Protein AF-A0A484I3X3-F1 (afdb_monomer)

Sequence (508 aa):
MKKGSTALSGISSNQTKSSTVRDFIYTYQNLLMVFGLVLSFSGGSWDITYHILNIPESFFSYPHSLVYSGILIVVCIFFMNLRRNFHAEKKIRNNNYIILSGIVLVLAAGPFDFSWHSKFGLDGLLSPPHLTLLSGWLLVALGNLRITNFRLNELRVKSQNLHDDLSKANHNSAASAAITTTTKAHEIKEFDSRGHELVGDDEQKEVQEEKEEENDEGHLMKKGEKTILKNQMQKNYGKLIPNSIINGGPKLYKLQLFLNLSILLLIMSGILYFFSLPFSETEFYNFNPPSLLALFVYGLGFPILFSAYLVKILLNYPDLKIMVPLVGIFYVIVTLITQISSNSFLAEYSGYYLLNLIPFVLLYAVMARSSSSSSRRHHLRFKNKLLDNKSSQFQQQQQQQQPSPNPDNKKIMNVIFSHIPSSSNFKYLALATTFGLLSYSLCFPLNTYVYNEELYGYLIYQNLVVKVYQEIFFENYVIIAAMSVAGGFLGYMILHITKSMRIQNHTR

Nearest PDB structures (foldseek):
  5xsj-assembly1_L  TM=5.860E-01  e=2.829E+00  Clostridium beijerinckii NCIMB 8052

pLDDT: mean 72.31, std 24.22, range [25.22, 98.69]

Radius of gyration: 32.81 Å; Cα contacts (8 Å, |Δi|>4): 445; chains: 1; bounding box: 79×82×98 Å

Mean predicted aligned error: 14.8 Å

Structure (mmCIF, N/CA/C/O backbone):
data_AF-A0A484I3X3-F1
#
_entry.id   AF-A0A484I3X3-F1
#
loop_
_atom_site.group_PDB
_atom_site.id
_atom_site.type_symbol
_atom_site.label_atom_id
_atom_site.label_alt_id
_atom_site.label_comp_id
_atom_site.label_asym_id
_atom_site.label_entity_id
_atom_site.label_seq_id
_atom_site.pdbx_PDB_ins_code
_atom_site.Cartn_x
_atom_site.Cartn_y
_atom_site.Cartn_z
_atom_site.occupancy
_atom_site.B_iso_or_equiv
_atom_site.auth_seq_id
_atom_site.auth_comp_id
_atom_site.auth_asym_id
_atom_site.auth_atom_id
_atom_site.pdbx_PDB_model_num
ATOM 1 N N . MET A 1 1 ? 15.455 -26.272 59.752 1.00 40.44 1 MET A N 1
ATOM 2 C CA . MET A 1 1 ? 14.495 -26.044 58.644 1.00 40.44 1 MET A CA 1
ATOM 3 C C . MET A 1 1 ? 14.526 -24.574 58.203 1.00 40.44 1 MET A C 1
ATOM 5 O O . MET A 1 1 ? 13.811 -23.766 58.768 1.00 40.44 1 MET A O 1
ATOM 9 N N . LYS A 1 2 ? 15.384 -24.185 57.247 1.00 43.41 2 LYS A N 1
ATOM 10 C CA . LYS A 1 2 ? 15.411 -22.823 56.648 1.00 43.41 2 LYS A CA 1
ATOM 11 C C . LYS A 1 2 ? 16.031 -22.860 55.234 1.00 43.41 2 LYS A C 1
ATOM 13 O O . LYS A 1 2 ? 16.997 -22.170 54.942 1.00 43.41 2 LYS A O 1
ATOM 18 N N . LYS A 1 3 ? 15.513 -23.728 54.355 1.00 41.25 3 LYS A N 1
ATOM 19 C CA . LYS A 1 3 ? 15.996 -23.856 52.959 1.00 41.25 3 LYS A CA 1
ATOM 20 C C . LYS A 1 3 ? 14.885 -23.929 51.894 1.00 41.25 3 LYS A C 1
ATOM 22 O O . LYS A 1 3 ? 15.157 -24.316 50.769 1.00 41.25 3 LYS A O 1
ATOM 27 N N . GLY A 1 4 ? 13.649 -23.544 52.236 1.00 38.50 4 GLY A N 1
ATOM 28 C CA . GLY A 1 4 ? 12.484 -23.632 51.334 1.00 38.50 4 GLY A CA 1
ATOM 29 C C . GLY A 1 4 ? 11.884 -22.306 50.841 1.00 38.50 4 GLY A C 1
ATOM 30 O O . GLY A 1 4 ? 11.031 -22.332 49.965 1.00 38.50 4 GLY A O 1
ATOM 31 N N . SER A 1 5 ? 12.296 -21.145 51.368 1.00 40.38 5 SER A N 1
ATOM 32 C CA . SER A 1 5 ? 11.604 -19.863 51.100 1.00 40.38 5 SER A CA 1
ATOM 33 C C . SER A 1 5 ? 12.187 -19.058 49.922 1.00 40.38 5 SER A C 1
ATOM 35 O O . SER A 1 5 ? 11.469 -18.335 49.238 1.00 40.38 5 SER A O 1
ATOM 37 N N . THR A 1 6 ? 13.474 -19.223 49.603 1.00 46.75 6 THR A N 1
ATOM 38 C CA . THR A 1 6 ? 14.152 -18.444 48.546 1.00 46.75 6 THR A CA 1
ATOM 39 C C . THR A 1 6 ? 13.892 -18.945 47.121 1.00 46.75 6 THR A C 1
ATOM 41 O O . THR A 1 6 ? 14.048 -18.179 46.175 1.00 46.75 6 THR A O 1
ATOM 44 N N . ALA A 1 7 ? 13.448 -20.193 46.938 1.00 45.94 7 ALA A N 1
ATOM 45 C CA . ALA A 1 7 ? 13.125 -20.733 45.612 1.00 45.94 7 ALA A CA 1
ATOM 46 C C . ALA A 1 7 ? 11.730 -20.297 45.113 1.00 45.94 7 ALA A C 1
ATOM 48 O O . ALA A 1 7 ? 11.543 -20.037 43.926 1.00 45.94 7 ALA A O 1
ATOM 49 N N . LEU A 1 8 ? 10.754 -20.150 46.017 1.00 41.41 8 LEU A N 1
ATOM 50 C CA . LEU A 1 8 ? 9.371 -19.783 45.681 1.00 41.41 8 LEU A CA 1
ATOM 51 C C . LEU A 1 8 ? 9.216 -18.305 45.274 1.00 41.41 8 LEU A C 1
ATOM 53 O O . LEU A 1 8 ? 8.417 -17.994 44.388 1.00 41.41 8 LEU A O 1
ATOM 57 N N . SER A 1 9 ? 10.015 -17.394 45.841 1.00 44.53 9 SER A N 1
ATOM 58 C CA . SER A 1 9 ? 10.013 -15.972 45.451 1.00 44.53 9 SER A CA 1
ATOM 59 C C . SER A 1 9 ? 10.667 -15.727 44.079 1.00 44.53 9 SER A C 1
ATOM 61 O O . SER A 1 9 ? 10.205 -14.880 43.306 1.00 44.53 9 SER A O 1
ATOM 63 N N . GLY A 1 10 ? 11.687 -16.515 43.719 1.00 37.38 10 GLY A N 1
ATOM 64 C CA . GLY A 1 10 ? 12.320 -16.489 42.394 1.00 37.38 10 GLY A CA 1
ATOM 65 C C . GLY A 1 10 ? 11.413 -17.013 41.271 1.00 37.38 10 GLY A C 1
ATOM 66 O O . GLY A 1 10 ? 11.378 -16.443 40.181 1.00 37.38 10 GLY A O 1
ATOM 67 N N . ILE A 1 11 ? 10.614 -18.050 41.543 1.00 49.09 11 ILE A N 1
ATOM 68 C CA . ILE A 1 11 ? 9.678 -18.633 40.564 1.00 49.09 11 ILE A CA 1
ATOM 69 C C . ILE A 1 11 ? 8.482 -17.696 40.312 1.00 49.09 11 ILE A C 1
ATOM 71 O O . ILE A 1 11 ? 8.108 -17.475 39.159 1.00 49.09 11 ILE A O 1
ATOM 75 N N . SER A 1 12 ? 7.931 -17.075 41.361 1.00 47.94 12 SER A N 1
ATOM 76 C CA . SER A 1 12 ? 6.822 -16.109 41.253 1.00 47.94 12 SER A CA 1
ATOM 77 C C . SER A 1 12 ? 7.214 -14.828 40.492 1.00 47.94 12 SER A C 1
ATOM 79 O O . SER A 1 12 ? 6.487 -14.366 39.606 1.00 47.94 12 SER A O 1
ATOM 81 N N . SER A 1 13 ? 8.407 -14.278 40.752 1.00 49.72 13 SER A N 1
ATOM 82 C CA . SER A 1 13 ? 8.890 -13.066 40.065 1.00 49.72 13 SER A CA 1
ATOM 83 C C . SER A 1 13 ? 9.222 -13.292 38.580 1.00 49.72 13 SER A C 1
ATOM 85 O O . SER A 1 13 ? 8.976 -12.419 37.745 1.00 49.72 13 SER A O 1
ATOM 87 N N . ASN A 1 14 ? 9.710 -14.479 38.205 1.00 49.47 14 ASN A N 1
ATOM 88 C CA . ASN A 1 14 ? 9.947 -14.823 36.800 1.00 49.47 14 ASN A CA 1
ATOM 89 C C . ASN A 1 14 ? 8.651 -15.149 36.033 1.00 49.47 14 ASN A C 1
ATOM 91 O O . ASN A 1 14 ? 8.520 -14.769 34.866 1.00 49.47 14 ASN A O 1
ATOM 95 N N . GLN A 1 15 ? 7.657 -15.782 36.670 1.00 50.84 15 GLN A N 1
ATOM 96 C CA . GLN A 1 15 ? 6.347 -16.028 36.047 1.00 50.84 15 GLN A CA 1
ATOM 97 C C . GLN A 1 15 ? 5.554 -14.732 35.794 1.00 50.84 15 GLN A C 1
ATOM 99 O O . GLN A 1 15 ? 4.915 -14.583 34.746 1.00 50.84 15 GLN A O 1
ATOM 104 N N . THR A 1 16 ? 5.642 -13.757 36.701 1.00 58.75 16 THR A N 1
ATOM 105 C CA . THR A 1 16 ? 5.005 -12.432 36.560 1.00 58.75 16 THR A CA 1
ATOM 106 C C . THR A 1 16 ? 5.676 -11.564 35.485 1.00 58.75 16 THR A C 1
ATOM 108 O O . THR A 1 16 ? 4.989 -10.939 34.674 1.00 58.75 16 THR A O 1
ATOM 111 N N . LYS A 1 17 ? 7.011 -11.591 35.366 1.00 58.22 17 LYS A N 1
ATOM 112 C CA . LYS A 1 17 ? 7.717 -10.921 34.255 1.00 58.22 17 LYS A CA 1
ATOM 113 C C . LYS A 1 17 ? 7.411 -11.558 32.891 1.00 58.22 17 LYS A C 1
ATOM 115 O O . LYS A 1 17 ? 7.117 -10.846 31.932 1.00 58.22 17 LYS A O 1
ATOM 120 N N . SER A 1 18 ? 7.417 -12.892 32.799 1.00 61.41 18 SER A N 1
ATOM 121 C CA . SER A 1 18 ? 7.150 -13.626 31.547 1.00 61.41 18 SER A CA 1
ATOM 122 C C . SER A 1 18 ? 5.712 -13.459 31.030 1.00 61.41 18 SER A C 1
ATOM 124 O O . SER A 1 18 ? 5.487 -13.445 29.816 1.00 61.41 18 SER A O 1
ATOM 126 N N . SER A 1 19 ? 4.732 -13.324 31.927 1.00 69.50 19 SER A N 1
ATOM 127 C CA . SER A 1 19 ? 3.343 -13.012 31.556 1.00 69.50 19 SER A CA 1
ATOM 128 C C . SER A 1 19 ? 3.200 -11.570 31.060 1.00 69.50 19 SER A C 1
ATOM 130 O O . SER A 1 19 ? 2.590 -11.354 30.015 1.00 69.50 19 SER A O 1
ATOM 132 N N . THR A 1 20 ? 3.873 -10.615 31.707 1.00 77.50 20 THR A N 1
ATOM 133 C CA . THR A 1 20 ? 3.872 -9.198 31.298 1.00 77.50 20 THR A CA 1
ATOM 134 C C . THR A 1 20 ? 4.430 -8.996 29.883 1.00 77.50 20 THR A C 1
ATOM 136 O O . THR A 1 20 ? 3.831 -8.287 29.075 1.00 77.50 20 THR A O 1
ATOM 139 N N . VAL A 1 21 ? 5.539 -9.664 29.535 1.00 78.81 21 VAL A N 1
ATOM 140 C CA . VAL A 1 21 ? 6.120 -9.592 28.178 1.00 78.81 21 VAL A CA 1
ATOM 141 C C . VAL A 1 21 ? 5.179 -10.193 27.131 1.00 78.81 21 VAL A C 1
ATOM 143 O O . VAL A 1 21 ? 4.965 -9.596 26.079 1.00 78.81 21 VAL A O 1
ATOM 146 N N . ARG A 1 22 ? 4.564 -11.350 27.410 1.00 81.44 22 ARG A N 1
ATOM 147 C CA . ARG A 1 22 ? 3.598 -11.973 26.487 1.00 81.44 22 ARG A CA 1
ATOM 148 C C . ARG A 1 22 ? 2.361 -11.102 26.263 1.00 81.44 22 ARG A C 1
ATOM 150 O O . ARG A 1 22 ? 1.846 -11.037 25.148 1.00 81.44 22 ARG A O 1
ATOM 157 N N . ASP A 1 23 ? 1.899 -10.408 27.297 1.00 84.75 23 ASP A N 1
ATOM 158 C CA . ASP A 1 23 ? 0.780 -9.469 27.197 1.00 84.75 23 ASP A CA 1
ATOM 159 C C . ASP A 1 23 ? 1.142 -8.218 26.400 1.00 84.75 23 ASP A C 1
ATOM 161 O O . ASP A 1 23 ? 0.340 -7.764 25.579 1.00 84.75 23 ASP A O 1
ATOM 165 N N . PHE A 1 24 ? 2.362 -7.707 26.570 1.00 86.81 24 PHE A N 1
ATOM 166 C CA . PHE A 1 24 ? 2.891 -6.627 25.745 1.00 86.81 24 PHE A CA 1
ATOM 167 C C . PHE A 1 24 ? 2.936 -7.034 24.265 1.00 86.81 24 PHE A C 1
ATOM 169 O O . PHE A 1 24 ? 2.332 -6.366 23.427 1.00 86.81 24 PHE A O 1
ATOM 176 N N . ILE A 1 25 ? 3.558 -8.171 23.938 1.00 88.50 25 ILE A N 1
ATOM 177 C CA . ILE A 1 25 ? 3.678 -8.643 22.549 1.00 88.50 25 ILE A CA 1
ATOM 178 C C . ILE A 1 25 ? 2.297 -8.827 21.914 1.00 88.50 25 ILE A C 1
ATOM 180 O O . ILE A 1 25 ? 2.084 -8.378 20.793 1.00 88.50 25 ILE A O 1
ATOM 184 N N . TYR A 1 26 ? 1.335 -9.422 22.625 1.00 90.56 26 TYR A N 1
ATOM 185 C CA . TYR A 1 26 ? -0.025 -9.581 22.101 1.00 90.56 26 TYR A CA 1
ATOM 186 C C . TYR A 1 26 ? -0.742 -8.239 21.886 1.00 90.56 26 TYR A C 1
ATOM 188 O O . TYR A 1 26 ? -1.457 -8.063 20.901 1.00 90.56 26 TYR A O 1
ATOM 196 N N . THR A 1 27 ? -0.533 -7.267 22.779 1.00 88.00 27 THR A N 1
ATOM 197 C CA . THR A 1 27 ? -1.120 -5.921 22.655 1.00 88.00 27 THR A CA 1
ATOM 198 C C . THR A 1 27 ? -0.611 -5.206 21.401 1.00 88.00 27 THR A C 1
ATOM 200 O O . THR A 1 27 ? -1.395 -4.594 20.676 1.00 88.00 27 THR A O 1
ATOM 203 N N . TYR A 1 28 ? 0.688 -5.321 21.114 1.00 93.81 28 TYR A N 1
ATOM 204 C CA . TYR A 1 28 ? 1.338 -4.669 19.974 1.00 93.81 28 TYR A CA 1
ATOM 205 C C . TYR A 1 28 ? 1.449 -5.557 18.727 1.00 93.81 28 TYR A C 1
ATOM 207 O O . TYR A 1 28 ? 1.941 -5.092 17.701 1.00 93.81 28 TYR A O 1
ATOM 215 N N . GLN A 1 29 ? 0.948 -6.794 18.767 1.00 95.00 29 GLN A N 1
ATOM 216 C CA . GLN A 1 29 ? 1.095 -7.789 17.700 1.00 95.00 29 GLN A CA 1
ATOM 217 C C . GLN A 1 29 ? 0.747 -7.221 16.325 1.00 95.00 29 GLN A C 1
ATOM 219 O O . GLN A 1 29 ? 1.527 -7.324 15.387 1.00 95.00 29 GLN A O 1
ATOM 224 N N . ASN A 1 30 ? -0.415 -6.584 16.198 1.00 96.31 30 ASN A N 1
ATOM 225 C CA . ASN A 1 30 ? -0.858 -6.087 14.904 1.00 96.31 30 ASN A CA 1
ATOM 226 C C . ASN A 1 30 ? -0.042 -4.883 14.408 1.00 96.31 30 ASN A C 1
ATOM 228 O O . ASN A 1 30 ? 0.105 -4.713 13.199 1.00 96.31 30 ASN A O 1
ATOM 232 N N . LEU A 1 31 ? 0.505 -4.070 15.318 1.00 97.12 31 LEU A N 1
ATOM 233 C CA . LEU A 1 31 ? 1.432 -2.996 14.961 1.00 97.12 31 LEU A CA 1
ATOM 234 C C . LEU A 1 31 ? 2.763 -3.576 14.455 1.00 97.12 31 LEU A C 1
ATOM 236 O O . LEU A 1 31 ? 3.277 -3.141 13.430 1.00 97.12 31 LEU A O 1
ATOM 240 N N . LEU A 1 32 ? 3.293 -4.585 15.146 1.00 97.38 32 LEU A N 1
ATOM 241 C CA . LEU A 1 32 ? 4.536 -5.255 14.760 1.00 97.38 32 LEU A CA 1
ATOM 242 C C . LEU A 1 32 ? 4.386 -6.010 13.433 1.00 97.38 32 LEU A C 1
ATOM 244 O O . LEU A 1 32 ? 5.272 -5.938 12.591 1.00 97.38 32 LEU A O 1
ATOM 248 N N . MET A 1 33 ? 3.243 -6.665 13.203 1.00 98.19 33 MET A N 1
ATOM 249 C CA . MET A 1 33 ? 2.964 -7.332 11.927 1.00 98.19 33 MET A CA 1
ATOM 250 C C . MET A 1 33 ? 2.880 -6.338 10.763 1.00 98.19 33 MET A C 1
ATOM 252 O O . MET A 1 33 ? 3.442 -6.602 9.708 1.00 98.19 33 MET A O 1
ATOM 256 N N . VAL A 1 34 ? 2.206 -5.191 10.925 1.00 98.06 34 VAL A N 1
ATOM 257 C CA . VAL A 1 34 ? 2.145 -4.201 9.833 1.00 98.06 34 VAL A CA 1
ATOM 258 C C . VAL A 1 34 ? 3.508 -3.549 9.586 1.00 98.06 34 VAL A C 1
ATOM 260 O O . VAL A 1 34 ? 3.856 -3.287 8.442 1.00 98.06 34 VAL A O 1
ATOM 263 N N . PHE A 1 35 ? 4.318 -3.358 10.631 1.00 97.69 35 PHE A N 1
ATOM 264 C CA . PHE A 1 35 ? 5.705 -2.921 10.483 1.00 97.69 35 PHE A CA 1
ATOM 265 C C . PHE A 1 35 ? 6.553 -3.946 9.711 1.00 97.69 35 PHE A C 1
ATOM 267 O O . PHE A 1 35 ? 7.252 -3.573 8.774 1.00 97.69 35 PHE A O 1
ATOM 274 N N . GLY A 1 36 ? 6.431 -5.238 10.037 1.00 98.06 36 GLY A N 1
ATOM 275 C CA . GLY A 1 36 ? 7.078 -6.318 9.288 1.00 98.06 36 GLY A CA 1
ATOM 276 C C . GLY A 1 36 ? 6.647 -6.360 7.819 1.00 98.06 36 GLY A C 1
ATOM 277 O O . GLY A 1 36 ? 7.493 -6.506 6.942 1.00 98.06 36 GLY A O 1
ATOM 278 N N . LEU A 1 37 ? 5.359 -6.139 7.527 1.00 97.69 37 LEU A N 1
ATOM 279 C CA . LEU A 1 37 ? 4.875 -6.020 6.147 1.00 97.69 37 LEU A CA 1
ATOM 280 C C . LEU A 1 37 ? 5.477 -4.823 5.404 1.00 97.69 37 LEU A C 1
ATOM 282 O O . LEU A 1 37 ? 5.822 -4.967 4.239 1.00 97.69 37 LEU A O 1
ATOM 286 N N . VAL A 1 38 ? 5.613 -3.663 6.056 1.00 96.69 38 VAL A N 1
ATOM 287 C CA . VAL A 1 38 ? 6.266 -2.489 5.453 1.00 96.69 38 VAL A CA 1
ATOM 288 C C . VAL A 1 38 ? 7.712 -2.808 5.085 1.00 96.69 38 VAL A C 1
ATOM 290 O O . VAL A 1 38 ? 8.111 -2.529 3.963 1.00 96.69 38 VAL A O 1
ATOM 293 N N . LEU A 1 39 ? 8.480 -3.428 5.989 1.00 95.62 39 LEU A N 1
ATOM 294 C CA . LEU A 1 39 ? 9.854 -3.847 5.688 1.00 95.62 39 LEU A CA 1
ATOM 295 C C . LEU A 1 39 ? 9.894 -4.834 4.519 1.00 95.62 39 LEU A C 1
ATOM 297 O O . LEU A 1 39 ? 10.677 -4.652 3.593 1.00 95.62 39 LEU A O 1
ATOM 301 N N . SER A 1 40 ? 9.015 -5.838 4.546 1.00 96.00 40 SER A N 1
ATOM 302 C CA . SER A 1 40 ? 8.963 -6.875 3.519 1.00 96.00 40 SER A CA 1
ATOM 303 C C . SER A 1 40 ? 8.632 -6.303 2.138 1.00 96.00 40 SER A C 1
ATOM 305 O O . SER A 1 40 ? 9.334 -6.587 1.175 1.00 96.00 40 SER A O 1
ATOM 307 N N . PHE A 1 41 ? 7.624 -5.431 2.053 1.00 94.25 41 PHE A N 1
ATOM 308 C CA . PHE A 1 41 ? 7.232 -4.782 0.804 1.00 94.25 41 PHE A CA 1
ATOM 309 C C . PHE A 1 41 ? 8.307 -3.821 0.281 1.00 94.25 41 PHE A C 1
ATOM 311 O O . PHE A 1 41 ? 8.553 -3.778 -0.922 1.00 94.25 41 PHE A O 1
ATOM 318 N N . SER A 1 42 ? 8.971 -3.065 1.163 1.00 92.25 42 SER A N 1
ATOM 319 C CA . SER A 1 42 ? 10.104 -2.217 0.770 1.00 92.25 42 SER A CA 1
ATOM 320 C C . SER A 1 42 ? 11.263 -3.047 0.212 1.00 92.25 42 SER A C 1
ATOM 322 O O . SER A 1 42 ? 11.878 -2.631 -0.763 1.00 92.25 42 SER A O 1
ATOM 324 N N . GLY A 1 43 ? 11.525 -4.226 0.792 1.00 91.44 43 GLY A N 1
ATOM 325 C CA . GLY A 1 43 ? 12.469 -5.203 0.250 1.00 91.44 43 GLY A CA 1
ATOM 326 C C . GLY A 1 43 ? 12.076 -5.666 -1.149 1.00 91.44 43 GLY A C 1
ATOM 327 O O . GLY A 1 43 ? 12.893 -5.569 -2.049 1.00 91.44 43 GLY A O 1
ATOM 328 N N . GLY A 1 44 ? 10.816 -6.056 -1.360 1.00 89.69 44 GLY A N 1
ATOM 329 C CA . GLY A 1 44 ? 10.342 -6.471 -2.686 1.00 89.69 44 GLY A CA 1
ATOM 330 C C . GLY A 1 44 ? 10.360 -5.335 -3.711 1.00 89.69 44 GLY A C 1
ATOM 331 O O . GLY A 1 44 ? 10.662 -5.548 -4.873 1.00 89.69 44 GLY A O 1
ATOM 332 N N . SER A 1 45 ? 10.102 -4.096 -3.283 1.00 86.38 45 SER A N 1
ATOM 333 C CA . SER A 1 45 ? 10.219 -2.923 -4.163 1.00 86.38 45 SER A CA 1
ATOM 334 C C . SER A 1 45 ? 11.665 -2.673 -4.600 1.00 86.38 45 SER A C 1
ATOM 336 O O . SER A 1 45 ? 11.891 -2.239 -5.724 1.00 86.38 45 SER A O 1
ATOM 338 N N . TRP A 1 46 ? 12.631 -2.937 -3.717 1.00 86.31 46 TRP A N 1
ATOM 339 C CA . TRP A 1 46 ? 14.058 -2.879 -4.036 1.00 86.31 46 TRP A CA 1
ATOM 340 C C . TRP A 1 46 ? 14.461 -4.030 -4.972 1.00 86.31 46 TRP A C 1
ATOM 342 O O . TRP A 1 46 ? 15.178 -3.810 -5.944 1.00 86.31 46 TRP A O 1
ATOM 352 N N . ASP A 1 47 ? 13.938 -5.227 -4.723 1.00 84.50 47 ASP A N 1
ATOM 353 C CA . ASP A 1 47 ? 14.176 -6.443 -5.509 1.00 84.50 47 ASP A CA 1
ATOM 354 C C . ASP A 1 47 ? 13.754 -6.266 -6.973 1.00 84.50 47 ASP A C 1
ATOM 356 O O . ASP A 1 47 ? 14.552 -6.455 -7.882 1.00 84.50 47 ASP A O 1
ATOM 360 N N . ILE A 1 48 ? 12.562 -5.702 -7.202 1.00 81.25 48 ILE A N 1
ATOM 361 C CA . ILE A 1 48 ? 12.081 -5.320 -8.541 1.00 81.25 48 ILE A CA 1
ATOM 362 C C . ILE A 1 48 ? 13.104 -4.453 -9.279 1.00 81.25 48 ILE A C 1
ATOM 364 O O . ILE A 1 48 ? 13.355 -4.637 -10.467 1.00 81.25 48 ILE A O 1
ATOM 368 N N . THR A 1 49 ? 13.700 -3.472 -8.602 1.00 78.25 49 THR A N 1
ATOM 369 C CA . THR A 1 49 ? 14.710 -2.639 -9.250 1.00 78.25 49 THR A CA 1
ATOM 370 C C . THR A 1 49 ? 16.010 -3.405 -9.491 1.00 78.25 49 THR A C 1
ATOM 372 O O . THR A 1 49 ? 16.643 -3.163 -10.510 1.00 78.25 49 THR A O 1
ATOM 375 N N . TYR A 1 50 ? 16.408 -4.332 -8.618 1.00 81.12 50 TYR A N 1
ATOM 376 C CA . TYR A 1 50 ? 17.550 -5.220 -8.869 1.00 81.12 50 TYR A CA 1
ATOM 377 C C . TYR A 1 50 ? 17.355 -6.055 -10.141 1.00 81.12 50 TYR A C 1
ATOM 379 O O . TYR A 1 50 ? 18.258 -6.057 -10.985 1.00 81.12 50 TYR A O 1
ATOM 387 N N . HIS A 1 51 ? 16.159 -6.618 -10.337 1.00 75.12 51 HIS A N 1
ATOM 388 C CA . HIS A 1 51 ? 15.778 -7.296 -11.575 1.00 75.12 51 HIS A CA 1
ATOM 389 C C . HIS A 1 51 ? 15.854 -6.361 -12.791 1.00 75.12 51 HIS A C 1
ATOM 391 O O . HIS A 1 51 ? 16.510 -6.682 -13.778 1.00 75.12 51 HIS A O 1
ATOM 397 N N . ILE A 1 52 ? 15.264 -5.159 -12.710 1.00 74.56 52 ILE A N 1
ATOM 398 C CA . ILE A 1 52 ? 15.314 -4.154 -13.796 1.00 74.56 52 ILE A CA 1
ATOM 399 C C . ILE A 1 52 ? 16.762 -3.761 -14.139 1.00 74.56 52 ILE A C 1
ATOM 401 O O . ILE A 1 52 ? 17.083 -3.458 -15.289 1.00 74.56 52 ILE A O 1
ATOM 405 N N . LEU A 1 53 ? 17.645 -3.743 -13.141 1.00 74.19 53 LEU A N 1
ATOM 406 C CA . LEU A 1 53 ? 19.054 -3.395 -13.297 1.00 74.19 53 LEU A CA 1
ATOM 407 C C . LEU A 1 53 ? 19.933 -4.569 -13.742 1.00 74.19 53 LEU A C 1
ATOM 409 O O . LEU A 1 53 ? 21.126 -4.352 -13.963 1.00 74.19 53 LEU A O 1
ATOM 413 N N . ASN A 1 54 ? 19.380 -5.779 -13.879 1.00 74.75 54 ASN A N 1
ATOM 414 C CA . ASN A 1 54 ? 20.126 -7.011 -14.145 1.00 74.75 54 ASN A CA 1
ATOM 415 C C . ASN A 1 54 ? 21.329 -7.188 -13.199 1.00 74.75 54 ASN A C 1
ATOM 417 O O . ASN A 1 54 ? 22.412 -7.620 -13.607 1.00 74.75 54 ASN A O 1
ATOM 421 N N . ILE A 1 55 ? 21.169 -6.805 -11.928 1.00 75.19 55 ILE A N 1
ATOM 422 C CA . ILE A 1 55 ? 22.213 -7.004 -10.921 1.00 75.19 55 ILE A CA 1
ATOM 423 C C . ILE A 1 55 ? 22.267 -8.503 -10.601 1.00 75.19 55 ILE A C 1
ATOM 425 O O . ILE A 1 55 ? 21.215 -9.087 -10.366 1.00 75.19 55 ILE A O 1
ATOM 429 N N . PRO A 1 56 ? 23.453 -9.146 -10.567 1.00 68.38 56 PRO A N 1
ATOM 430 C CA . PRO A 1 56 ? 23.553 -10.569 -10.266 1.00 68.38 56 PRO A CA 1
ATOM 431 C C . PRO A 1 56 ? 22.877 -10.917 -8.943 1.00 68.38 56 PRO A C 1
ATOM 433 O O . PRO A 1 56 ? 23.266 -10.427 -7.878 1.00 68.38 56 PRO A O 1
ATOM 436 N N . GLU A 1 57 ? 21.878 -11.787 -9.019 1.00 67.44 57 GLU A N 1
ATOM 437 C CA . GLU A 1 57 ? 21.092 -12.165 -7.859 1.00 67.44 57 GLU A CA 1
ATOM 438 C C . GLU A 1 57 ? 21.584 -13.451 -7.215 1.00 67.44 57 GLU A C 1
ATOM 440 O O . GLU A 1 57 ? 22.124 -14.365 -7.840 1.00 67.44 57 GLU A O 1
ATOM 445 N N . SER A 1 58 ? 21.364 -13.518 -5.910 1.00 76.62 58 SER A N 1
ATOM 446 C CA . SER A 1 58 ? 21.421 -14.759 -5.161 1.00 76.62 58 SER A CA 1
ATOM 447 C C . SER A 1 58 ? 20.209 -14.814 -4.247 1.00 76.62 58 SER A C 1
ATOM 449 O O . SER A 1 58 ? 19.648 -13.780 -3.875 1.00 76.62 58 SER A O 1
ATOM 451 N N . PHE A 1 59 ? 19.875 -16.020 -3.797 1.00 72.88 59 PHE A N 1
ATOM 452 C CA . PHE A 1 59 ? 18.811 -16.244 -2.818 1.00 72.88 59 PHE A CA 1
ATOM 453 C C . PHE A 1 59 ? 18.970 -15.400 -1.531 1.00 72.88 59 PHE A C 1
ATOM 455 O O . PHE A 1 59 ? 17.998 -15.176 -0.814 1.00 72.88 59 PHE A O 1
ATOM 462 N N . PHE A 1 60 ? 20.184 -14.914 -1.238 1.00 81.62 60 PHE A N 1
ATOM 463 C CA . PHE A 1 60 ? 20.523 -14.086 -0.077 1.00 81.62 60 PHE A CA 1
ATOM 464 C C . PHE A 1 60 ? 20.973 -12.664 -0.459 1.00 81.62 60 PHE A C 1
ATOM 466 O O . PHE A 1 60 ? 21.828 -12.079 0.208 1.00 81.62 60 PHE A O 1
ATOM 473 N N . SER A 1 61 ? 20.415 -12.092 -1.529 1.00 84.75 61 SER A N 1
ATOM 474 C CA . SER A 1 61 ? 20.656 -10.692 -1.904 1.00 84.75 61 SER A CA 1
ATOM 475 C C . SER A 1 61 ? 20.217 -9.711 -0.797 1.00 84.75 61 SER A C 1
ATOM 477 O O . SER A 1 61 ? 19.494 -10.066 0.146 1.00 84.75 61 SER A O 1
ATOM 479 N N . TYR A 1 62 ? 20.662 -8.450 -0.880 1.00 87.94 62 TYR A N 1
ATOM 480 C CA . TYR A 1 62 ? 20.244 -7.416 0.075 1.00 87.94 62 TYR A CA 1
ATOM 481 C C . TYR A 1 62 ? 18.722 -7.168 0.062 1.00 87.94 62 TYR A C 1
ATOM 483 O O . TYR A 1 62 ? 18.140 -7.144 1.155 1.00 87.94 62 TYR A O 1
ATOM 491 N N . PRO A 1 63 ? 18.051 -7.052 -1.105 1.00 88.19 63 PRO A N 1
ATOM 492 C CA . PRO A 1 63 ? 16.593 -6.951 -1.150 1.00 88.19 63 PRO A CA 1
ATOM 493 C C . PRO A 1 63 ? 15.887 -8.165 -0.532 1.00 88.19 63 PRO A C 1
ATOM 495 O O . PRO A 1 63 ? 15.066 -7.986 0.373 1.00 88.19 63 PRO A O 1
ATOM 498 N N . HIS A 1 64 ? 16.283 -9.392 -0.900 1.00 88.19 64 HIS A N 1
ATOM 499 C CA . HIS A 1 64 ? 15.747 -10.629 -0.320 1.00 88.19 64 HIS A CA 1
ATOM 500 C C . HIS A 1 64 ? 15.916 -10.679 1.200 1.00 88.19 64 HIS A C 1
ATOM 502 O O . HIS A 1 64 ? 14.984 -11.008 1.932 1.00 88.19 64 HIS A O 1
ATOM 508 N N . SER A 1 65 ? 17.077 -10.272 1.714 1.00 91.19 65 SER A N 1
ATOM 509 C CA . SER A 1 65 ? 17.328 -10.208 3.157 1.00 91.19 65 SER A CA 1
ATOM 510 C C . SER A 1 65 ? 16.348 -9.265 3.869 1.00 91.19 65 SER A C 1
ATOM 512 O O . SER A 1 65 ? 15.840 -9.590 4.949 1.00 91.19 65 SER A O 1
ATOM 514 N N . LEU A 1 66 ? 16.026 -8.118 3.259 1.00 92.75 66 LEU A N 1
ATOM 515 C CA . LEU A 1 66 ? 15.024 -7.192 3.786 1.00 92.75 66 LEU A CA 1
ATOM 516 C C . LEU A 1 66 ? 13.609 -7.794 3.710 1.00 92.75 66 LEU A C 1
ATOM 518 O O . LEU A 1 66 ? 12.883 -7.740 4.711 1.00 92.75 66 LEU A O 1
ATOM 522 N N . VAL A 1 67 ? 13.255 -8.448 2.594 1.00 94.25 67 VAL A N 1
ATOM 523 C CA . VAL A 1 67 ? 12.001 -9.208 2.435 1.00 94.25 67 VAL A CA 1
ATOM 524 C C . VAL A 1 67 ? 11.847 -10.229 3.563 1.00 94.25 67 VAL A C 1
ATOM 526 O O . VAL A 1 67 ? 10.854 -10.193 4.298 1.00 94.25 67 VAL A O 1
ATOM 529 N N . TYR A 1 68 ? 12.849 -11.088 3.754 1.00 94.75 68 TYR A N 1
ATOM 530 C CA . TYR A 1 68 ? 12.852 -12.155 4.752 1.00 94.75 68 TYR A CA 1
ATOM 531 C C . TYR A 1 68 ? 12.769 -11.616 6.174 1.00 94.75 68 TYR A C 1
ATOM 533 O O . TYR A 1 68 ? 12.023 -12.162 6.986 1.00 94.75 68 TYR A O 1
ATOM 541 N N . SER A 1 69 ? 13.473 -10.523 6.484 1.00 96.44 69 SER A N 1
ATOM 542 C CA . SER A 1 69 ? 13.422 -9.913 7.816 1.00 96.44 69 SER A CA 1
ATOM 543 C C . SER A 1 69 ? 12.003 -9.459 8.188 1.00 96.44 69 SER A C 1
ATOM 545 O O . SER A 1 69 ? 11.527 -9.729 9.294 1.00 96.44 69 SER A O 1
ATOM 547 N N . GLY A 1 70 ? 11.281 -8.848 7.243 1.00 97.56 70 GLY A N 1
ATOM 548 C CA . GLY A 1 70 ? 9.899 -8.423 7.439 1.00 97.56 70 GLY A CA 1
ATOM 549 C C . GLY A 1 70 ? 8.935 -9.601 7.601 1.00 97.56 70 GLY A C 1
ATOM 550 O O . GLY A 1 70 ? 8.113 -9.608 8.524 1.00 97.56 70 GLY A O 1
ATOM 551 N N . ILE A 1 71 ? 9.074 -10.634 6.760 1.00 97.75 71 ILE A N 1
ATOM 552 C CA . ILE A 1 71 ? 8.274 -11.869 6.837 1.00 97.75 71 ILE A CA 1
ATOM 553 C C . ILE A 1 71 ? 8.512 -12.582 8.169 1.00 97.75 71 ILE A C 1
ATOM 555 O O . ILE A 1 71 ? 7.553 -12.982 8.832 1.00 97.75 71 ILE A O 1
ATOM 559 N N . LEU A 1 72 ? 9.770 -12.692 8.600 1.00 97.94 72 LEU A N 1
ATOM 560 C CA . LEU A 1 72 ? 10.144 -13.323 9.861 1.00 97.94 72 LEU A CA 1
ATOM 561 C C . LEU A 1 72 ? 9.458 -12.637 11.047 1.00 97.94 72 LEU A C 1
ATOM 563 O O . LEU A 1 72 ? 8.915 -13.321 11.913 1.00 97.94 72 LEU A O 1
ATOM 567 N N . ILE A 1 73 ? 9.405 -11.299 11.068 1.00 98.12 73 ILE A N 1
ATOM 568 C CA . ILE A 1 73 ? 8.671 -10.545 12.098 1.00 98.12 73 ILE A CA 1
ATOM 569 C C . ILE A 1 73 ? 7.184 -10.921 12.086 1.00 98.12 73 ILE A C 1
ATOM 571 O O . ILE A 1 73 ? 6.625 -11.224 13.142 1.00 98.12 73 ILE A O 1
ATOM 575 N N . VAL A 1 74 ? 6.538 -10.929 10.914 1.00 98.38 74 VAL A N 1
ATOM 576 C CA . VAL A 1 74 ? 5.108 -11.267 10.785 1.00 98.38 74 VAL A CA 1
ATOM 577 C C . VAL A 1 74 ? 4.829 -12.679 11.306 1.00 98.38 74 VAL A C 1
ATOM 579 O O . VAL A 1 74 ? 3.937 -12.865 12.139 1.00 98.38 74 VAL A O 1
ATOM 582 N N . VAL A 1 75 ? 5.613 -13.660 10.855 1.00 98.25 75 VAL A N 1
ATOM 583 C CA . VAL A 1 75 ? 5.467 -15.078 11.209 1.00 98.25 75 VAL A CA 1
ATOM 584 C C . VAL A 1 75 ? 5.700 -15.279 12.704 1.00 98.25 75 VAL A C 1
ATOM 586 O O . VAL A 1 75 ? 4.816 -15.783 13.399 1.00 98.25 75 VAL A O 1
ATOM 589 N N . CYS A 1 76 ? 6.840 -14.830 13.234 1.00 97.62 76 CYS A N 1
ATOM 590 C CA . CYS A 1 76 ? 7.180 -15.004 14.645 1.00 97.62 76 CYS A CA 1
ATOM 591 C C . CYS A 1 76 ? 6.114 -14.390 15.558 1.00 97.62 76 CYS A C 1
ATOM 593 O O . CYS A 1 76 ? 5.603 -15.067 16.450 1.00 97.62 76 CYS A O 1
ATOM 595 N N . ILE A 1 77 ? 5.705 -13.143 15.308 1.00 97.38 77 ILE A N 1
ATOM 596 C CA . ILE A 1 77 ? 4.715 -12.455 16.143 1.00 97.38 77 ILE A CA 1
ATOM 597 C C . ILE A 1 77 ? 3.345 -13.148 16.096 1.00 97.38 77 ILE A C 1
ATOM 599 O O . ILE A 1 77 ? 2.690 -13.280 17.139 1.00 97.38 77 ILE A O 1
ATOM 603 N N . PHE A 1 78 ? 2.909 -13.616 14.923 1.00 97.81 78 PHE A N 1
ATOM 604 C CA . PHE A 1 78 ? 1.638 -14.326 14.790 1.00 97.81 78 PHE A CA 1
ATOM 605 C C . PHE A 1 78 ? 1.660 -15.673 15.527 1.00 97.81 78 PHE A C 1
ATOM 607 O O . PHE A 1 78 ? 0.743 -15.969 16.299 1.00 97.81 78 PHE A O 1
ATOM 614 N N . PHE A 1 79 ? 2.718 -16.470 15.345 1.00 97.25 79 PHE A N 1
ATOM 615 C CA . PHE A 1 79 ? 2.824 -17.808 15.934 1.00 97.25 79 PHE A CA 1
ATOM 616 C C . PHE A 1 79 ? 3.132 -17.793 17.438 1.00 97.25 79 PHE A C 1
ATOM 618 O O . PHE A 1 79 ? 2.592 -18.625 18.170 1.00 97.25 79 PHE A O 1
ATOM 625 N N . MET A 1 80 ? 3.875 -16.803 17.948 1.00 95.62 80 MET A N 1
ATOM 626 C CA . MET A 1 80 ? 4.043 -16.592 19.398 1.00 95.62 80 MET A CA 1
ATOM 627 C C . MET A 1 80 ? 2.698 -16.414 20.120 1.00 95.62 80 MET A C 1
ATOM 629 O O . MET A 1 80 ? 2.558 -16.771 21.290 1.00 95.62 80 MET A O 1
ATOM 633 N N . ASN A 1 81 ? 1.691 -15.896 19.414 1.00 95.62 81 ASN A N 1
ATOM 634 C CA . ASN A 1 81 ? 0.358 -15.622 19.938 1.00 95.62 81 ASN A CA 1
ATOM 635 C C . ASN A 1 81 ? -0.723 -16.554 19.373 1.00 95.62 81 ASN A C 1
ATOM 637 O O . ASN A 1 81 ? -1.912 -16.287 19.560 1.00 95.62 81 ASN A O 1
ATOM 641 N N . LEU A 1 82 ? -0.342 -17.668 18.734 1.00 96.00 82 LEU A N 1
ATOM 642 C CA . LEU A 1 82 ? -1.249 -18.539 17.976 1.00 96.00 82 LEU A CA 1
ATOM 643 C C . LEU A 1 82 ? -2.498 -18.939 18.771 1.00 96.00 82 LEU A C 1
ATOM 645 O O . LEU A 1 82 ? -3.627 -18.761 18.317 1.00 96.00 82 LEU A O 1
ATOM 649 N N . ARG A 1 83 ? -2.305 -19.416 20.007 1.00 94.56 83 ARG A N 1
ATOM 650 C CA . ARG A 1 83 ? -3.417 -19.814 20.883 1.00 94.56 83 ARG A CA 1
ATOM 651 C C . ARG A 1 83 ? -4.353 -18.633 21.159 1.00 94.56 83 ARG A C 1
ATOM 653 O O . ARG A 1 83 ? -5.563 -18.763 21.014 1.00 94.56 83 ARG A O 1
ATOM 660 N N . ARG A 1 84 ? -3.810 -17.459 21.501 1.00 93.75 84 ARG A N 1
ATOM 661 C CA . ARG A 1 84 ? -4.609 -16.250 21.782 1.00 93.75 84 ARG A CA 1
ATOM 662 C C . ARG A 1 84 ? -5.373 -15.773 20.548 1.00 93.75 84 ARG A C 1
ATOM 664 O O . ARG A 1 84 ? -6.536 -15.402 20.668 1.00 93.75 84 ARG A O 1
ATOM 671 N N . ASN A 1 85 ? -4.758 -15.865 19.371 1.00 95.19 85 ASN A N 1
ATOM 672 C CA . ASN A 1 85 ? -5.375 -15.495 18.100 1.00 95.19 85 ASN A CA 1
ATOM 673 C C . ASN A 1 85 ? -6.638 -16.313 17.802 1.00 95.19 85 ASN A C 1
ATOM 675 O O . ASN A 1 85 ? -7.629 -15.751 17.329 1.00 95.19 85 ASN A O 1
ATOM 679 N N . PHE A 1 86 ? -6.631 -17.613 18.113 1.00 95.38 86 PHE A N 1
ATOM 680 C CA . PHE A 1 86 ? -7.764 -18.507 17.848 1.00 95.38 86 PHE A CA 1
ATOM 681 C C . PHE A 1 86 ? -8.746 -18.662 19.017 1.00 95.38 86 PHE A C 1
ATOM 683 O O . PHE A 1 86 ? -9.899 -19.027 18.793 1.00 95.38 86 PHE A O 1
ATOM 690 N N . HIS A 1 87 ? -8.351 -18.295 20.237 1.00 95.12 87 HIS A N 1
ATOM 691 C CA . HIS A 1 87 ? -9.273 -18.131 21.369 1.00 95.12 87 HIS A CA 1
ATOM 692 C C . HIS A 1 87 ? -9.934 -16.745 21.431 1.00 95.12 87 HIS A C 1
ATOM 694 O O . HIS A 1 87 ? -10.804 -16.520 22.272 1.00 95.12 87 HIS A O 1
ATOM 700 N N . ALA A 1 88 ? -9.551 -15.815 20.552 1.00 92.44 88 ALA A N 1
ATOM 701 C CA . ALA A 1 88 ? -10.189 -14.512 20.453 1.00 92.44 88 ALA A CA 1
ATOM 702 C C . ALA A 1 88 ? -11.677 -14.623 20.072 1.00 92.44 88 ALA A C 1
ATOM 704 O O . ALA A 1 88 ? -12.159 -15.630 19.543 1.00 92.44 88 ALA A O 1
ATOM 705 N N . GLU A 1 89 ? -12.408 -13.537 20.306 1.00 92.88 89 GLU A N 1
ATOM 706 C CA . GLU A 1 89 ? -13.791 -13.393 19.860 1.00 92.88 89 GLU A CA 1
ATOM 707 C C . GLU A 1 89 ? -13.957 -13.619 18.346 1.00 92.88 89 GLU A C 1
ATOM 709 O O . GLU A 1 89 ? -13.045 -13.388 17.547 1.00 92.88 89 GLU A O 1
ATOM 714 N N . LYS A 1 90 ? -15.158 -14.052 17.936 1.00 94.31 90 LYS A N 1
ATOM 715 C CA . LYS A 1 90 ? -15.446 -14.538 16.575 1.00 94.31 90 LYS A CA 1
ATOM 716 C C . LYS A 1 90 ? -14.980 -13.580 15.470 1.00 94.31 90 LYS A C 1
ATOM 718 O O . LYS A 1 90 ? -14.419 -14.038 14.478 1.00 94.31 90 LYS A O 1
ATOM 723 N N . LYS A 1 91 ? -15.187 -12.265 15.623 1.00 93.12 91 LYS A N 1
ATOM 724 C CA . LYS A 1 91 ? -14.799 -11.272 14.604 1.00 93.12 91 LYS A CA 1
ATOM 725 C C . LYS A 1 91 ? -13.280 -11.179 14.452 1.00 93.12 91 LYS A C 1
ATOM 727 O O . LYS A 1 91 ? -12.790 -11.188 13.326 1.00 93.12 91 LYS A O 1
ATOM 732 N N . ILE A 1 92 ? -12.532 -11.128 15.552 1.00 95.19 92 ILE A N 1
ATOM 733 C CA . ILE A 1 92 ? -11.061 -11.106 15.519 1.00 95.19 92 ILE A CA 1
ATOM 734 C C . ILE A 1 92 ? -10.515 -12.440 15.012 1.00 95.19 92 ILE A C 1
ATOM 736 O O . ILE A 1 92 ? -9.678 -12.450 14.114 1.00 95.19 92 ILE A O 1
ATOM 740 N N . ARG A 1 93 ? -11.047 -13.560 15.506 1.00 96.81 93 ARG A N 1
ATOM 741 C CA . ARG A 1 93 ? -10.653 -14.908 15.084 1.00 96.81 93 ARG A CA 1
ATOM 742 C C . ARG A 1 93 ? -10.811 -15.124 13.579 1.00 96.81 93 ARG A C 1
ATOM 744 O O . ARG A 1 93 ? -9.894 -15.624 12.940 1.00 96.81 93 ARG A O 1
ATOM 751 N N . ASN A 1 94 ? -11.931 -14.698 12.994 1.00 97.31 94 ASN A N 1
ATOM 752 C CA . ASN A 1 94 ? -12.149 -14.796 11.548 1.00 97.31 94 ASN A CA 1
ATOM 753 C C . ASN A 1 94 ? -11.103 -14.006 10.747 1.00 97.31 94 ASN A C 1
ATOM 755 O O . ASN A 1 94 ? -10.626 -14.482 9.723 1.00 97.31 94 ASN A O 1
ATOM 759 N N . ASN A 1 95 ? -10.707 -12.822 11.220 1.00 98.06 95 ASN A N 1
ATOM 760 C CA . ASN A 1 95 ? -9.650 -12.053 10.564 1.00 98.06 95 ASN A CA 1
ATOM 761 C C . ASN A 1 95 ? -8.256 -12.664 10.790 1.00 98.06 95 ASN A C 1
ATOM 763 O O . ASN A 1 95 ? -7.415 -12.571 9.903 1.00 98.06 95 ASN A O 1
ATOM 767 N N . ASN A 1 96 ? -8.023 -13.349 11.913 1.00 98.25 96 ASN A N 1
ATOM 768 C CA . ASN A 1 96 ? -6.795 -14.119 12.129 1.00 98.25 96 ASN A CA 1
ATOM 769 C C . ASN A 1 96 ? -6.674 -15.315 11.169 1.00 98.25 96 ASN A C 1
ATOM 771 O O . ASN A 1 96 ? -5.560 -15.631 10.767 1.00 98.25 96 ASN A O 1
ATOM 775 N N . TYR A 1 97 ? -7.781 -15.936 10.739 1.00 98.50 97 TYR A N 1
ATOM 776 C CA . TYR A 1 97 ? -7.740 -16.933 9.657 1.00 98.50 97 TYR A CA 1
ATOM 777 C C . TYR A 1 97 ? -7.298 -16.322 8.320 1.00 98.50 97 TYR A C 1
ATOM 779 O O . TYR A 1 97 ? -6.500 -16.933 7.617 1.00 98.50 97 TYR A O 1
ATOM 787 N N . ILE A 1 98 ? -7.749 -15.103 7.996 1.00 98.56 98 ILE A N 1
ATOM 788 C CA . ILE A 1 98 ? -7.298 -14.378 6.794 1.00 98.56 98 ILE A CA 1
ATOM 789 C C . ILE A 1 98 ? -5.789 -14.096 6.880 1.00 98.56 98 ILE A C 1
ATOM 791 O O . ILE A 1 98 ? -5.055 -14.358 5.928 1.00 98.56 98 ILE A O 1
ATOM 795 N N . ILE A 1 99 ? -5.308 -13.628 8.038 1.00 98.69 99 ILE A N 1
ATOM 796 C CA . ILE A 1 99 ? -3.871 -13.409 8.267 1.00 98.69 99 ILE A CA 1
ATOM 797 C C . ILE A 1 99 ? -3.092 -14.717 8.103 1.00 98.69 99 ILE A C 1
ATOM 799 O O . ILE A 1 99 ? -2.085 -14.729 7.403 1.00 98.69 99 ILE A O 1
ATOM 803 N N . LEU A 1 100 ? -3.571 -15.822 8.685 1.00 98.62 100 LEU A N 1
ATOM 804 C CA . LEU A 1 100 ? -2.922 -17.126 8.556 1.00 98.62 100 LEU A CA 1
ATOM 805 C C . LEU A 1 100 ? -2.850 -17.583 7.093 1.00 98.62 100 LEU A C 1
ATOM 807 O O . LEU A 1 100 ? -1.792 -18.030 6.665 1.00 98.62 100 LEU A O 1
ATOM 811 N N . SER A 1 101 ? -3.926 -17.430 6.311 1.00 98.62 101 SER A N 1
ATOM 812 C CA . SER A 1 101 ? -3.882 -17.749 4.876 1.00 98.62 101 SER A CA 1
ATOM 813 C C . SER A 1 101 ? -2.854 -16.903 4.125 1.00 98.62 101 SER A C 1
ATOM 815 O O . SER A 1 101 ? -2.121 -17.434 3.298 1.00 98.62 101 SER A O 1
ATOM 817 N N . GLY A 1 102 ? -2.729 -15.616 4.467 1.00 98.62 102 GLY A N 1
ATOM 818 C CA . GLY A 1 102 ? -1.692 -14.757 3.904 1.00 98.62 102 GLY A CA 1
ATOM 819 C C . GLY A 1 102 ? -0.283 -15.225 4.264 1.00 98.62 102 GLY A C 1
ATOM 820 O O . GLY A 1 102 ? 0.565 -15.320 3.387 1.00 98.62 102 GLY A O 1
ATOM 821 N N . ILE A 1 103 ? -0.048 -15.597 5.526 1.00 98.62 103 ILE A N 1
ATOM 822 C CA . ILE A 1 103 ? 1.241 -16.138 5.986 1.00 98.62 103 ILE A CA 1
ATOM 823 C C . ILE A 1 103 ? 1.617 -17.415 5.226 1.00 98.62 103 ILE A C 1
ATOM 825 O O . ILE A 1 103 ? 2.769 -17.561 4.830 1.00 98.62 103 ILE A O 1
ATOM 829 N N . VAL A 1 104 ? 0.662 -18.321 4.998 1.00 98.56 104 VAL A N 1
ATOM 830 C CA . VAL A 1 104 ? 0.905 -19.550 4.227 1.00 98.56 104 VAL A CA 1
ATOM 831 C C . VAL A 1 104 ? 1.357 -19.224 2.802 1.00 98.56 104 VAL A C 1
ATOM 833 O O . VAL A 1 104 ? 2.338 -19.801 2.345 1.00 98.56 104 VAL A O 1
ATOM 836 N N . LEU A 1 105 ? 0.700 -18.273 2.126 1.00 98.44 105 LEU A N 1
ATOM 837 C CA . LEU A 1 105 ? 1.100 -17.848 0.779 1.00 98.44 105 LEU A CA 1
ATOM 838 C C . LEU A 1 105 ? 2.494 -17.208 0.766 1.00 98.44 105 LEU A C 1
ATOM 840 O O . LEU A 1 105 ? 3.322 -17.581 -0.055 1.00 98.44 105 LEU A O 1
ATOM 844 N N . VAL A 1 106 ? 2.781 -16.299 1.703 1.00 97.12 106 VAL A N 1
ATOM 845 C CA . VAL A 1 106 ? 4.096 -15.642 1.804 1.00 97.12 106 VAL A CA 1
ATOM 846 C C . VAL A 1 106 ? 5.219 -16.660 2.040 1.00 97.12 106 VAL A C 1
ATOM 848 O O . VAL A 1 106 ? 6.272 -16.564 1.419 1.00 97.12 106 VAL A O 1
ATOM 851 N N . LEU A 1 107 ? 5.002 -17.651 2.911 1.00 96.69 107 LEU A N 1
ATOM 852 C CA . LEU A 1 107 ? 5.989 -18.705 3.173 1.00 96.69 107 LEU A CA 1
ATOM 853 C C . LEU A 1 107 ? 6.175 -19.651 1.981 1.00 96.69 107 LEU A C 1
ATOM 855 O O . LEU A 1 107 ? 7.276 -20.153 1.777 1.00 96.69 107 LEU A O 1
ATOM 859 N N . ALA A 1 108 ? 5.117 -19.897 1.204 1.00 96.50 108 ALA A N 1
ATOM 860 C CA . ALA A 1 108 ? 5.189 -20.709 -0.007 1.00 96.50 108 ALA A CA 1
ATOM 861 C C . ALA A 1 108 ? 5.880 -19.978 -1.170 1.00 96.50 108 ALA A C 1
ATOM 863 O O . ALA A 1 108 ? 6.499 -20.635 -2.003 1.00 96.50 108 ALA A O 1
ATOM 864 N N . ALA A 1 109 ? 5.796 -18.644 -1.218 1.00 93.94 109 ALA A N 1
ATOM 865 C CA . ALA A 1 109 ? 6.304 -17.851 -2.329 1.00 93.94 109 ALA A CA 1
ATOM 866 C C . ALA A 1 109 ? 7.821 -17.986 -2.524 1.00 93.94 109 ALA A C 1
ATOM 868 O O . ALA A 1 109 ? 8.238 -18.216 -3.645 1.00 93.94 109 ALA A O 1
ATOM 869 N N . GLY A 1 110 ? 8.637 -17.937 -1.464 1.00 89.12 110 GLY A N 1
ATOM 870 C CA . GLY A 1 110 ? 10.104 -18.020 -1.592 1.00 89.12 110 GLY A CA 1
ATOM 871 C C . GLY A 1 110 ? 10.618 -19.339 -2.202 1.00 89.12 110 GLY A C 1
ATOM 872 O O . GLY A 1 110 ? 11.359 -19.311 -3.180 1.00 89.12 110 GLY A O 1
ATOM 873 N N . PRO A 1 111 ? 10.220 -20.521 -1.687 1.00 91.38 111 PRO A N 1
ATOM 874 C CA . PRO A 1 111 ? 10.567 -21.796 -2.320 1.00 91.38 111 PRO A CA 1
ATOM 875 C C . PRO A 1 111 ? 9.993 -21.947 -3.732 1.00 91.38 111 PRO A C 1
ATOM 877 O O . PRO A 1 111 ? 10.613 -22.583 -4.586 1.00 91.38 111 PRO A O 1
ATOM 880 N N . PHE A 1 112 ? 8.800 -21.391 -3.973 1.00 92.75 112 PHE A N 1
ATOM 881 C CA . PHE A 1 112 ? 8.190 -21.406 -5.297 1.00 92.75 112 PHE A CA 1
ATOM 882 C C . PHE A 1 112 ? 8.997 -20.561 -6.288 1.00 92.75 112 PHE A C 1
ATOM 884 O O . PHE A 1 112 ? 9.264 -21.039 -7.384 1.00 92.75 112 PHE A O 1
ATOM 891 N N . ASP A 1 113 ? 9.443 -19.382 -5.869 1.00 88.38 113 ASP A N 1
ATOM 892 C CA . ASP A 1 113 ? 10.279 -18.455 -6.628 1.00 88.38 113 ASP A CA 1
ATOM 893 C C . ASP A 1 113 ? 11.628 -19.078 -7.003 1.00 88.38 113 ASP A C 1
ATOM 895 O O . ASP A 1 113 ? 11.937 -19.246 -8.179 1.00 88.38 113 ASP A O 1
ATOM 899 N N . PHE A 1 114 ? 12.343 -19.635 -6.022 1.00 87.56 114 PHE A N 1
ATOM 900 C CA . PHE A 1 114 ? 13.587 -20.365 -6.279 1.00 87.56 114 PHE A CA 1
ATOM 901 C C . PHE A 1 114 ? 13.403 -21.527 -7.272 1.00 87.56 114 PHE A C 1
ATOM 903 O O . PHE A 1 114 ? 14.214 -21.732 -8.183 1.00 87.56 114 PHE A O 1
ATOM 910 N N . SER A 1 115 ? 12.327 -22.312 -7.115 1.00 89.44 115 SER A N 1
ATOM 911 C CA . SER A 1 115 ? 12.014 -23.394 -8.055 1.00 89.44 115 SER A CA 1
ATOM 912 C C . SER A 1 115 ? 11.622 -22.874 -9.438 1.00 89.44 115 SER A C 1
ATOM 914 O O . SER A 1 115 ? 11.784 -23.619 -10.409 1.00 89.44 115 SER A O 1
ATOM 916 N N . TRP A 1 116 ? 11.050 -21.676 -9.524 1.00 89.75 116 TRP A N 1
ATOM 917 C CA . TRP A 1 116 ? 10.655 -21.031 -10.769 1.00 89.75 116 TRP A CA 1
ATOM 918 C C . TRP A 1 116 ? 11.894 -20.566 -11.528 1.00 89.75 116 TRP A C 1
ATOM 920 O O . TRP A 1 116 ? 12.096 -21.001 -12.663 1.00 89.75 116 TRP A O 1
ATOM 930 N N . HIS A 1 117 ? 12.795 -19.838 -10.862 1.00 85.00 117 HIS A N 1
ATOM 931 C CA . HIS A 1 117 ? 14.071 -19.404 -11.439 1.00 85.00 117 HIS A CA 1
ATOM 932 C C . HIS A 1 117 ? 14.942 -20.570 -11.893 1.00 85.00 117 HIS A C 1
ATOM 934 O O . HIS A 1 117 ? 15.533 -20.531 -12.968 1.00 85.00 117 HIS A O 1
ATOM 940 N N . SER A 1 118 ? 14.964 -21.661 -11.121 1.00 85.94 118 SER A N 1
ATOM 941 C CA . SER A 1 118 ? 15.724 -22.867 -11.479 1.00 85.94 118 SER A CA 1
ATOM 942 C C . SER A 1 118 ? 15.236 -23.540 -12.772 1.00 85.94 118 SER A C 1
ATOM 944 O O . SER A 1 118 ? 15.981 -24.312 -13.370 1.00 85.94 118 SER A O 1
ATOM 946 N N . LYS A 1 119 ? 13.980 -23.307 -13.181 1.00 87.56 119 LYS A N 1
ATOM 947 C CA . LYS A 1 119 ? 13.368 -23.924 -14.371 1.00 87.56 119 LYS A CA 1
ATOM 948 C C . LYS A 1 119 ? 13.286 -22.983 -15.565 1.00 87.56 119 LYS A C 1
ATOM 950 O O . LYS A 1 119 ? 13.443 -23.450 -16.687 1.00 87.56 119 LYS A O 1
ATOM 955 N N . PHE A 1 120 ? 12.996 -21.707 -15.323 1.00 86.25 120 PHE A N 1
ATOM 956 C CA . PHE A 1 120 ? 12.671 -20.733 -16.366 1.00 86.25 120 PHE A CA 1
ATOM 957 C C . PHE A 1 120 ? 13.637 -19.541 -16.420 1.00 86.25 120 PHE A C 1
ATOM 959 O O . PHE A 1 120 ? 13.411 -18.613 -17.188 1.00 86.25 120 PHE A O 1
ATOM 966 N N . GLY A 1 121 ? 14.711 -19.560 -15.628 1.00 80.44 121 GLY A N 1
ATOM 967 C CA . GLY A 1 121 ? 15.633 -18.433 -15.517 1.00 80.44 121 GLY A CA 1
ATOM 968 C C . GLY A 1 121 ? 15.071 -17.286 -14.675 1.00 80.44 121 GLY A C 1
ATOM 969 O O . GLY A 1 121 ? 13.981 -17.381 -14.109 1.00 80.44 121 GLY A O 1
ATOM 970 N N . LEU A 1 122 ? 15.857 -16.217 -14.566 1.00 75.44 122 LEU A N 1
ATOM 971 C CA . LEU A 1 122 ? 15.492 -15.023 -13.808 1.00 75.44 122 LEU A CA 1
ATOM 972 C C . LEU A 1 122 ? 14.324 -14.308 -14.499 1.00 75.44 122 LEU A C 1
ATOM 974 O O . LEU A 1 122 ? 14.383 -14.028 -15.696 1.00 75.44 122 LEU A O 1
ATOM 978 N N . ASP A 1 123 ? 13.264 -14.046 -13.744 1.00 74.50 123 ASP A N 1
ATOM 979 C CA . ASP A 1 123 ? 12.111 -13.269 -14.178 1.00 74.50 123 ASP A CA 1
ATOM 980 C C . ASP A 1 123 ? 12.188 -11.842 -13.623 1.00 74.50 123 ASP A C 1
ATOM 982 O O . ASP A 1 123 ? 12.975 -11.569 -12.722 1.00 74.50 123 ASP A O 1
ATOM 986 N N . GLY A 1 124 ? 11.455 -10.896 -14.221 1.00 69.44 124 GLY A N 1
ATOM 987 C CA . GLY A 1 124 ? 11.617 -9.482 -13.862 1.00 69.44 124 GLY A CA 1
ATOM 988 C C . GLY A 1 124 ? 10.576 -8.927 -12.881 1.00 69.44 124 GLY A C 1
ATOM 989 O O . GLY A 1 124 ? 10.936 -8.192 -11.965 1.00 69.44 124 GLY A O 1
ATOM 990 N N . LEU A 1 125 ? 9.281 -9.224 -13.058 1.00 81.38 125 LEU A N 1
ATOM 991 C CA . LEU A 1 125 ? 8.218 -8.647 -12.223 1.00 81.38 125 LEU A CA 1
ATOM 992 C C . LEU A 1 125 ? 6.968 -9.526 -12.095 1.00 81.38 125 LEU A C 1
ATOM 994 O O . LEU A 1 125 ? 6.590 -9.908 -10.987 1.00 81.38 125 LEU A O 1
ATOM 998 N N . LEU A 1 126 ? 6.262 -9.797 -13.198 1.00 87.44 126 LEU A N 1
ATOM 999 C CA . LEU A 1 126 ? 5.036 -10.591 -13.163 1.00 87.44 126 LEU A CA 1
ATOM 1000 C C . LEU A 1 126 ? 5.372 -12.064 -13.348 1.00 87.44 126 LEU A C 1
ATOM 1002 O O . LEU A 1 126 ? 5.686 -12.512 -14.447 1.00 87.44 126 LEU A O 1
ATOM 1006 N N . SER A 1 127 ? 5.200 -12.838 -12.284 1.00 88.19 127 SER A N 1
ATOM 1007 C CA . SER A 1 127 ? 5.227 -14.295 -12.354 1.00 88.19 127 SER A CA 1
ATOM 1008 C C . SER A 1 127 ? 4.349 -14.933 -11.274 1.00 88.19 127 SER A C 1
ATOM 1010 O O . SER A 1 127 ? 3.911 -14.257 -10.330 1.00 88.19 127 SER A O 1
ATOM 1012 N N . PRO A 1 128 ? 4.025 -16.236 -11.391 1.00 91.38 128 PRO A N 1
ATOM 1013 C CA . PRO A 1 128 ? 3.208 -16.919 -10.393 1.00 91.38 128 PRO A CA 1
ATOM 1014 C C . PRO A 1 128 ? 3.771 -16.857 -8.954 1.00 91.38 128 PRO A C 1
ATOM 1016 O O . PRO A 1 128 ? 2.969 -16.639 -8.034 1.00 91.38 128 PRO A O 1
ATOM 1019 N N . PRO A 1 129 ? 5.093 -16.988 -8.706 1.00 91.69 129 PRO A N 1
ATOM 1020 C CA . PRO A 1 129 ? 5.672 -16.757 -7.379 1.00 91.69 129 PRO A CA 1
ATOM 1021 C C . PRO A 1 129 ? 5.446 -15.339 -6.843 1.00 91.69 129 PRO A C 1
ATOM 1023 O O . PRO A 1 129 ? 4.930 -15.181 -5.731 1.00 91.69 129 PRO A O 1
ATOM 1026 N N . HIS A 1 130 ? 5.709 -14.310 -7.652 1.00 90.19 130 HIS A N 1
ATOM 1027 C CA . HIS A 1 130 ? 5.497 -12.912 -7.272 1.00 90.19 130 HIS A CA 1
ATOM 1028 C C . HIS A 1 130 ? 4.027 -12.603 -6.951 1.00 90.19 130 HIS A C 1
ATOM 1030 O O . HIS A 1 130 ? 3.716 -11.966 -5.939 1.00 90.19 130 HIS A O 1
ATOM 1036 N N . LEU A 1 131 ? 3.086 -13.116 -7.754 1.00 92.31 131 LEU A N 1
ATOM 1037 C CA . LEU A 1 131 ? 1.646 -13.008 -7.480 1.00 92.31 131 LEU A CA 1
ATOM 1038 C C . LEU A 1 131 ? 1.250 -13.707 -6.175 1.00 92.31 131 LEU A C 1
ATOM 1040 O O . LEU A 1 131 ? 0.376 -13.219 -5.449 1.00 92.31 131 LEU A O 1
ATOM 1044 N N . THR A 1 132 ? 1.891 -14.835 -5.861 1.00 95.75 132 THR A N 1
ATOM 1045 C CA . THR A 1 132 ? 1.677 -15.572 -4.609 1.00 95.75 132 THR A CA 1
ATOM 1046 C C . THR A 1 132 ? 2.134 -14.741 -3.410 1.00 95.75 132 THR A C 1
ATOM 1048 O O . THR A 1 132 ? 1.370 -14.583 -2.450 1.00 95.75 132 THR A O 1
ATOM 1051 N N . LEU A 1 133 ? 3.327 -14.138 -3.485 1.00 94.81 133 LEU A N 1
ATOM 1052 C CA . LEU A 1 133 ? 3.859 -13.246 -2.451 1.00 94.81 133 LEU A CA 1
ATOM 1053 C C . LEU A 1 133 ? 2.947 -12.031 -2.230 1.00 94.81 133 LEU A C 1
ATOM 1055 O O . LEU A 1 133 ? 2.530 -11.758 -1.100 1.00 94.81 133 LEU A O 1
ATOM 1059 N N . LEU A 1 134 ? 2.568 -11.352 -3.316 1.00 94.94 134 LEU A N 1
ATOM 1060 C CA . LEU A 1 134 ? 1.720 -10.161 -3.289 1.00 94.94 134 LEU A CA 1
ATOM 1061 C C . LEU A 1 134 ? 0.327 -10.457 -2.715 1.00 94.94 134 LEU A C 1
ATOM 1063 O O . LEU A 1 134 ? -0.186 -9.703 -1.881 1.00 94.94 134 LEU A O 1
ATOM 1067 N N . SER A 1 135 ? -0.266 -11.591 -3.099 1.00 97.06 135 SER A N 1
ATOM 1068 C CA . SER A 1 135 ? -1.537 -12.071 -2.542 1.00 97.06 135 SER A CA 1
ATOM 1069 C C . SER A 1 135 ? -1.418 -12.356 -1.045 1.00 97.06 135 SER A C 1
ATOM 1071 O O . SER A 1 135 ? -2.304 -11.998 -0.263 1.00 97.06 135 SER A O 1
ATOM 1073 N N . GLY A 1 136 ? -0.300 -12.949 -0.625 1.00 98.06 136 GLY A N 1
ATOM 1074 C CA . GLY A 1 136 ? 0.016 -13.180 0.776 1.00 98.06 136 GLY A CA 1
ATOM 1075 C C . GLY A 1 136 ? 0.074 -11.884 1.590 1.00 98.06 136 GLY A C 1
ATOM 1076 O O . GLY A 1 136 ? -0.638 -11.754 2.593 1.00 98.06 136 GLY A O 1
ATOM 1077 N N . TRP A 1 137 ? 0.839 -10.890 1.128 1.00 98.12 137 TRP A N 1
ATOM 1078 C CA . TRP A 1 137 ? 0.895 -9.561 1.748 1.00 98.12 137 TRP A CA 1
ATOM 1079 C C . TRP A 1 137 ? -0.482 -8.897 1.826 1.00 98.12 137 TRP A C 1
ATOM 1081 O O . TRP A 1 137 ? -0.849 -8.368 2.881 1.00 98.12 137 TRP A O 1
ATOM 1091 N N . LEU A 1 138 ? -1.274 -8.968 0.749 1.00 98.38 138 LEU A N 1
ATOM 1092 C CA . LEU A 1 138 ? -2.618 -8.395 0.700 1.00 98.38 138 LEU A CA 1
ATOM 1093 C C . LEU A 1 138 ? -3.532 -9.001 1.773 1.00 98.38 138 LEU A C 1
ATOM 1095 O O . LEU A 1 138 ? -4.218 -8.265 2.488 1.00 98.38 138 LEU A O 1
ATOM 1099 N N . LEU A 1 139 ? -3.533 -10.327 1.931 1.00 98.62 139 LEU A N 1
ATOM 1100 C CA . LEU A 1 139 ? -4.357 -10.999 2.939 1.00 98.62 139 LEU A CA 1
ATOM 1101 C C . LEU A 1 139 ? -3.934 -10.628 4.367 1.00 98.62 139 LEU A C 1
ATOM 1103 O O . LEU A 1 139 ? -4.799 -10.301 5.188 1.00 98.62 139 LEU A O 1
ATOM 1107 N N . VAL A 1 140 ? -2.628 -10.600 4.663 1.00 98.69 140 VAL A N 1
ATOM 1108 C CA . VAL A 1 140 ? -2.133 -10.168 5.983 1.00 98.69 140 VAL A CA 1
ATOM 1109 C C . VAL A 1 140 ? -2.546 -8.717 6.263 1.00 98.69 140 VAL A C 1
ATOM 1111 O O . VAL A 1 140 ? -3.093 -8.435 7.334 1.00 98.69 140 VAL A O 1
ATOM 1114 N N . ALA A 1 141 ? -2.367 -7.806 5.300 1.00 98.56 141 ALA A N 1
ATOM 1115 C CA . ALA A 1 141 ? -2.734 -6.396 5.439 1.00 98.56 141 ALA A CA 1
ATOM 1116 C C . ALA A 1 141 ? -4.248 -6.205 5.653 1.00 98.56 141 ALA A C 1
ATOM 1118 O O . ALA A 1 141 ? -4.669 -5.479 6.558 1.00 98.56 141 ALA A O 1
ATOM 1119 N N . LEU A 1 142 ? -5.090 -6.894 4.873 1.00 98.44 142 LEU A N 1
ATOM 1120 C CA . LEU A 1 142 ? -6.549 -6.816 4.992 1.00 98.44 142 LEU A CA 1
ATOM 1121 C C . LEU A 1 142 ? -7.052 -7.369 6.327 1.00 98.44 142 LEU A C 1
ATOM 1123 O O . LEU A 1 142 ? -7.908 -6.745 6.965 1.00 98.44 142 LEU A O 1
ATOM 1127 N N . GLY A 1 143 ? -6.538 -8.521 6.763 1.00 98.25 143 GLY A N 1
ATOM 1128 C CA . GLY A 1 143 ? -6.890 -9.103 8.056 1.00 98.25 143 GLY A CA 1
ATOM 1129 C C . GLY A 1 143 ? -6.510 -8.174 9.211 1.00 98.25 143 GLY A C 1
ATOM 1130 O O . GLY A 1 143 ? -7.340 -7.894 10.082 1.00 98.25 143 GLY A O 1
ATOM 1131 N N . ASN A 1 144 ? -5.305 -7.603 9.163 1.00 98.06 144 ASN A N 1
ATOM 1132 C CA . ASN A 1 144 ? -4.814 -6.660 10.164 1.00 98.06 144 ASN A CA 1
ATOM 1133 C C . ASN A 1 144 ? -5.659 -5.370 10.206 1.00 98.06 144 ASN A C 1
ATOM 1135 O O . ASN A 1 144 ? -6.163 -4.999 11.269 1.00 98.06 144 ASN A O 1
ATOM 1139 N N . LEU A 1 145 ? -5.931 -4.749 9.051 1.00 97.81 145 LEU A N 1
ATOM 1140 C CA . LEU A 1 145 ? -6.779 -3.555 8.938 1.00 97.81 145 LEU A CA 1
ATOM 1141 C C . LEU A 1 145 ? -8.197 -3.795 9.480 1.00 97.81 145 LEU A C 1
ATOM 1143 O O . LEU A 1 145 ? -8.775 -2.925 10.142 1.00 97.81 145 LEU A O 1
ATOM 1147 N N . ARG A 1 146 ? -8.788 -4.965 9.212 1.00 97.44 146 ARG A N 1
ATOM 1148 C CA . ARG A 1 146 ? -1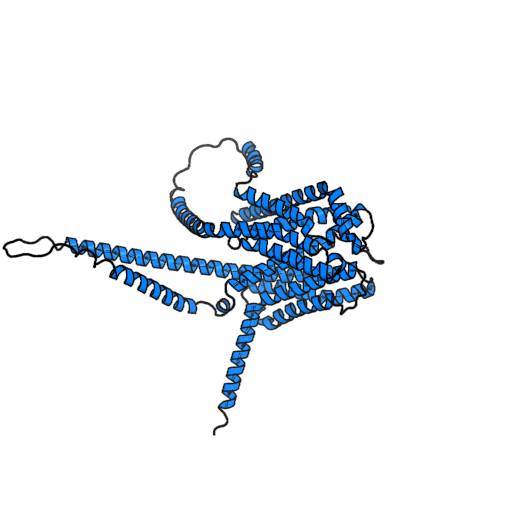0.120 -5.323 9.730 1.00 97.44 146 ARG A CA 1
ATOM 1149 C C . ARG A 1 146 ? -10.122 -5.442 11.253 1.00 97.44 146 ARG A C 1
ATOM 1151 O O . ARG A 1 146 ? -11.052 -4.934 11.883 1.00 97.44 146 ARG A O 1
ATOM 1158 N N . ILE A 1 147 ? -9.079 -6.026 11.848 1.00 96.56 147 ILE A N 1
ATOM 1159 C CA . ILE A 1 147 ? -8.918 -6.077 13.309 1.00 96.56 147 ILE A CA 1
ATOM 1160 C C . ILE A 1 147 ? -8.755 -4.664 13.883 1.00 96.56 147 ILE A C 1
ATOM 1162 O O . ILE A 1 147 ? -9.439 -4.330 14.852 1.00 96.56 147 ILE A O 1
ATOM 1166 N N . THR A 1 148 ? -7.929 -3.800 13.277 1.00 95.56 148 THR A N 1
ATOM 1167 C CA . THR A 1 148 ? -7.777 -2.402 13.729 1.00 95.56 148 THR A CA 1
ATOM 1168 C C . THR A 1 148 ? -9.108 -1.664 13.728 1.00 95.56 148 THR A C 1
ATOM 1170 O O . THR A 1 148 ? -9.465 -1.012 14.707 1.00 95.56 148 THR A O 1
ATOM 1173 N N . ASN A 1 149 ? -9.866 -1.783 12.637 1.00 94.06 149 ASN A N 1
ATOM 1174 C CA . ASN A 1 149 ? -11.168 -1.139 12.496 1.00 94.06 149 ASN A CA 1
ATOM 1175 C C . ASN A 1 149 ? -12.174 -1.635 13.524 1.00 94.06 149 ASN A C 1
ATOM 1177 O O . ASN A 1 149 ? -12.931 -0.840 14.079 1.00 94.06 149 ASN A O 1
ATOM 1181 N N . PHE A 1 150 ? -12.169 -2.939 13.795 1.00 93.19 150 PHE A N 1
ATOM 1182 C CA . PHE A 1 150 ? -13.003 -3.512 14.836 1.00 93.19 150 PHE A CA 1
ATOM 1183 C C . PHE A 1 150 ? -12.680 -2.892 16.205 1.00 93.19 150 PHE A C 1
ATOM 1185 O O . PHE A 1 150 ? -13.574 -2.332 16.837 1.00 93.19 150 PHE A O 1
ATOM 1192 N N . ARG A 1 151 ? -11.400 -2.864 16.600 1.00 90.62 151 ARG A N 1
ATOM 1193 C CA . ARG A 1 151 ? -10.950 -2.263 17.869 1.00 90.62 151 ARG A CA 1
ATOM 1194 C C . ARG A 1 151 ? -11.254 -0.768 17.970 1.00 90.62 151 ARG A C 1
ATOM 1196 O O . ARG A 1 151 ? -11.700 -0.295 19.012 1.00 90.62 151 ARG A O 1
ATOM 1203 N N . LEU A 1 152 ? -11.054 -0.013 16.889 1.00 89.06 152 LEU A N 1
ATOM 1204 C CA . LEU A 1 152 ? -11.395 1.412 16.844 1.00 89.06 152 LEU A CA 1
ATOM 1205 C C . LEU A 1 152 ? -12.896 1.650 17.030 1.00 89.06 152 LEU A C 1
ATOM 1207 O O . LEU A 1 152 ? -13.283 2.589 17.726 1.00 89.06 152 LEU A O 1
ATOM 1211 N N . ASN A 1 153 ? -13.740 0.803 16.439 1.00 88.31 153 ASN A N 1
ATOM 1212 C CA . ASN A 1 153 ? -15.185 0.897 16.612 1.00 88.31 153 ASN A CA 1
ATOM 1213 C C . ASN A 1 153 ? -15.611 0.567 18.048 1.00 88.31 153 ASN A C 1
ATOM 1215 O O . ASN A 1 153 ? -16.430 1.299 18.597 1.00 88.31 153 ASN A O 1
ATOM 1219 N N . GLU A 1 154 ? -15.023 -0.455 18.682 1.00 86.75 154 GLU A N 1
ATOM 1220 C CA . GLU A 1 154 ? -15.263 -0.748 20.105 1.00 86.75 154 GLU A CA 1
ATOM 1221 C C . GLU A 1 154 ? -14.926 0.457 20.993 1.00 86.75 154 GLU A C 1
ATOM 1223 O O . GLU A 1 154 ? -15.727 0.859 21.840 1.00 86.75 154 GLU A O 1
ATOM 1228 N N . LEU A 1 155 ? -13.766 1.084 20.764 1.00 84.50 155 LEU A N 1
ATOM 1229 C CA . LEU A 1 155 ? -13.347 2.280 21.499 1.00 84.50 155 LEU A CA 1
ATOM 1230 C C . LEU A 1 155 ? -14.297 3.461 21.276 1.00 84.50 155 LEU A C 1
ATOM 1232 O O . LEU A 1 155 ? -14.602 4.185 22.225 1.00 84.50 155 LEU A O 1
ATOM 1236 N N . ARG A 1 156 ? -14.780 3.655 20.043 1.00 80.38 156 ARG A N 1
ATOM 1237 C CA . ARG A 1 156 ? -15.729 4.725 19.712 1.00 80.38 156 ARG A CA 1
ATOM 1238 C C . ARG A 1 156 ? -17.065 4.526 20.429 1.00 80.38 156 ARG A C 1
ATOM 1240 O O . ARG A 1 156 ? -17.523 5.460 21.080 1.00 80.38 156 ARG A O 1
ATOM 1247 N N . VAL A 1 157 ? -17.646 3.327 20.362 1.00 84.06 157 VAL A N 1
ATOM 1248 C CA . VAL A 1 157 ? -18.916 2.999 21.039 1.00 84.06 157 VAL A CA 1
ATOM 1249 C C . VAL A 1 157 ? -18.773 3.164 22.550 1.00 84.06 157 VAL A C 1
ATOM 1251 O O . VAL A 1 157 ? -19.601 3.809 23.187 1.00 84.06 157 VAL A O 1
ATOM 1254 N N . LYS A 1 158 ? -17.675 2.669 23.134 1.00 77.88 158 LYS A N 1
ATOM 1255 C CA . LYS A 1 158 ? -17.421 2.819 24.571 1.00 77.88 158 LYS A CA 1
ATOM 1256 C C . LYS A 1 158 ? -17.289 4.286 24.990 1.00 77.88 158 LYS A C 1
ATOM 1258 O O . LYS A 1 158 ? -17.824 4.677 26.023 1.00 77.88 158 LYS A O 1
ATOM 1263 N N . SER A 1 159 ? -16.603 5.102 24.187 1.00 75.50 159 SER A N 1
ATOM 1264 C CA . SER A 1 159 ? -16.480 6.542 24.434 1.00 75.50 159 SER A CA 1
ATOM 1265 C C . SER A 1 159 ? -17.820 7.277 24.328 1.00 75.50 159 SER A C 1
ATOM 1267 O O . SER A 1 159 ? -18.015 8.254 25.047 1.00 75.50 159 SER A O 1
ATOM 1269 N N . GLN A 1 160 ? -18.714 6.844 23.435 1.00 73.44 160 GLN A N 1
ATOM 1270 C CA . GLN A 1 160 ? -20.058 7.412 23.288 1.00 73.44 160 GLN A CA 1
ATOM 1271 C C . GLN A 1 160 ? -20.927 7.082 24.500 1.00 73.44 160 GLN A C 1
ATOM 1273 O O . GLN A 1 160 ? -21.447 7.998 25.126 1.00 73.44 160 GLN A O 1
ATOM 1278 N N . ASN A 1 161 ? -20.978 5.809 24.902 1.00 77.50 161 ASN A N 1
ATOM 1279 C CA . ASN A 1 161 ? -21.746 5.382 26.073 1.00 77.50 161 ASN A CA 1
ATOM 1280 C C . ASN A 1 161 ? -21.303 6.131 27.340 1.00 77.50 161 ASN A C 1
ATOM 1282 O O . ASN A 1 161 ? -22.136 6.649 28.075 1.00 77.50 161 ASN A O 1
ATOM 1286 N N . LEU A 1 162 ? -19.987 6.285 27.544 1.00 72.50 162 LEU A N 1
ATOM 1287 C CA . LEU A 1 162 ? -19.451 7.053 28.672 1.00 72.50 162 LEU A CA 1
ATOM 1288 C C . LEU A 1 162 ? -19.907 8.522 28.650 1.00 72.50 162 LEU A C 1
ATOM 1290 O O . LEU A 1 162 ? -20.210 9.095 29.695 1.00 72.50 162 LEU A O 1
ATOM 1294 N N . HIS A 1 163 ? -19.932 9.147 27.471 1.00 69.62 163 HIS A N 1
ATOM 1295 C CA . HIS A 1 163 ? -20.410 10.518 27.328 1.00 69.62 163 HIS A CA 1
ATOM 1296 C C . HIS A 1 163 ? -21.910 10.621 27.646 1.00 69.62 163 HIS A C 1
ATOM 1298 O O . HIS A 1 163 ? -22.330 11.551 28.337 1.00 69.62 163 HIS A O 1
ATOM 1304 N N . ASP A 1 164 ? -22.711 9.670 27.170 1.00 74.19 164 ASP A N 1
ATOM 1305 C CA . ASP A 1 164 ? -24.153 9.636 27.411 1.00 74.19 164 ASP A CA 1
ATOM 1306 C C . ASP A 1 164 ? -24.462 9.449 28.901 1.00 74.19 164 ASP A C 1
ATOM 1308 O O . ASP A 1 164 ? -25.274 10.195 29.451 1.00 74.19 164 ASP A O 1
ATOM 1312 N N . ASP A 1 165 ? -23.753 8.552 29.587 1.00 73.12 165 ASP A N 1
ATOM 1313 C CA . ASP A 1 165 ? -23.905 8.326 31.028 1.00 73.12 165 ASP A CA 1
ATOM 1314 C C . ASP A 1 165 ? -23.522 9.568 31.847 1.00 73.12 165 ASP A C 1
ATOM 1316 O O . ASP A 1 165 ? -24.261 9.980 32.744 1.00 73.12 165 ASP A O 1
ATOM 1320 N N . LEU A 1 166 ? -22.415 10.236 31.496 1.00 68.25 166 LEU A N 1
ATOM 1321 C CA . LEU A 1 166 ? -22.009 11.500 32.123 1.00 68.25 166 LEU A CA 1
ATOM 1322 C C . LEU A 1 166 ? -23.022 12.626 31.871 1.00 68.25 166 LEU A C 1
ATOM 1324 O O . LEU A 1 166 ? -23.258 13.457 32.751 1.00 68.25 166 LEU A O 1
ATOM 1328 N N . SER A 1 167 ? -23.630 12.672 30.684 1.00 71.94 167 SER A N 1
ATOM 1329 C CA . SER A 1 167 ? -24.656 13.667 30.361 1.00 71.94 167 SER A CA 1
ATOM 1330 C C . SER A 1 167 ? -25.938 13.443 31.169 1.00 71.94 167 SER A C 1
ATOM 1332 O O . SER A 1 167 ? -26.478 14.397 31.728 1.00 71.94 167 SER A O 1
ATOM 1334 N N . LYS A 1 168 ? -26.372 12.184 31.326 1.00 72.88 168 LYS A N 1
ATOM 1335 C CA . LYS A 1 168 ? -27.527 11.805 32.152 1.00 72.88 168 LYS A CA 1
ATOM 1336 C C . LYS A 1 168 ? -27.281 12.096 33.631 1.00 72.88 168 LYS A C 1
ATOM 1338 O O . LYS A 1 168 ? -28.148 12.671 34.279 1.00 72.88 168 LYS A O 1
ATOM 1343 N N . ALA A 1 169 ? -26.094 11.782 34.152 1.00 68.69 169 ALA A N 1
ATOM 1344 C CA . ALA A 1 169 ? -25.732 12.083 35.538 1.00 68.69 169 ALA A CA 1
ATOM 1345 C C . ALA A 1 169 ? -25.753 13.595 35.831 1.00 68.69 169 ALA A C 1
ATOM 1347 O O . ALA A 1 169 ? -26.262 14.017 36.867 1.00 68.69 169 ALA A O 1
ATOM 1348 N N . ASN A 1 170 ? -25.266 14.423 34.898 1.00 64.50 170 ASN A N 1
ATOM 1349 C CA . ASN A 1 170 ? -25.324 15.882 35.023 1.00 64.50 170 ASN A CA 1
ATOM 1350 C C . ASN A 1 170 ? -26.748 16.440 34.906 1.00 64.50 170 ASN A C 1
ATOM 1352 O O . ASN A 1 170 ? -27.070 17.414 35.581 1.00 64.50 170 ASN A O 1
ATOM 1356 N N . HIS A 1 171 ? -27.600 15.847 34.066 1.00 61.28 171 HIS A N 1
ATOM 1357 C CA . HIS A 1 171 ? -29.007 16.238 33.979 1.00 61.28 171 HIS A CA 1
ATOM 1358 C C . HIS A 1 171 ? -29.784 15.859 35.238 1.00 61.28 171 HIS A C 1
ATOM 1360 O O . HIS A 1 171 ? -30.561 16.674 35.722 1.00 61.28 171 HIS A O 1
ATOM 1366 N N . ASN A 1 172 ? -29.531 14.683 35.811 1.00 61.47 172 ASN A N 1
ATOM 1367 C CA . ASN A 1 172 ? -30.183 14.253 37.045 1.00 61.47 172 ASN A CA 1
ATOM 1368 C C . ASN A 1 172 ? -29.704 15.064 38.257 1.00 61.47 172 ASN A C 1
ATOM 1370 O O . ASN A 1 172 ? -30.522 15.404 39.103 1.00 61.47 172 ASN A O 1
ATOM 1374 N N . SER A 1 173 ? -28.422 15.448 38.331 1.00 56.16 173 SER A N 1
ATOM 1375 C CA . SER A 1 173 ? -27.946 16.334 39.405 1.00 56.16 173 SER A CA 1
ATOM 1376 C C . SER A 1 173 ? -28.446 17.772 39.248 1.00 56.16 173 SER A C 1
ATOM 1378 O O . SER A 1 173 ? -28.781 18.408 40.241 1.00 56.16 173 SER A O 1
ATOM 1380 N N . ALA A 1 174 ? -28.576 18.273 38.014 1.00 50.22 174 ALA A N 1
ATOM 1381 C CA . ALA A 1 174 ? -29.191 19.572 37.743 1.00 50.22 174 ALA A CA 1
ATOM 1382 C C . ALA A 1 174 ? -30.701 19.572 38.033 1.00 50.22 174 ALA A C 1
ATOM 1384 O O . ALA A 1 174 ? -31.200 20.535 38.604 1.00 50.22 174 ALA A O 1
ATOM 1385 N N . ALA A 1 175 ? -31.414 18.494 37.694 1.00 44.34 175 ALA A N 1
ATOM 1386 C CA . ALA A 1 175 ? -32.830 18.323 38.011 1.00 44.34 175 ALA A CA 1
ATOM 1387 C C . ALA A 1 175 ? -33.054 18.185 39.522 1.00 44.34 175 ALA A C 1
ATOM 1389 O O . ALA A 1 175 ? -33.940 18.834 40.062 1.00 44.34 175 ALA A O 1
ATOM 1390 N N . SER A 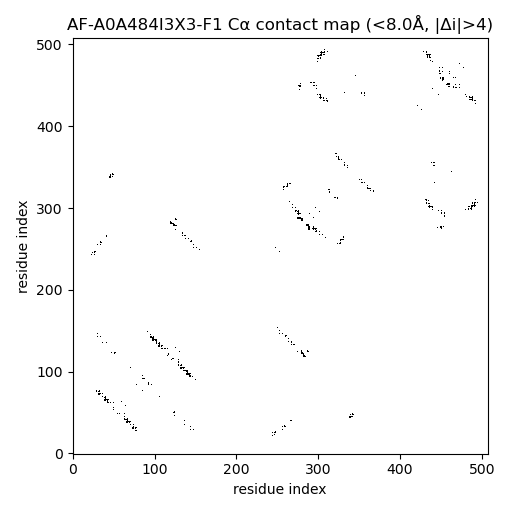1 176 ? -32.210 17.419 40.221 1.00 43.28 176 SER A N 1
ATOM 1391 C CA . SER A 1 176 ? -32.273 17.303 41.680 1.00 43.28 176 SER A CA 1
ATOM 1392 C C . SER A 1 176 ? -31.977 18.641 42.360 1.00 43.28 176 SER A C 1
ATOM 1394 O O . SER A 1 176 ? -32.708 19.023 43.262 1.00 43.28 176 SER A O 1
ATOM 1396 N N . ALA A 1 177 ? -30.977 19.398 41.890 1.00 43.25 177 ALA A N 1
ATOM 1397 C CA . ALA A 1 177 ? -30.678 20.734 42.409 1.00 43.25 177 ALA A CA 1
ATOM 1398 C C . ALA A 1 177 ? -31.802 21.748 42.128 1.00 43.25 177 ALA A C 1
ATOM 1400 O O . ALA A 1 177 ? -32.077 22.587 42.980 1.00 43.25 177 ALA A O 1
ATOM 1401 N N . ALA A 1 178 ? -32.460 21.655 40.966 1.00 36.44 178 ALA A N 1
ATOM 1402 C CA . ALA A 1 178 ? -33.604 22.493 40.616 1.00 36.44 178 ALA A CA 1
ATOM 1403 C C . ALA A 1 178 ? -34.831 22.176 41.484 1.00 36.44 178 ALA A C 1
ATOM 1405 O O . ALA A 1 178 ? -35.481 23.106 41.956 1.00 36.44 178 ALA A O 1
ATOM 1406 N N . ILE A 1 179 ? -35.089 20.888 41.758 1.00 42.88 179 ILE A N 1
ATOM 1407 C CA . ILE A 1 179 ? -36.152 20.438 42.666 1.00 42.88 179 ILE A CA 1
ATOM 1408 C C . ILE A 1 179 ? -35.890 20.986 44.072 1.00 42.88 179 ILE A C 1
ATOM 1410 O O . ILE A 1 179 ? -36.780 21.617 44.628 1.00 42.88 179 ILE A O 1
ATOM 1414 N N . THR A 1 180 ? -34.665 20.871 44.601 1.00 39.22 180 THR A N 1
ATOM 1415 C CA . THR A 1 180 ? -34.313 21.399 45.933 1.00 39.22 180 THR A CA 1
ATOM 1416 C C . THR A 1 180 ? -34.462 22.923 46.038 1.00 39.22 180 THR A C 1
ATOM 1418 O O . THR A 1 180 ? -34.896 23.411 47.080 1.00 39.22 180 THR A O 1
ATOM 1421 N N . THR A 1 181 ? -34.172 23.692 44.979 1.00 39.41 181 THR A N 1
ATOM 1422 C CA . THR A 1 181 ? -34.428 25.146 44.984 1.00 39.41 181 THR A CA 1
ATOM 1423 C C . THR A 1 181 ? -35.914 25.489 44.907 1.00 39.41 181 THR A C 1
ATOM 1425 O O . THR A 1 181 ? -36.333 26.449 45.545 1.00 39.41 181 THR A O 1
ATOM 1428 N N . THR A 1 182 ? -36.736 24.702 44.201 1.00 38.00 182 THR A N 1
ATOM 1429 C CA . THR A 1 182 ? -38.199 24.888 44.223 1.00 38.00 182 THR A CA 1
ATOM 1430 C C . THR A 1 182 ? -38.836 24.466 45.545 1.00 38.00 182 THR A C 1
ATOM 1432 O O . THR A 1 182 ? -39.759 25.142 45.983 1.00 38.00 182 THR A O 1
ATOM 1435 N N . THR A 1 183 ? -38.342 23.423 46.225 1.00 37.59 183 THR A N 1
ATOM 1436 C CA . THR A 1 183 ? -38.874 23.023 47.540 1.00 37.59 183 THR A CA 1
ATOM 1437 C C . THR A 1 183 ? -38.527 24.055 48.617 1.00 37.59 183 THR A C 1
ATOM 1439 O O . THR A 1 183 ? -39.409 24.456 49.369 1.00 37.59 183 THR A O 1
ATOM 1442 N N . LYS A 1 184 ? -37.295 24.597 48.619 1.00 34.22 184 LYS A N 1
ATOM 1443 C CA . LYS A 1 184 ? -36.918 25.710 49.515 1.00 34.22 184 LYS A CA 1
ATOM 1444 C C . LYS A 1 184 ? -37.689 27.004 49.228 1.00 34.22 184 LYS A C 1
ATOM 1446 O O . LYS A 1 184 ? -38.051 27.712 50.157 1.00 34.22 184 LYS A O 1
ATOM 1451 N N . ALA A 1 185 ? -37.984 27.311 47.963 1.00 36.12 185 ALA A N 1
ATOM 1452 C CA . ALA A 1 185 ? -38.802 28.477 47.613 1.00 36.12 185 ALA A CA 1
ATOM 1453 C C . ALA A 1 185 ? -40.285 28.317 48.003 1.00 36.12 185 ALA A C 1
ATOM 1455 O O . ALA A 1 185 ? -40.985 29.320 48.141 1.00 36.12 185 ALA A O 1
ATOM 1456 N N . HIS A 1 186 ? -40.764 27.080 48.181 1.00 32.12 186 HIS A N 1
ATOM 1457 C CA . HIS A 1 186 ? -42.134 26.808 48.610 1.00 32.12 186 HIS A CA 1
ATOM 1458 C C . HIS A 1 186 ? -42.294 26.847 50.140 1.00 32.12 186 HIS A C 1
ATOM 1460 O O . HIS A 1 186 ? -43.322 27.332 50.604 1.00 32.12 186 HIS A O 1
ATOM 1466 N N . GLU A 1 187 ? -41.278 26.446 50.915 1.00 35.59 187 GLU A N 1
ATOM 1467 C CA . GLU A 1 187 ? -41.282 26.565 52.389 1.00 35.59 187 GLU A CA 1
ATOM 1468 C C . GLU A 1 187 ? -41.157 28.021 52.879 1.00 35.59 187 GLU A C 1
ATOM 1470 O O . GLU A 1 187 ? -41.719 28.372 53.912 1.00 35.59 187 GLU A O 1
ATOM 1475 N N . ILE A 1 188 ? -40.500 28.911 52.123 1.00 39.06 188 ILE A N 1
ATOM 1476 C CA . ILE A 1 188 ? -40.321 30.324 52.523 1.00 39.06 188 ILE A CA 1
ATOM 1477 C C . ILE A 1 188 ? -41.608 31.159 52.349 1.00 39.06 188 ILE A C 1
ATOM 1479 O O . ILE A 1 188 ? -41.752 32.207 52.970 1.00 39.06 188 ILE A O 1
ATOM 1483 N N . LYS A 1 189 ? -42.591 30.701 51.560 1.00 31.84 189 LYS A N 1
ATOM 1484 C CA . LYS A 1 189 ? -43.862 31.429 51.367 1.00 31.84 189 LYS A CA 1
ATOM 1485 C C . LYS A 1 189 ? -44.962 31.093 52.374 1.00 31.84 189 LYS A C 1
ATOM 1487 O O . LYS A 1 189 ? -45.980 31.777 52.375 1.00 31.84 189 LYS A O 1
ATOM 1492 N N . GLU A 1 190 ? -44.774 30.088 53.225 1.00 33.97 190 GLU A N 1
ATOM 1493 C CA . GLU A 1 190 ? -45.795 29.668 54.196 1.00 33.97 190 GLU A CA 1
ATOM 1494 C C . GLU A 1 190 ? -45.538 30.182 55.625 1.00 33.97 190 GLU A C 1
ATOM 1496 O O . GLU A 1 190 ? -46.360 29.958 56.510 1.00 33.97 190 GLU A O 1
ATOM 1501 N N . PHE A 1 191 ? -44.444 30.925 55.856 1.00 32.31 191 PHE A N 1
ATOM 1502 C CA . PHE A 1 191 ? -44.061 31.401 57.195 1.00 32.31 191 PHE A CA 1
ATOM 1503 C C . PHE A 1 191 ? -44.248 32.912 57.441 1.00 32.31 191 PHE A C 1
ATOM 1505 O O . PHE A 1 191 ? -44.114 33.350 58.578 1.00 32.31 191 PHE A O 1
ATOM 1512 N N . ASP A 1 192 ? -44.616 33.715 56.434 1.00 33.88 192 ASP A N 1
ATOM 1513 C CA . ASP A 1 192 ? -44.708 35.183 56.570 1.00 33.88 192 ASP A CA 1
ATOM 1514 C C . ASP A 1 192 ? -46.154 35.709 56.539 1.00 33.88 192 ASP A C 1
ATOM 1516 O O . ASP A 1 192 ? -46.556 36.524 55.710 1.00 33.88 192 ASP A O 1
ATOM 1520 N N . SER A 1 193 ? -46.995 35.176 57.427 1.00 34.28 193 SER A N 1
ATOM 1521 C CA . SER A 1 193 ? -48.315 35.757 57.694 1.00 34.28 193 SER A CA 1
ATOM 1522 C C . SER A 1 193 ? -48.721 35.573 59.154 1.00 34.28 193 SER A C 1
ATOM 1524 O O . SER A 1 193 ? -49.605 34.778 59.460 1.00 34.28 193 SER A O 1
ATOM 1526 N N . ARG A 1 194 ? -48.073 36.309 60.073 1.00 30.08 194 ARG A N 1
ATOM 1527 C CA . ARG A 1 194 ? -48.613 36.630 61.413 1.00 30.08 194 ARG A CA 1
ATOM 1528 C C . ARG A 1 194 ? -47.783 37.697 62.153 1.00 30.08 194 ARG A C 1
ATOM 1530 O O . ARG A 1 194 ? -46.709 37.393 62.648 1.00 30.08 194 ARG A O 1
ATOM 1537 N N . GLY A 1 195 ? -48.390 38.882 62.305 1.00 28.23 195 GLY A N 1
ATOM 1538 C CA . GLY A 1 195 ? -48.240 39.834 63.427 1.00 28.23 195 GLY A CA 1
ATOM 1539 C C . GLY A 1 195 ? -47.026 40.777 63.372 1.00 28.23 195 GLY A C 1
ATOM 1540 O O . GLY A 1 195 ? -45.903 40.300 63.386 1.00 28.23 195 GLY A O 1
ATOM 1541 N N . HIS A 1 196 ? -47.177 42.101 63.189 1.00 28.78 196 HIS A N 1
ATOM 1542 C CA . HIS A 1 196 ? -47.567 43.117 64.206 1.00 28.78 196 HIS A CA 1
ATOM 1543 C C . HIS A 1 196 ? -46.702 43.025 65.486 1.00 28.78 196 HIS A C 1
ATOM 1545 O O . HIS A 1 196 ? -46.624 41.951 66.062 1.00 28.78 196 HIS A O 1
ATOM 1551 N N . GLU A 1 197 ? -46.079 44.058 66.065 1.00 26.33 197 GLU A N 1
ATOM 1552 C CA . GLU A 1 197 ? -46.123 45.524 65.931 1.00 26.33 197 GLU A CA 1
ATOM 1553 C C . GLU A 1 197 ? -45.082 46.114 66.934 1.00 26.33 197 GLU A C 1
ATOM 1555 O O . GLU A 1 197 ? -44.763 45.445 67.914 1.00 26.33 197 GLU A O 1
ATOM 1560 N N . LEU A 1 198 ? -44.681 47.385 66.745 1.00 27.16 198 LEU A N 1
ATOM 1561 C CA . LEU A 1 198 ? -44.245 48.383 67.759 1.00 27.16 198 LEU A CA 1
ATOM 1562 C C . LEU A 1 198 ? -42.777 48.505 68.269 1.00 27.16 198 LEU A C 1
ATOM 1564 O O . LEU A 1 198 ? -42.262 47.631 68.955 1.00 27.16 198 LEU A O 1
ATOM 1568 N N . VAL A 1 199 ? -42.274 49.753 68.091 1.00 27.27 199 VAL A N 1
ATOM 1569 C CA . VAL A 1 199 ? -41.395 50.591 68.967 1.00 27.27 199 VAL A CA 1
ATOM 1570 C C . VAL A 1 199 ? -39.906 50.196 69.023 1.00 27.27 199 VAL A C 1
ATOM 1572 O O . VAL A 1 199 ? -39.589 49.031 69.179 1.00 27.27 199 VAL A O 1
ATOM 1575 N N . GLY A 1 200 ? -38.900 51.073 68.944 1.00 25.22 200 GLY A N 1
ATOM 1576 C CA . GLY A 1 200 ? -38.754 52.530 68.872 1.00 25.22 200 GLY A CA 1
ATOM 1577 C C . GLY A 1 200 ? -37.250 52.859 69.019 1.00 25.22 200 GLY A C 1
ATOM 1578 O O . GLY A 1 200 ? -36.536 52.096 69.661 1.00 25.22 200 GLY A O 1
ATOM 1579 N N . ASP A 1 201 ? -36.816 53.923 68.341 1.00 26.22 201 ASP A N 1
ATOM 1580 C CA . ASP A 1 201 ? -35.574 54.726 68.400 1.00 26.22 201 ASP A CA 1
ATOM 1581 C C . ASP A 1 201 ? -34.375 54.270 69.271 1.00 26.22 201 ASP A C 1
ATOM 1583 O O . ASP A 1 201 ? -34.490 54.141 70.485 1.00 26.22 201 ASP A O 1
ATOM 1587 N N . ASP A 1 202 ? -33.185 54.114 68.665 1.00 27.44 202 ASP A N 1
ATOM 1588 C CA . ASP A 1 202 ? -32.125 55.146 68.714 1.00 27.44 202 ASP A CA 1
ATOM 1589 C C . ASP A 1 202 ? -30.815 54.753 67.974 1.00 27.44 202 ASP A C 1
ATOM 1591 O O . ASP A 1 202 ? -30.335 53.624 68.020 1.00 27.44 202 ASP A O 1
ATOM 1595 N N . GLU A 1 203 ? -30.260 55.767 67.301 1.00 29.09 203 GLU A N 1
ATOM 1596 C CA . GLU A 1 203 ? -28.853 56.048 66.942 1.00 29.09 203 GLU A CA 1
ATOM 1597 C C . GLU A 1 203 ? -27.969 55.106 66.074 1.00 29.09 203 GLU A C 1
ATOM 1599 O O . GLU A 1 203 ? -27.249 54.228 66.533 1.00 29.09 203 GLU A O 1
ATOM 1604 N N . GLN A 1 204 ? -27.887 55.493 64.790 1.00 28.36 204 GLN A N 1
ATOM 1605 C CA . GLN A 1 204 ? -26.673 55.888 64.038 1.00 28.36 204 GLN A CA 1
ATOM 1606 C C . GLN A 1 204 ? -25.405 54.990 64.039 1.00 28.36 204 GLN A C 1
ATOM 1608 O O . GLN A 1 204 ? -24.561 55.111 64.924 1.00 28.36 204 GLN A O 1
ATOM 1613 N N . LYS A 1 205 ? -25.108 54.333 62.898 1.00 27.38 205 LYS A N 1
ATOM 1614 C CA . LYS A 1 205 ? -24.066 54.737 61.906 1.00 27.38 205 LYS A CA 1
ATOM 1615 C C . LYS A 1 205 ? -23.800 53.657 60.841 1.00 27.38 205 LYS A C 1
ATOM 1617 O O . LYS A 1 205 ? -23.815 52.473 61.129 1.00 27.38 205 LYS A O 1
ATOM 1622 N N . GLU A 1 206 ? -23.499 54.149 59.636 1.00 27.84 206 GLU A N 1
ATOM 1623 C CA . GLU A 1 206 ? -22.889 53.474 58.472 1.00 27.84 206 GLU A CA 1
ATOM 1624 C C . GLU A 1 206 ? -23.717 52.424 57.708 1.00 27.84 206 GLU A C 1
ATOM 1626 O O . GLU A 1 206 ? -23.689 51.223 57.943 1.00 27.84 206 GLU A O 1
ATOM 1631 N N . VAL A 1 207 ? -24.406 52.930 56.680 1.00 32.00 207 VAL A N 1
ATOM 1632 C CA . VAL A 1 207 ? -24.924 52.181 55.533 1.00 32.00 207 VAL A CA 1
ATOM 1633 C C . VAL A 1 207 ? -23.920 52.333 54.395 1.00 32.00 207 VAL A C 1
ATOM 1635 O O . VAL A 1 207 ? -23.836 53.420 53.829 1.00 32.00 207 VAL A O 1
ATOM 1638 N N . GLN A 1 208 ? -23.197 51.265 54.062 1.00 32.91 208 GLN A N 1
ATOM 1639 C CA . GLN A 1 208 ? -22.845 50.830 52.700 1.00 32.91 208 GLN A CA 1
ATOM 1640 C C . GLN A 1 208 ? -21.776 49.733 52.781 1.00 32.91 208 GLN A C 1
ATOM 1642 O O . GLN A 1 208 ? -20.645 50.032 53.122 1.00 32.91 208 GLN A O 1
ATOM 1647 N N . GLU A 1 209 ? -22.184 48.508 52.424 1.00 29.84 209 GLU A N 1
ATOM 1648 C CA . GLU A 1 209 ? -21.398 47.305 52.060 1.00 29.84 209 GLU A CA 1
ATOM 1649 C C . GLU A 1 209 ? -21.805 46.068 52.869 1.00 29.84 209 GLU A C 1
ATOM 1651 O O . GLU A 1 209 ? -21.071 45.574 53.708 1.00 29.84 209 GLU A O 1
ATOM 1656 N N . GLU A 1 210 ? -22.991 45.525 52.581 1.00 28.31 210 GLU A N 1
ATOM 1657 C CA . GLU A 1 210 ? -23.313 44.141 52.955 1.00 28.31 210 GLU A CA 1
ATOM 1658 C C . GLU A 1 210 ? -24.398 43.586 52.018 1.00 28.31 210 GLU A C 1
ATOM 1660 O O . GLU A 1 210 ? -25.574 43.462 52.351 1.00 28.31 210 GLU A O 1
ATOM 1665 N N . LYS A 1 211 ? -24.021 43.333 50.761 1.00 29.02 211 LYS A N 1
ATOM 1666 C CA . LYS A 1 211 ? -24.803 42.516 49.815 1.00 29.02 211 LYS A CA 1
ATOM 1667 C C . LYS A 1 211 ? -23.877 41.804 48.835 1.00 29.02 211 LYS A C 1
ATOM 1669 O O . LYS A 1 211 ? -24.054 41.932 47.632 1.00 29.02 211 LYS A O 1
ATOM 1674 N N . GLU A 1 212 ? -22.887 41.064 49.325 1.00 29.52 212 GLU A N 1
ATOM 1675 C CA . GLU A 1 212 ? -22.091 40.205 48.437 1.00 29.52 212 GLU A CA 1
ATOM 1676 C C . GLU A 1 212 ? -21.324 39.093 49.174 1.00 29.52 212 GLU A C 1
ATOM 1678 O O . GLU A 1 212 ? -20.154 38.874 48.909 1.00 29.52 212 GLU A O 1
ATOM 1683 N N . GLU A 1 213 ? -21.963 38.342 50.080 1.00 28.41 213 GLU A N 1
ATOM 1684 C CA . GLU A 1 213 ? -21.294 37.169 50.689 1.00 28.41 213 GLU A CA 1
ATOM 1685 C C . GLU A 1 213 ? -22.099 35.858 50.708 1.00 28.41 213 GLU A C 1
ATOM 1687 O O . GLU A 1 213 ? -21.623 34.849 51.215 1.00 28.41 213 GLU A O 1
ATOM 1692 N N . GLU A 1 214 ? -23.261 35.785 50.048 1.00 31.39 214 GLU A N 1
ATOM 1693 C CA . GLU A 1 214 ? -24.069 34.547 50.016 1.00 31.39 214 GLU A CA 1
ATOM 1694 C C . GLU A 1 214 ? -24.100 33.826 48.650 1.00 31.39 214 GLU A C 1
ATOM 1696 O O . GLU A 1 214 ? -25.005 33.042 48.370 1.00 31.39 214 GLU A O 1
ATOM 1701 N N . ASN A 1 215 ? -23.118 34.062 47.767 1.00 31.11 215 ASN A N 1
ATOM 1702 C CA . ASN A 1 215 ? -23.098 33.449 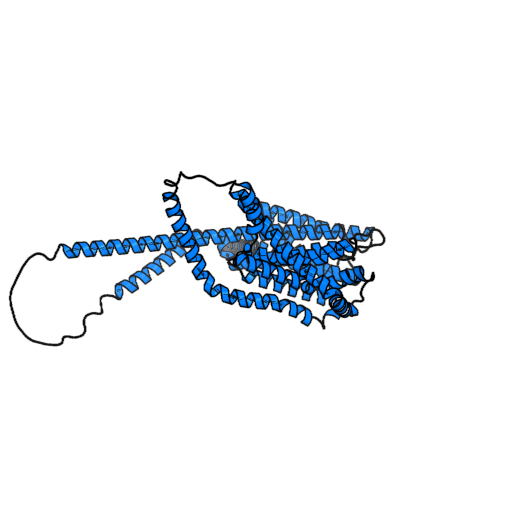46.425 1.00 31.11 215 ASN A CA 1
ATOM 1703 C C . ASN A 1 215 ? -21.853 32.622 46.057 1.00 31.11 215 ASN A C 1
ATOM 1705 O O . ASN A 1 215 ? -21.877 31.975 45.005 1.00 31.11 215 ASN A O 1
ATOM 1709 N N . ASP A 1 216 ? -20.814 32.545 46.897 1.00 30.19 216 ASP A N 1
ATOM 1710 C CA . ASP A 1 216 ? -19.567 31.853 46.513 1.00 30.19 216 ASP A CA 1
ATOM 1711 C C . ASP A 1 216 ? -19.386 30.441 47.110 1.00 30.19 216 ASP A C 1
ATOM 1713 O O . ASP A 1 216 ? -18.780 29.564 46.479 1.00 30.19 216 ASP A O 1
ATOM 1717 N N . GLU A 1 217 ? -20.022 30.117 48.242 1.00 30.45 217 GLU A N 1
ATOM 1718 C CA . GLU A 1 217 ? -19.929 28.763 48.822 1.00 30.45 217 GLU A CA 1
ATOM 1719 C C . GLU A 1 217 ? -20.701 27.703 48.011 1.00 30.45 217 GLU A C 1
ATOM 1721 O O . GLU A 1 217 ? -20.249 26.562 47.840 1.00 30.45 217 GLU A O 1
ATOM 1726 N N . GLY A 1 218 ? -21.826 28.085 47.399 1.00 30.88 218 GLY A N 1
ATOM 1727 C CA . GLY A 1 218 ? -22.616 27.201 46.535 1.00 30.88 218 GLY A CA 1
ATOM 1728 C C . GLY A 1 218 ? -21.922 26.842 45.214 1.00 30.88 218 GLY A C 1
ATOM 1729 O O . GLY A 1 218 ? -22.238 25.812 44.599 1.00 30.88 218 GLY A O 1
ATOM 1730 N N . HIS A 1 219 ? -20.960 27.659 44.769 1.00 31.80 219 HIS A N 1
ATOM 1731 C CA . HIS A 1 219 ? -20.270 27.472 43.495 1.00 31.80 219 HIS A CA 1
ATOM 1732 C C . HIS A 1 219 ? -18.980 26.643 43.626 1.00 31.80 219 HIS A C 1
ATOM 1734 O O . HIS A 1 219 ? -18.657 25.881 42.701 1.00 31.80 219 HIS A O 1
ATOM 1740 N N . LEU A 1 220 ? -18.297 26.705 44.778 1.00 32.06 220 LEU A N 1
ATOM 1741 C CA . LEU A 1 220 ? -17.146 25.853 45.102 1.00 32.06 220 LEU A CA 1
ATOM 1742 C C . LEU A 1 220 ? -17.553 24.414 45.462 1.00 32.06 220 LEU A C 1
ATOM 1744 O O . LEU A 1 220 ? -16.968 23.470 44.916 1.00 32.06 220 LEU A O 1
ATOM 1748 N N . MET A 1 221 ? -18.606 24.226 46.269 1.00 32.59 221 MET A N 1
ATOM 1749 C CA . MET A 1 221 ? -19.110 22.893 46.650 1.00 32.59 221 MET A CA 1
ATOM 1750 C C . MET A 1 221 ? -19.543 22.061 45.428 1.00 32.59 221 MET A C 1
ATOM 1752 O O . MET A 1 221 ? -19.111 20.919 45.253 1.00 32.59 221 MET A O 1
ATOM 1756 N N . LYS A 1 222 ? -20.278 22.662 44.477 1.00 41.56 222 LYS A N 1
ATOM 1757 C CA . LYS A 1 222 ? -20.712 21.988 43.232 1.00 41.56 222 LYS A CA 1
ATOM 1758 C C . LYS A 1 222 ? -19.554 21.606 42.303 1.00 41.56 222 LYS A C 1
ATOM 1760 O O . LYS A 1 222 ? -19.686 20.683 41.493 1.00 41.56 222 LYS A O 1
ATOM 1765 N N . LYS A 1 223 ? -18.425 22.320 42.370 1.00 36.19 223 LYS A N 1
ATOM 1766 C CA . LYS A 1 223 ? -17.225 22.047 41.560 1.00 36.19 223 LYS A CA 1
ATOM 1767 C C . LYS A 1 223 ? -16.396 20.921 42.184 1.00 36.19 223 LYS A C 1
ATOM 1769 O O . LYS A 1 223 ? -15.921 20.048 41.452 1.00 36.19 223 LYS A O 1
ATOM 1774 N N . GLY A 1 224 ? -16.295 20.899 43.516 1.00 33.06 224 GLY A N 1
ATOM 1775 C CA . GLY A 1 224 ? -15.680 19.824 44.297 1.00 33.06 224 GLY A CA 1
ATOM 1776 C C . GLY A 1 224 ? -16.405 18.490 44.121 1.00 33.06 224 GLY A C 1
ATOM 1777 O O . GLY A 1 224 ? -15.790 17.515 43.689 1.00 33.06 224 GLY A O 1
ATOM 1778 N N . GLU A 1 225 ? -17.725 18.458 44.310 1.00 38.75 225 GLU A N 1
ATOM 1779 C CA . GLU A 1 225 ? -18.534 17.239 44.156 1.00 38.75 225 GLU A CA 1
ATOM 1780 C C . GLU A 1 225 ? -18.541 16.699 42.723 1.00 38.75 225 GLU A C 1
ATOM 1782 O O . GLU A 1 225 ? -18.377 15.498 42.519 1.00 38.75 225 GLU A O 1
ATOM 1787 N N . LYS A 1 226 ? -18.635 17.561 41.698 1.00 38.84 226 LYS A N 1
ATOM 1788 C CA . LYS A 1 226 ? -18.513 17.120 40.294 1.00 38.84 226 LYS A CA 1
ATOM 1789 C C . LYS A 1 226 ? -17.149 16.506 39.996 1.00 38.84 226 LYS A C 1
ATOM 1791 O O . LYS A 1 226 ? -17.064 15.570 39.203 1.00 38.84 226 LYS A O 1
ATOM 1796 N N . THR A 1 227 ? -16.086 17.016 40.613 1.00 38.00 227 THR A N 1
ATOM 1797 C CA . THR A 1 227 ? -14.722 16.506 40.424 1.00 38.00 227 THR A CA 1
ATOM 1798 C C . THR A 1 227 ? -14.527 15.181 41.161 1.00 38.00 227 THR A C 1
ATOM 1800 O O . THR A 1 227 ? -13.967 14.243 40.595 1.00 38.00 227 THR A O 1
ATOM 1803 N N . ILE A 1 228 ? -15.068 15.056 42.374 1.00 41.59 228 ILE A N 1
ATOM 1804 C CA . ILE A 1 228 ? -15.038 13.829 43.179 1.00 41.59 228 ILE A CA 1
ATOM 1805 C C . ILE A 1 228 ? -15.886 12.730 42.530 1.00 41.59 228 ILE A C 1
ATOM 1807 O O . ILE A 1 228 ? -15.391 11.617 42.367 1.00 41.59 228 ILE A O 1
ATOM 1811 N N . LEU A 1 229 ? -17.098 13.041 42.058 1.00 40.78 229 LEU A N 1
ATOM 1812 C CA . LEU A 1 229 ? -17.973 12.096 41.360 1.00 40.78 229 LEU A CA 1
ATOM 1813 C C . LEU A 1 229 ? -17.346 11.636 40.038 1.00 40.78 229 LEU A C 1
ATOM 1815 O O . LEU A 1 229 ? -17.355 10.449 39.723 1.00 40.78 229 LEU A O 1
ATOM 1819 N N . LYS A 1 230 ? -16.728 12.553 39.280 1.00 38.12 230 LYS A N 1
ATOM 1820 C CA . LYS A 1 230 ? -15.994 12.221 38.051 1.00 38.12 230 LYS A CA 1
ATOM 1821 C C . LYS A 1 230 ? -14.797 11.315 38.345 1.00 38.12 230 LYS A C 1
ATOM 1823 O O . LYS A 1 230 ? -14.618 10.326 37.642 1.00 38.12 230 LYS A O 1
ATOM 1828 N N . ASN A 1 231 ? -14.047 11.580 39.415 1.00 42.72 231 ASN A N 1
ATOM 1829 C CA . ASN A 1 231 ? -12.910 10.761 39.835 1.00 42.72 231 ASN A CA 1
ATOM 1830 C C . ASN A 1 231 ? -13.339 9.391 40.394 1.00 42.72 231 ASN A C 1
ATOM 1832 O O . ASN A 1 231 ? -12.720 8.384 40.058 1.00 42.72 231 ASN A O 1
ATOM 1836 N N . GLN A 1 232 ? -14.411 9.309 41.187 1.00 39.16 232 GLN A N 1
ATOM 1837 C CA . GLN A 1 232 ? -14.955 8.051 41.718 1.00 39.16 232 GLN A CA 1
ATOM 1838 C C . GLN A 1 232 ? -15.584 7.190 40.621 1.00 39.16 232 GLN A C 1
ATOM 1840 O O . GLN A 1 232 ? -15.336 5.986 40.576 1.00 39.16 232 GLN A O 1
ATOM 1845 N N . MET A 1 233 ? -16.320 7.792 39.684 1.00 44.59 233 MET A N 1
ATOM 1846 C CA . MET A 1 233 ? -16.844 7.095 38.508 1.00 44.59 233 MET A CA 1
ATOM 1847 C C . 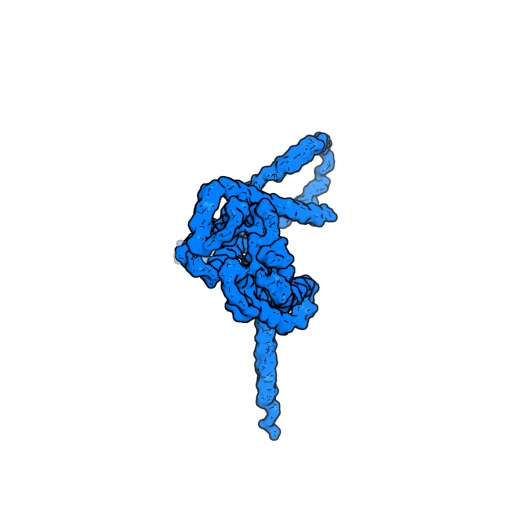MET A 1 233 ? -15.689 6.616 37.623 1.00 44.59 233 MET A C 1
ATOM 1849 O O . MET A 1 233 ? -15.645 5.450 37.256 1.00 44.59 233 MET A O 1
ATOM 1853 N N . GLN A 1 234 ? -14.681 7.447 37.353 1.00 42.28 234 GLN A N 1
ATOM 1854 C CA . GLN A 1 234 ? -13.509 7.044 36.570 1.00 42.28 234 GLN A CA 1
ATOM 1855 C C . GLN A 1 234 ? -12.712 5.907 37.244 1.00 42.28 234 GLN A C 1
ATOM 1857 O O . GLN A 1 234 ? -12.203 5.024 36.554 1.00 42.28 234 GLN A O 1
ATOM 1862 N N . LYS A 1 235 ? -12.675 5.863 38.582 1.00 39.72 235 LYS A N 1
ATOM 1863 C CA . LYS A 1 235 ? -12.049 4.792 39.378 1.00 39.72 235 LYS A CA 1
ATOM 1864 C C . LYS A 1 235 ? -12.878 3.497 39.391 1.00 39.72 235 LYS A C 1
ATOM 1866 O O . LYS A 1 235 ? -12.313 2.415 39.246 1.00 39.72 235 LYS A O 1
ATOM 1871 N N . ASN A 1 236 ? -14.206 3.595 39.485 1.00 38.59 236 ASN A N 1
ATOM 1872 C CA . ASN A 1 236 ? -15.122 2.446 39.467 1.00 38.59 236 ASN A CA 1
ATOM 1873 C C . ASN A 1 236 ? -15.288 1.850 38.058 1.00 38.59 236 ASN A C 1
ATOM 1875 O O . ASN A 1 236 ? -15.265 0.632 37.896 1.00 38.59 236 ASN A O 1
ATOM 1879 N N . TYR A 1 237 ? -15.350 2.686 37.021 1.00 44.03 237 TYR A N 1
ATOM 1880 C CA . TYR A 1 237 ? -15.389 2.245 35.624 1.00 44.03 237 TYR A CA 1
ATOM 1881 C C . TYR A 1 237 ? -14.019 1.827 35.089 1.00 44.03 237 TYR A C 1
ATOM 1883 O O . TYR A 1 237 ? -13.971 0.998 34.184 1.00 44.03 237 TYR A O 1
ATOM 1891 N N . GLY A 1 238 ? -12.916 2.313 35.672 1.00 37.88 238 GLY A N 1
ATOM 1892 C CA . GLY A 1 238 ? -11.564 1.799 35.427 1.00 37.88 238 GLY A CA 1
ATOM 1893 C C . GLY A 1 238 ? -11.430 0.307 35.755 1.00 37.88 238 GLY A C 1
ATOM 1894 O O . GLY A 1 238 ? -10.706 -0.409 35.070 1.00 37.88 238 GLY A O 1
ATOM 1895 N N . LYS A 1 239 ? -12.213 -0.183 36.727 1.00 34.59 239 LYS A N 1
ATOM 1896 C CA . LYS A 1 239 ? -12.310 -1.601 37.113 1.00 34.59 239 LYS A CA 1
ATOM 1897 C C . LYS A 1 239 ? -13.093 -2.469 36.110 1.00 34.59 239 LYS A C 1
ATOM 1899 O O . LYS A 1 239 ? -12.904 -3.679 36.087 1.00 34.59 239 LYS A O 1
ATOM 1904 N N . LEU A 1 240 ? -13.940 -1.861 35.269 1.00 37.09 240 LEU A N 1
ATOM 1905 C CA . LEU A 1 240 ? -14.734 -2.510 34.206 1.00 37.09 240 LEU A CA 1
ATOM 1906 C C . LEU A 1 240 ? -14.037 -2.476 32.831 1.00 37.09 240 LEU A C 1
ATOM 1908 O O . LEU A 1 240 ? -14.614 -2.871 31.815 1.00 37.09 240 LEU A O 1
ATOM 1912 N N . ILE A 1 241 ? -12.805 -1.966 32.754 1.00 40.25 241 ILE A N 1
ATOM 1913 C CA . ILE A 1 241 ? -12.003 -1.996 31.531 1.00 40.25 241 ILE A CA 1
ATOM 1914 C C . ILE A 1 241 ? -11.160 -3.275 31.563 1.00 40.25 241 ILE A C 1
ATOM 1916 O O . ILE A 1 241 ? -10.314 -3.406 32.443 1.00 40.25 241 ILE A O 1
ATOM 1920 N N . PRO A 1 242 ? -11.336 -4.214 30.615 1.00 37.28 242 PRO A N 1
ATOM 1921 C CA . PRO A 1 242 ? -10.403 -5.324 30.475 1.00 37.28 242 PRO A CA 1
ATOM 1922 C C . PRO A 1 242 ? -8.982 -4.765 30.336 1.00 37.28 242 PRO A C 1
ATOM 1924 O O . PRO A 1 242 ? -8.748 -3.903 29.485 1.00 37.28 242 PRO A O 1
ATOM 1927 N N . ASN A 1 243 ? -8.034 -5.256 31.141 1.00 34.62 243 ASN A N 1
ATOM 1928 C CA . ASN A 1 243 ? -6.635 -4.796 31.151 1.00 34.62 243 ASN A CA 1
ATOM 1929 C C . ASN A 1 243 ? -5.976 -4.782 29.751 1.00 34.62 243 ASN A C 1
ATOM 1931 O O . ASN A 1 243 ? -5.065 -3.999 29.501 1.00 34.62 243 ASN A O 1
ATOM 1935 N N . SER A 1 244 ? -6.480 -5.574 28.797 1.00 39.75 244 SER A N 1
ATOM 1936 C CA . SER A 1 244 ? -6.023 -5.598 27.400 1.00 39.75 244 SER A CA 1
ATOM 1937 C C . SER A 1 244 ? -6.331 -4.326 26.593 1.00 39.75 244 SER A C 1
ATOM 1939 O O . SER A 1 244 ? -5.659 -4.059 25.600 1.00 39.75 244 SER A O 1
ATOM 1941 N N . ILE A 1 245 ? -7.316 -3.517 26.999 1.00 41.97 245 ILE A N 1
ATOM 1942 C CA . ILE A 1 245 ? -7.661 -2.241 26.340 1.00 41.97 245 ILE A CA 1
ATOM 1943 C C . ILE A 1 245 ? -6.828 -1.081 26.913 1.00 41.97 245 ILE A C 1
ATOM 1945 O O . ILE A 1 245 ? -6.554 -0.106 26.208 1.00 41.97 245 ILE A O 1
ATOM 1949 N N . ILE A 1 246 ? -6.377 -1.204 28.166 1.00 42.09 246 ILE A N 1
ATOM 1950 C CA . ILE A 1 246 ? -5.588 -0.183 28.873 1.00 42.09 246 ILE A CA 1
ATOM 1951 C C . ILE A 1 246 ? -4.158 -0.095 28.314 1.00 42.09 246 ILE A C 1
ATOM 1953 O O . ILE A 1 246 ? -3.609 1.000 28.228 1.00 42.09 246 ILE A O 1
ATOM 1957 N N . ASN A 1 247 ? -3.586 -1.204 27.838 1.00 46.03 247 ASN A N 1
ATOM 1958 C CA . ASN A 1 247 ? -2.173 -1.242 27.444 1.00 46.03 247 ASN A CA 1
ATOM 1959 C C . ASN A 1 247 ? -1.869 -0.647 26.052 1.00 46.03 247 ASN A C 1
ATOM 1961 O O . ASN A 1 247 ? -0.727 -0.291 25.789 1.00 46.03 247 ASN A O 1
ATOM 1965 N N . GLY A 1 248 ? -2.862 -0.510 25.161 1.00 52.81 248 GLY A N 1
ATOM 1966 C CA . GLY A 1 248 ? -2.660 0.045 23.810 1.00 52.81 248 GLY A CA 1
ATOM 1967 C C . GLY A 1 248 ? -3.145 1.488 23.624 1.00 52.81 248 GLY A C 1
ATOM 1968 O O . GLY A 1 248 ? -2.503 2.307 22.967 1.00 52.81 248 GLY A O 1
ATOM 1969 N N . GLY A 1 249 ? -4.289 1.834 24.215 1.00 70.69 249 GLY A N 1
ATOM 1970 C CA . GLY A 1 249 ? -4.892 3.162 24.094 1.00 70.69 249 GLY A CA 1
ATOM 19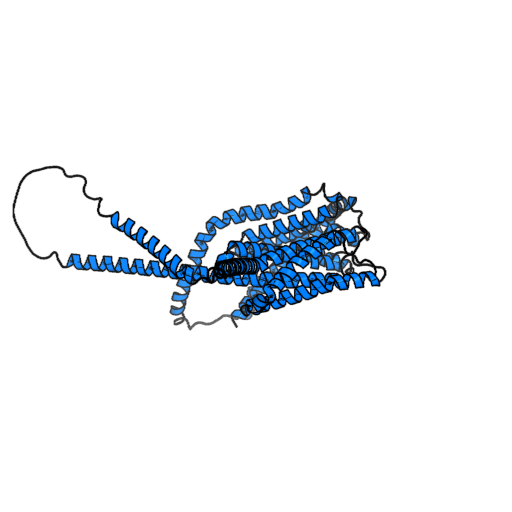71 C C . GLY A 1 249 ? -5.302 3.576 22.662 1.00 70.69 249 GLY A C 1
ATOM 1972 O O . GLY A 1 249 ? -5.004 2.915 21.666 1.00 70.69 249 GLY A O 1
ATOM 1973 N N . PRO A 1 250 ? -6.000 4.716 22.514 1.00 77.88 250 PRO A N 1
ATOM 1974 C CA . PRO A 1 250 ? -6.463 5.209 21.214 1.00 77.88 250 PRO A CA 1
ATOM 1975 C C . PRO A 1 250 ? -5.323 5.647 20.281 1.00 77.88 250 PRO A C 1
ATOM 1977 O O . PRO A 1 250 ? -5.523 5.712 19.071 1.00 77.88 250 PRO A O 1
ATOM 1980 N N . LYS A 1 251 ? -4.132 5.958 20.814 1.00 87.62 251 LYS A N 1
ATOM 1981 C CA . LYS A 1 251 ? -2.964 6.342 20.004 1.00 87.62 251 LYS A CA 1
ATOM 1982 C C . LYS A 1 251 ? -2.402 5.151 19.220 1.00 87.62 251 LYS A C 1
ATOM 1984 O O . LYS A 1 251 ? -2.150 5.308 18.029 1.00 87.62 251 LYS A O 1
ATOM 1989 N N . LEU A 1 252 ? -2.294 3.970 19.842 1.00 90.50 252 LEU A N 1
ATOM 1990 C CA . LEU A 1 252 ? -1.822 2.748 19.180 1.00 90.50 252 LEU A CA 1
ATOM 1991 C C . LEU A 1 252 ? -2.671 2.415 17.958 1.00 90.50 252 LEU A C 1
ATOM 1993 O O . LEU A 1 252 ? -2.144 2.271 16.863 1.00 90.50 252 LEU A O 1
ATOM 1997 N N . TYR A 1 253 ? -3.992 2.340 18.125 1.00 91.12 253 TYR A N 1
ATOM 1998 C CA . TYR A 1 253 ? -4.868 1.934 17.027 1.00 91.12 253 TYR A CA 1
ATOM 1999 C C . TYR A 1 253 ? -4.950 2.974 15.906 1.00 91.12 253 TYR A C 1
ATOM 2001 O O . TYR A 1 253 ? -5.188 2.607 14.760 1.00 91.12 253 TYR A O 1
ATOM 2009 N N . LYS A 1 254 ? -4.716 4.262 16.198 1.00 91.44 254 LYS A N 1
ATOM 2010 C CA . LYS A 1 254 ? -4.561 5.291 15.157 1.00 91.44 254 LYS A CA 1
ATOM 2011 C C . LYS A 1 254 ? -3.266 5.106 14.369 1.00 91.44 254 LYS A C 1
ATOM 2013 O O . LYS A 1 254 ? -3.312 5.182 13.147 1.00 91.44 254 LYS A O 1
ATOM 2018 N N . LEU A 1 255 ? -2.150 4.833 15.050 1.00 95.12 255 LEU A N 1
ATOM 2019 C CA . LEU A 1 255 ? -0.869 4.534 14.403 1.00 95.12 255 LEU A CA 1
ATOM 2020 C C . LEU A 1 255 ? -0.958 3.254 13.560 1.00 95.12 255 LEU A C 1
ATOM 2022 O O . LEU A 1 255 ? -0.540 3.235 12.409 1.00 95.12 255 LEU A O 1
ATOM 2026 N N . GLN A 1 256 ? -1.569 2.206 14.110 1.00 95.75 256 GLN A N 1
ATOM 2027 C CA . GLN A 1 256 ? -1.807 0.953 13.403 1.00 95.75 256 GLN A CA 1
ATOM 2028 C C . GLN A 1 256 ? -2.718 1.162 12.186 1.00 95.75 256 GLN A C 1
ATOM 2030 O O . GLN A 1 256 ? -2.456 0.600 11.128 1.00 95.75 256 GLN A O 1
ATOM 2035 N N . LEU A 1 257 ? -3.771 1.981 12.307 1.00 96.00 257 LEU A N 1
ATOM 2036 C CA . LEU A 1 257 ? -4.645 2.309 11.181 1.00 96.00 257 LEU A CA 1
ATOM 2037 C C . LEU A 1 257 ? -3.875 3.050 10.087 1.00 96.00 257 LEU A C 1
ATOM 2039 O O . LEU A 1 257 ? -4.010 2.688 8.924 1.00 96.00 257 LEU A O 1
ATOM 2043 N N . PHE A 1 258 ? -3.070 4.047 10.457 1.00 97.06 258 PHE A N 1
ATOM 2044 C CA . PHE A 1 258 ? -2.191 4.753 9.529 1.00 97.06 258 PHE A CA 1
ATOM 2045 C C . PHE A 1 258 ? -1.308 3.773 8.749 1.00 97.06 258 PHE A C 1
ATOM 2047 O O . PHE A 1 258 ? -1.391 3.738 7.526 1.00 97.06 258 PHE A O 1
ATOM 2054 N N . LEU A 1 259 ? -0.539 2.926 9.441 1.00 97.81 259 LEU A N 1
ATOM 2055 C CA . LEU A 1 259 ? 0.370 1.982 8.786 1.00 97.81 259 LEU A CA 1
ATOM 2056 C C . LEU A 1 259 ? -0.374 0.962 7.919 1.00 97.81 259 LEU A C 1
ATOM 2058 O O . LEU A 1 259 ? 0.068 0.684 6.810 1.00 97.81 259 LEU A O 1
ATOM 2062 N N . ASN A 1 260 ? -1.523 0.449 8.374 1.00 97.94 260 ASN A N 1
ATOM 2063 C CA . ASN A 1 260 ? -2.336 -0.484 7.588 1.00 97.94 260 ASN A CA 1
ATOM 2064 C C . ASN A 1 260 ? -2.883 0.164 6.310 1.00 97.94 260 ASN A C 1
ATOM 2066 O O . ASN A 1 260 ? -2.912 -0.473 5.261 1.00 97.94 260 ASN A O 1
ATOM 2070 N N . LEU A 1 261 ? -3.322 1.424 6.383 1.00 98.00 261 LEU A N 1
ATOM 2071 C CA . LEU A 1 261 ? -3.776 2.157 5.203 1.00 98.00 261 LEU A CA 1
ATOM 2072 C C . LEU A 1 261 ? -2.614 2.469 4.253 1.00 98.00 261 LEU A C 1
ATOM 2074 O O . LEU A 1 261 ? -2.797 2.406 3.040 1.00 98.00 261 LEU A O 1
ATOM 2078 N N . SER A 1 262 ? -1.434 2.772 4.785 1.00 97.81 262 SER A N 1
ATOM 2079 C CA . SER A 1 262 ? -0.240 3.023 3.984 1.00 97.81 262 SER A CA 1
ATOM 2080 C C . SER A 1 262 ? 0.245 1.778 3.245 1.00 97.81 262 SER A C 1
ATOM 2082 O O . SER A 1 262 ? 0.410 1.821 2.029 1.00 97.81 262 SER A O 1
ATOM 2084 N N . ILE A 1 263 ? 0.421 0.652 3.945 1.00 97.62 263 ILE A N 1
ATOM 2085 C CA . ILE A 1 263 ? 0.904 -0.583 3.314 1.00 97.62 263 ILE A CA 1
ATOM 2086 C C . ILE A 1 263 ? -0.097 -1.138 2.304 1.00 97.62 263 ILE A C 1
ATOM 2088 O O . ILE A 1 263 ? 0.295 -1.661 1.270 1.00 97.62 263 ILE A O 1
ATOM 2092 N N . LEU A 1 264 ? -1.399 -0.982 2.556 1.00 97.81 264 LEU A N 1
ATOM 2093 C CA . LEU A 1 264 ? -2.414 -1.422 1.609 1.00 97.81 264 LEU A CA 1
ATOM 2094 C C . LEU A 1 264 ? -2.388 -0.578 0.326 1.00 97.81 264 LEU A C 1
ATOM 2096 O O . LEU A 1 264 ? -2.575 -1.134 -0.749 1.00 97.81 264 LEU A O 1
ATOM 2100 N N . LEU A 1 265 ? -2.117 0.732 0.409 1.00 96.94 265 LEU A N 1
ATOM 2101 C CA . LEU A 1 265 ? -1.929 1.560 -0.788 1.00 96.94 265 LEU A CA 1
ATOM 2102 C C . LEU A 1 265 ? -0.702 1.112 -1.592 1.00 96.94 265 LEU A C 1
ATOM 2104 O O . LEU A 1 265 ? -0.790 1.007 -2.811 1.00 96.94 265 LEU A O 1
ATOM 2108 N N . LEU A 1 266 ? 0.407 0.811 -0.910 1.00 95.12 266 LEU A N 1
ATOM 2109 C CA . LEU A 1 266 ? 1.627 0.289 -1.529 1.00 95.12 266 LEU A CA 1
ATOM 2110 C C . LEU A 1 266 ? 1.378 -1.054 -2.238 1.00 95.12 266 LEU A C 1
ATOM 2112 O O . LEU A 1 266 ? 1.686 -1.181 -3.416 1.00 95.12 266 LEU A O 1
ATOM 2116 N N . ILE A 1 267 ? 0.723 -2.013 -1.575 1.00 95.75 267 ILE A N 1
ATOM 2117 C CA . ILE A 1 267 ? 0.368 -3.314 -2.171 1.00 95.75 267 ILE A CA 1
ATOM 2118 C C . ILE A 1 267 ? -0.544 -3.139 -3.390 1.00 95.75 267 ILE A C 1
ATOM 2120 O O . ILE A 1 267 ? -0.303 -3.744 -4.429 1.00 95.75 267 ILE A O 1
ATOM 2124 N N . MET A 1 268 ? -1.580 -2.299 -3.291 1.00 95.06 268 MET A N 1
ATOM 2125 C CA . MET A 1 268 ? -2.493 -2.044 -4.412 1.00 95.06 268 MET A CA 1
ATOM 2126 C C . MET A 1 268 ? -1.792 -1.357 -5.593 1.00 95.06 268 MET A C 1
ATOM 2128 O O . MET A 1 268 ? -2.126 -1.641 -6.738 1.00 95.06 268 MET A O 1
ATOM 2132 N N . SER A 1 269 ? -0.824 -0.481 -5.316 1.00 93.06 269 SER A N 1
ATOM 2133 C CA . SER A 1 269 ? 0.058 0.123 -6.320 1.00 93.06 269 SER A CA 1
ATOM 2134 C C . SER A 1 269 ? 0.939 -0.940 -6.993 1.00 93.06 269 SER A C 1
ATOM 2136 O O . SER A 1 269 ? 0.971 -1.018 -8.218 1.00 93.06 269 SER A O 1
ATOM 2138 N N . GLY A 1 270 ? 1.534 -1.849 -6.211 1.00 90.56 270 GLY A N 1
ATOM 2139 C CA . GLY A 1 270 ? 2.283 -3.008 -6.713 1.00 90.56 270 GLY A CA 1
ATOM 2140 C C . GLY A 1 270 ? 1.471 -3.901 -7.657 1.00 90.56 270 GLY A C 1
ATOM 2141 O O . GLY A 1 270 ? 1.970 -4.291 -8.706 1.00 90.56 270 GLY A O 1
ATOM 2142 N N . ILE A 1 271 ? 0.193 -4.153 -7.342 1.00 91.19 271 ILE A N 1
ATOM 2143 C CA . ILE A 1 271 ? -0.711 -4.902 -8.234 1.00 91.19 271 ILE A CA 1
ATOM 2144 C C . ILE A 1 271 ? -0.860 -4.196 -9.586 1.00 91.19 271 ILE A C 1
ATOM 2146 O O . ILE A 1 271 ? -0.871 -4.863 -10.611 1.00 91.19 271 ILE A O 1
ATOM 2150 N N . LEU A 1 272 ? -0.981 -2.867 -9.617 1.00 92.00 272 LEU A N 1
ATOM 2151 C CA . LEU A 1 272 ? -1.084 -2.146 -10.889 1.00 92.00 272 LEU A CA 1
ATOM 2152 C C . LEU A 1 272 ? 0.207 -2.252 -11.697 1.00 92.00 272 LEU A C 1
ATOM 2154 O O . LEU A 1 272 ? 0.134 -2.516 -12.892 1.00 92.00 272 LEU A O 1
ATOM 2158 N N . TYR A 1 273 ? 1.362 -2.124 -11.041 1.00 87.56 273 TYR A N 1
ATOM 2159 C CA . TYR A 1 273 ? 2.657 -2.277 -11.700 1.00 87.56 273 TYR A CA 1
ATOM 2160 C C . TYR A 1 273 ? 2.833 -3.647 -12.353 1.00 87.56 273 TYR A C 1
ATOM 2162 O O . TYR A 1 273 ? 3.316 -3.717 -13.477 1.00 87.56 273 TYR A O 1
ATOM 2170 N N . PHE A 1 274 ? 2.370 -4.718 -11.709 1.00 86.38 274 PHE A N 1
ATOM 2171 C CA . PHE A 1 274 ? 2.406 -6.077 -12.260 1.00 86.38 274 PHE A CA 1
ATOM 2172 C C . PHE A 1 274 ? 1.680 -6.201 -13.604 1.00 86.38 274 PHE A C 1
ATOM 2174 O O . PHE A 1 274 ? 2.073 -7.001 -14.441 1.00 86.38 274 PHE A O 1
ATOM 2181 N N . PHE A 1 275 ? 0.634 -5.405 -13.818 1.00 86.00 275 PHE A N 1
ATOM 2182 C CA . PHE A 1 275 ? -0.162 -5.416 -15.047 1.00 86.00 275 PHE A CA 1
ATOM 2183 C C . PHE A 1 275 ? 0.113 -4.214 -15.956 1.00 86.00 275 PHE A C 1
ATOM 2185 O O . PHE A 1 275 ? -0.660 -3.968 -16.883 1.00 86.00 275 PHE A O 1
ATOM 2192 N N . SER A 1 276 ? 1.179 -3.455 -15.696 1.00 87.31 276 SER A N 1
ATOM 2193 C CA . SER A 1 276 ? 1.556 -2.311 -16.527 1.00 87.31 276 SER A CA 1
ATOM 2194 C C . SER A 1 276 ? 3.026 -2.258 -16.901 1.00 87.31 276 SER A C 1
ATOM 2196 O O . SER A 1 276 ? 3.358 -1.589 -17.867 1.00 87.31 276 SER A O 1
ATOM 2198 N N . LEU A 1 277 ? 3.914 -2.869 -16.118 1.00 84.44 277 LEU A N 1
ATOM 2199 C CA . LEU A 1 277 ? 5.337 -2.834 -16.405 1.00 84.44 277 LEU A CA 1
ATOM 2200 C C . LEU A 1 277 ? 5.733 -3.971 -17.354 1.00 84.44 277 LEU A C 1
ATOM 2202 O O . LEU A 1 277 ? 5.378 -5.125 -17.103 1.00 84.44 277 LEU A O 1
ATOM 2206 N N . PRO A 1 278 ? 6.537 -3.665 -18.374 1.00 83.06 278 PRO A N 1
ATOM 2207 C CA . PRO A 1 278 ? 6.959 -4.621 -19.392 1.00 83.06 278 PRO A CA 1
ATOM 2208 C C . PRO A 1 278 ? 8.200 -5.447 -18.981 1.00 83.06 278 PRO A C 1
ATOM 2210 O O . PRO A 1 278 ? 9.050 -5.800 -19.791 1.00 83.06 278 PRO A O 1
ATOM 2213 N N . PHE A 1 279 ? 8.316 -5.795 -17.697 1.00 81.62 279 PHE A N 1
ATOM 2214 C CA . PHE A 1 279 ? 9.480 -6.500 -17.140 1.00 81.62 279 PHE A CA 1
ATOM 2215 C C . PHE A 1 279 ? 9.196 -7.972 -16.826 1.00 81.62 279 PHE A C 1
ATOM 2217 O O . PHE A 1 279 ? 9.568 -8.473 -15.777 1.00 81.62 279 PHE A O 1
ATOM 2224 N N . SER A 1 280 ? 8.467 -8.675 -17.683 1.00 85.75 280 SER A N 1
ATOM 2225 C CA . SER A 1 280 ? 7.980 -10.041 -17.424 1.00 85.75 280 SER A CA 1
ATOM 2226 C C . SER A 1 280 ? 8.132 -10.955 -18.640 1.00 85.75 280 SER A C 1
ATOM 2228 O O . SER A 1 280 ? 7.388 -11.925 -18.806 1.00 85.75 280 SER A O 1
ATOM 2230 N N . GLU A 1 281 ? 9.095 -10.634 -19.500 1.00 83.69 281 GLU A N 1
ATOM 2231 C CA . GLU A 1 281 ? 9.500 -11.441 -20.644 1.00 83.69 281 GLU A CA 1
ATOM 2232 C C . GLU A 1 281 ? 10.797 -12.197 -20.339 1.00 83.69 281 GLU A C 1
ATOM 2234 O O . GLU A 1 281 ? 11.747 -11.647 -19.787 1.00 83.69 281 GLU A O 1
ATOM 2239 N N . THR A 1 282 ? 10.811 -13.482 -20.688 1.00 82.88 282 THR A N 1
ATOM 2240 C CA . THR A 1 282 ? 11.941 -14.407 -20.539 1.00 82.88 282 THR A CA 1
ATOM 2241 C C . THR A 1 282 ? 12.087 -15.240 -21.813 1.00 82.88 282 THR A C 1
ATOM 2243 O O . THR A 1 282 ? 11.221 -15.218 -22.688 1.00 82.88 282 THR A O 1
ATOM 2246 N N . GLU A 1 283 ? 13.135 -16.062 -21.897 1.00 83.25 283 GLU A N 1
ATOM 2247 C CA . GLU A 1 283 ? 13.296 -17.022 -23.001 1.00 83.25 283 GLU A CA 1
ATOM 2248 C C . GLU A 1 283 ? 12.182 -18.089 -23.053 1.00 83.25 283 GLU A C 1
ATOM 2250 O O . GLU A 1 283 ? 11.953 -18.691 -24.101 1.00 83.25 283 GLU A O 1
ATOM 2255 N N . PHE A 1 284 ? 11.479 -18.338 -21.940 1.00 86.38 284 PHE A N 1
ATOM 2256 C CA . PHE A 1 284 ? 10.500 -19.427 -21.824 1.00 86.38 284 PHE A CA 1
ATOM 2257 C C . PHE A 1 284 ? 9.044 -18.964 -21.875 1.00 86.38 284 PHE A C 1
ATOM 2259 O O . PHE A 1 284 ? 8.161 -19.748 -22.230 1.00 86.38 284 PHE A O 1
ATOM 2266 N N . TYR A 1 285 ? 8.770 -17.722 -21.487 1.00 87.75 285 TYR A N 1
ATOM 2267 C CA . TYR A 1 285 ? 7.427 -17.155 -21.474 1.00 87.75 285 TYR A CA 1
ATOM 2268 C C . TYR A 1 285 ? 7.469 -15.631 -21.542 1.00 87.75 285 TYR A C 1
ATOM 2270 O O . TYR A 1 285 ? 8.436 -14.996 -21.125 1.00 87.75 285 TYR A O 1
ATOM 2278 N N . ASN A 1 286 ? 6.356 -15.052 -21.988 1.00 89.06 286 ASN A N 1
ATOM 2279 C CA . ASN A 1 286 ? 6.127 -13.619 -21.966 1.00 89.06 286 ASN A CA 1
ATOM 2280 C C . ASN A 1 286 ? 4.809 -13.330 -21.233 1.00 89.06 286 ASN A C 1
ATOM 2282 O O . ASN A 1 286 ? 3.727 -13.670 -21.716 1.00 89.06 286 ASN A O 1
ATOM 2286 N N . PHE A 1 287 ? 4.918 -12.746 -20.040 1.00 90.00 287 PHE A N 1
ATOM 2287 C CA . PHE A 1 287 ? 3.784 -12.278 -19.243 1.00 90.00 287 PHE A CA 1
ATOM 2288 C C . PHE A 1 287 ? 3.601 -10.761 -19.308 1.00 90.00 287 PHE A C 1
ATOM 2290 O O . PHE A 1 287 ? 2.770 -10.227 -18.572 1.00 90.00 287 PHE A O 1
ATOM 2297 N N . ASN A 1 288 ? 4.325 -10.059 -20.185 1.00 87.62 288 ASN A N 1
ATOM 2298 C CA . ASN A 1 288 ? 4.087 -8.639 -20.387 1.00 87.62 288 ASN A CA 1
ATOM 2299 C C . ASN A 1 288 ? 2.641 -8.412 -20.851 1.00 87.62 288 ASN A C 1
ATOM 2301 O O . ASN A 1 288 ? 2.135 -9.132 -21.723 1.00 87.62 288 ASN A O 1
ATOM 2305 N N . PRO A 1 289 ? 1.937 -7.432 -20.263 1.00 86.19 289 PRO A N 1
ATOM 2306 C CA . PRO A 1 289 ? 0.632 -7.039 -20.766 1.00 86.19 289 PRO A CA 1
ATOM 2307 C C . PRO A 1 289 ? 0.760 -6.544 -22.217 1.00 86.19 289 PRO A C 1
ATOM 2309 O O . PRO A 1 289 ? 1.770 -5.941 -22.571 1.00 86.19 289 PRO A O 1
ATOM 2312 N N . PRO A 1 290 ? -0.271 -6.726 -23.064 1.00 87.88 290 PRO A N 1
ATOM 2313 C CA . PRO A 1 290 ? -0.322 -6.042 -24.349 1.00 87.88 290 PRO A CA 1
ATOM 2314 C C . PRO A 1 290 ? -0.163 -4.530 -24.162 1.00 87.88 290 PRO A C 1
ATOM 2316 O O . PRO A 1 290 ? -0.769 -3.963 -23.251 1.00 87.88 290 PRO A O 1
ATOM 2319 N N . SER A 1 291 ? 0.560 -3.878 -25.066 1.00 84.31 291 SER A N 1
ATOM 2320 C CA . SER A 1 291 ? 0.965 -2.472 -24.943 1.00 84.31 291 SER A CA 1
ATOM 2321 C C . SER A 1 291 ? -0.153 -1.502 -24.575 1.00 84.31 291 SER A C 1
ATOM 2323 O O . SER A 1 291 ? -0.091 -0.718 -23.625 1.00 84.31 291 SER A O 1
ATOM 2325 N N . LEU A 1 292 ? -1.263 -1.617 -25.299 1.00 84.69 292 LEU A N 1
ATOM 2326 C CA . LEU A 1 292 ? -2.447 -0.806 -25.068 1.00 84.69 292 LEU A CA 1
ATOM 2327 C C . LEU A 1 292 ? -3.059 -1.060 -23.681 1.00 84.69 292 LEU A C 1
ATOM 2329 O O . LEU A 1 292 ? -3.515 -0.125 -23.023 1.00 84.69 292 LEU A O 1
ATOM 2333 N N . LEU A 1 293 ? -3.068 -2.316 -23.222 1.00 86.88 293 LEU A N 1
ATOM 2334 C CA . LEU A 1 293 ? -3.553 -2.663 -21.888 1.00 86.88 293 LEU A CA 1
ATOM 2335 C C . LEU A 1 293 ? -2.642 -2.061 -20.815 1.00 86.88 293 LEU A C 1
ATOM 2337 O O . LEU A 1 293 ? -3.164 -1.475 -19.870 1.00 86.88 293 LEU A O 1
ATOM 2341 N N . ALA A 1 294 ? -1.322 -2.150 -20.983 1.00 86.75 294 ALA A N 1
ATOM 2342 C CA . ALA A 1 294 ? -0.340 -1.571 -20.071 1.00 86.75 294 ALA A CA 1
ATOM 2343 C C . ALA A 1 294 ? -0.552 -0.059 -19.908 1.00 86.75 294 ALA A C 1
ATOM 2345 O O . ALA A 1 294 ? -0.681 0.443 -18.787 1.00 86.75 294 ALA A O 1
ATOM 2346 N N . LEU A 1 295 ? -0.717 0.648 -21.033 1.00 84.88 295 LEU A N 1
ATOM 2347 C CA . LEU A 1 295 ? -0.986 2.083 -21.078 1.00 84.88 295 LEU A CA 1
ATOM 2348 C C . LEU A 1 295 ? -2.298 2.451 -20.370 1.00 84.88 295 LEU A C 1
ATOM 2350 O O . LEU A 1 295 ? -2.350 3.436 -19.633 1.00 84.88 295 LEU A O 1
ATOM 2354 N N . PHE A 1 296 ? -3.363 1.662 -20.546 1.00 86.44 296 PHE A N 1
ATOM 2355 C CA . PHE A 1 296 ? -4.642 1.901 -19.868 1.00 86.44 296 PHE A CA 1
ATOM 2356 C C . PHE A 1 296 ? -4.595 1.576 -18.374 1.00 86.44 296 PHE A C 1
ATOM 2358 O O . PHE A 1 296 ? -5.092 2.364 -17.564 1.00 86.44 296 PHE A O 1
ATOM 2365 N N . VAL A 1 297 ? -4.009 0.438 -17.993 1.00 88.81 297 VAL A N 1
ATOM 2366 C CA . VAL A 1 297 ? -3.852 0.038 -16.587 1.00 88.81 297 VAL A CA 1
ATOM 2367 C C . VAL A 1 297 ? -3.017 1.075 -15.852 1.00 88.81 297 VAL A C 1
ATOM 2369 O O . VAL A 1 297 ? -3.411 1.510 -14.772 1.00 88.81 297 VAL A O 1
ATOM 2372 N N . TYR A 1 298 ? -1.926 1.544 -16.454 1.00 85.75 298 TYR A N 1
ATOM 2373 C CA . TYR A 1 298 ? -1.128 2.612 -15.878 1.00 85.75 298 TYR A CA 1
ATOM 2374 C C . TYR A 1 298 ? -1.902 3.942 -15.856 1.00 85.75 298 TYR A C 1
ATOM 2376 O O . TYR A 1 298 ? -2.161 4.512 -14.792 1.00 85.75 298 TYR A O 1
ATOM 2384 N N . GLY A 1 299 ? -2.305 4.427 -17.032 1.00 87.81 299 GLY A N 1
ATOM 2385 C CA . GLY A 1 299 ? -2.809 5.784 -17.217 1.00 87.81 299 GLY A CA 1
ATOM 2386 C C . GLY A 1 299 ? -4.169 6.039 -16.568 1.00 87.81 299 GLY A C 1
ATOM 2387 O O . GLY A 1 299 ? -4.452 7.175 -16.205 1.00 87.81 299 GLY A O 1
ATOM 2388 N N . LEU A 1 300 ? -5.007 5.013 -16.378 1.00 92.06 300 LEU A N 1
ATOM 2389 C CA . LEU A 1 300 ? -6.272 5.130 -15.639 1.00 92.06 300 LEU A CA 1
ATOM 2390 C C . LEU A 1 300 ? -6.223 4.456 -14.269 1.00 92.06 300 LEU A C 1
ATOM 2392 O O . LEU A 1 300 ? -6.804 4.986 -13.320 1.00 92.06 300 LEU A O 1
ATOM 2396 N N . GLY A 1 301 ? -5.556 3.309 -14.133 1.00 93.50 301 GLY A N 1
ATOM 2397 C CA . GLY A 1 301 ? -5.586 2.519 -12.902 1.00 93.50 301 GLY A CA 1
ATOM 2398 C C . GLY A 1 301 ? -4.981 3.252 -11.710 1.00 93.50 301 GLY A C 1
ATOM 2399 O O . GLY A 1 301 ? -5.607 3.280 -10.649 1.00 93.50 301 GLY A O 1
ATOM 2400 N N . PHE A 1 302 ? -3.834 3.917 -11.878 1.00 92.94 302 PHE A N 1
ATOM 2401 C CA . PHE A 1 302 ? -3.221 4.700 -10.800 1.00 92.94 302 PHE A CA 1
ATOM 2402 C C . PHE A 1 302 ? -4.082 5.901 -10.382 1.00 92.94 302 PHE A C 1
ATOM 2404 O O . PHE A 1 302 ? -4.394 6.007 -9.188 1.00 92.94 302 PHE A O 1
ATOM 2411 N N . PRO A 1 303 ? -4.559 6.764 -11.300 1.00 95.00 303 PRO A N 1
ATOM 2412 C CA . PRO A 1 303 ? -5.476 7.836 -10.926 1.00 95.00 303 PRO A CA 1
ATOM 2413 C C . PRO A 1 303 ? -6.759 7.338 -10.251 1.00 95.00 303 PRO A C 1
ATOM 2415 O O . PRO A 1 303 ? -7.188 7.927 -9.255 1.00 95.00 303 PRO A O 1
ATOM 2418 N N . ILE A 1 304 ? -7.351 6.237 -10.738 1.00 95.81 304 ILE A N 1
ATOM 2419 C CA . ILE A 1 304 ? -8.525 5.600 -10.120 1.00 95.81 304 ILE A CA 1
ATOM 2420 C C . ILE A 1 304 ? -8.191 5.138 -8.702 1.00 95.81 304 ILE A C 1
ATOM 2422 O O . ILE A 1 304 ? -8.952 5.431 -7.775 1.00 95.81 304 ILE A O 1
ATOM 2426 N N . LEU A 1 305 ? -7.065 4.443 -8.516 1.00 95.56 305 LEU A N 1
ATOM 2427 C CA . LEU A 1 305 ? -6.626 3.934 -7.222 1.00 95.56 305 LEU A CA 1
ATOM 2428 C C . LEU A 1 305 ? -6.422 5.079 -6.231 1.00 95.56 305 LEU A C 1
ATOM 2430 O O . LEU A 1 305 ? -7.055 5.074 -5.178 1.00 95.56 305 LEU A O 1
ATOM 2434 N N . PHE A 1 306 ? -5.592 6.072 -6.553 1.00 94.56 306 PHE A N 1
ATOM 2435 C CA . PHE A 1 306 ? -5.293 7.178 -5.640 1.00 94.56 306 PHE A CA 1
ATOM 2436 C C . PHE A 1 306 ? -6.539 8.003 -5.308 1.00 94.56 306 PHE A C 1
ATOM 2438 O O . PHE A 1 306 ? -6.791 8.290 -4.133 1.00 94.56 306 PHE A O 1
ATOM 2445 N N . SER A 1 307 ? -7.361 8.321 -6.311 1.00 94.06 307 SER A N 1
ATOM 2446 C CA . SER A 1 307 ? -8.633 9.021 -6.123 1.00 94.06 307 SER A CA 1
ATOM 2447 C C . SER A 1 307 ? -9.580 8.243 -5.207 1.00 94.06 307 SER A C 1
ATOM 2449 O O . SER A 1 307 ? -9.971 8.731 -4.139 1.00 94.06 307 SER A O 1
ATOM 2451 N N . ALA A 1 308 ? -9.913 7.001 -5.574 1.00 94.06 308 ALA A N 1
ATOM 2452 C CA . ALA A 1 308 ? -10.871 6.196 -4.831 1.00 94.06 308 ALA A CA 1
ATOM 2453 C C . ALA A 1 308 ? -10.355 5.862 -3.424 1.00 94.06 308 ALA A C 1
ATOM 2455 O O . ALA A 1 308 ? -11.101 5.908 -2.446 1.00 94.06 308 ALA A O 1
ATOM 2456 N N . TYR A 1 309 ? -9.073 5.535 -3.286 1.00 95.31 309 TYR A N 1
ATOM 2457 C CA . TYR A 1 309 ? -8.499 5.114 -2.017 1.00 95.31 309 TYR A CA 1
ATOM 2458 C C . TYR A 1 309 ? -8.435 6.262 -1.005 1.00 95.31 309 TYR A C 1
ATOM 2460 O O . TYR A 1 309 ? -8.956 6.138 0.109 1.00 95.31 309 TYR A O 1
ATOM 2468 N N . LEU A 1 310 ? -7.869 7.408 -1.392 1.00 93.12 310 LEU A N 1
ATOM 2469 C CA . LEU A 1 310 ? -7.697 8.542 -0.483 1.00 93.12 310 LEU A CA 1
ATOM 2470 C C . LEU A 1 310 ? -9.040 9.192 -0.124 1.00 93.12 310 LEU A C 1
ATOM 2472 O O . LEU A 1 310 ? -9.281 9.504 1.045 1.00 93.12 310 LEU A O 1
ATOM 2476 N N . VAL A 1 311 ? -9.978 9.310 -1.073 1.00 90.62 311 VAL A N 1
ATOM 2477 C CA . VAL A 1 311 ? -11.334 9.798 -0.762 1.00 90.62 311 VAL A CA 1
ATOM 2478 C C . VAL A 1 311 ? -12.079 8.816 0.149 1.00 90.62 311 VAL A C 1
ATOM 2480 O O . VAL A 1 311 ? -12.755 9.240 1.090 1.00 90.62 311 VAL A O 1
ATOM 2483 N N . LYS A 1 312 ? -11.918 7.501 -0.039 1.00 91.19 312 LYS A N 1
ATOM 2484 C CA . LYS A 1 312 ? -12.518 6.489 0.846 1.00 91.19 312 LYS A CA 1
ATOM 2485 C C . LYS A 1 312 ? -12.010 6.584 2.282 1.00 91.19 312 LYS A C 1
ATOM 2487 O O . LYS A 1 312 ? -12.804 6.386 3.203 1.00 91.19 312 LYS A O 1
ATOM 2492 N N . ILE A 1 313 ? -10.739 6.930 2.500 1.00 91.31 313 ILE A N 1
ATOM 2493 C CA . ILE A 1 313 ? -10.212 7.202 3.847 1.00 91.31 313 ILE A CA 1
ATOM 2494 C C . ILE A 1 313 ? -10.976 8.368 4.489 1.00 91.31 313 ILE A C 1
ATOM 2496 O O . ILE A 1 313 ? -11.440 8.236 5.623 1.00 91.31 313 ILE A O 1
ATOM 2500 N N . LEU A 1 314 ? -11.186 9.475 3.765 1.00 86.31 314 LEU A N 1
ATOM 2501 C CA . LEU A 1 314 ? -11.938 10.630 4.281 1.00 86.31 314 LEU A CA 1
ATOM 2502 C C . LEU A 1 314 ? -13.377 10.280 4.656 1.00 86.31 314 LEU A C 1
ATOM 2504 O O . LEU A 1 314 ? -13.902 10.796 5.643 1.00 86.31 314 LEU A O 1
ATOM 2508 N N . LEU A 1 315 ? -14.017 9.420 3.863 1.00 84.81 315 LEU A N 1
ATOM 2509 C CA . LEU A 1 315 ? -15.399 9.002 4.083 1.00 84.81 315 LEU A CA 1
ATOM 2510 C C . LEU A 1 315 ? -15.534 8.016 5.251 1.00 84.81 315 LEU A C 1
ATOM 2512 O O . LEU A 1 315 ? -16.486 8.118 6.023 1.00 84.81 315 LEU A O 1
ATOM 2516 N N . ASN A 1 316 ? -14.594 7.081 5.399 1.00 84.88 316 ASN A N 1
ATOM 2517 C CA . ASN A 1 316 ? -14.640 6.058 6.448 1.00 84.88 316 ASN A CA 1
ATOM 2518 C C . ASN A 1 316 ? -14.144 6.569 7.809 1.00 84.88 316 ASN A C 1
ATOM 2520 O O . ASN A 1 316 ? -14.577 6.067 8.849 1.00 84.88 316 ASN A O 1
ATOM 2524 N N . TYR A 1 317 ? -13.258 7.569 7.816 1.00 85.38 317 TYR A N 1
ATOM 2525 C CA . TYR A 1 317 ? -12.636 8.108 9.028 1.00 85.38 317 TYR A CA 1
ATOM 2526 C C . TYR A 1 317 ? -12.797 9.634 9.133 1.00 85.38 317 TYR A C 1
ATOM 2528 O O . TYR A 1 317 ? -11.801 10.360 9.190 1.00 85.38 317 TYR A O 1
ATOM 2536 N N . PRO A 1 318 ? -14.037 10.155 9.223 1.00 74.50 318 PRO A N 1
ATOM 2537 C CA . PRO A 1 318 ? -14.293 11.599 9.237 1.00 74.50 318 PRO A CA 1
ATOM 2538 C C . PRO A 1 318 ? -13.673 12.323 10.445 1.00 74.50 318 PRO A C 1
ATOM 2540 O O . PRO A 1 318 ? -13.368 13.513 10.356 1.00 74.50 318 PRO A O 1
ATOM 2543 N N . ASP A 1 319 ? -13.449 11.607 11.551 1.00 73.62 319 ASP A N 1
ATOM 2544 C CA . ASP A 1 319 ? -12.811 12.126 12.770 1.00 73.62 319 ASP A CA 1
ATOM 2545 C C . ASP A 1 319 ? -11.272 12.169 12.665 1.00 73.62 319 ASP A C 1
ATOM 2547 O O . ASP A 1 319 ? -10.603 12.759 13.511 1.00 73.62 319 ASP A O 1
ATOM 2551 N N . LEU A 1 320 ? -10.693 11.527 11.642 1.00 81.38 320 LEU A N 1
ATOM 2552 C CA . LEU A 1 320 ? -9.250 11.369 11.436 1.00 81.38 320 LEU A CA 1
ATOM 2553 C C . LEU A 1 320 ? -8.838 11.954 10.081 1.00 81.38 320 LEU A C 1
ATOM 2555 O O . LEU A 1 320 ? -8.152 11.313 9.294 1.00 81.38 320 LEU A O 1
ATOM 2559 N N . LYS A 1 321 ? -9.243 13.198 9.806 1.00 75.62 321 LYS A N 1
ATOM 2560 C CA . LYS A 1 321 ? -8.975 13.889 8.528 1.00 75.62 321 LYS A CA 1
ATOM 2561 C C . LYS A 1 321 ? -7.488 13.924 8.144 1.00 75.62 321 LYS A C 1
ATOM 2563 O O . LYS A 1 321 ? -7.162 13.848 6.968 1.00 75.62 321 LYS A O 1
ATOM 2568 N N . ILE A 1 322 ? -6.601 13.959 9.140 1.00 86.00 322 ILE A N 1
ATOM 2569 C CA . ILE A 1 322 ? -5.136 13.940 8.983 1.00 86.00 322 ILE A CA 1
ATOM 2570 C C . ILE A 1 322 ? -4.626 12.615 8.372 1.00 86.00 322 ILE A C 1
ATOM 2572 O O . ILE A 1 322 ? -3.494 12.545 7.906 1.00 86.00 322 ILE A O 1
ATOM 2576 N N . MET A 1 323 ? -5.447 11.562 8.316 1.00 88.56 323 MET A N 1
ATOM 2577 C CA . MET A 1 323 ? -5.003 10.255 7.835 1.00 88.56 323 MET A CA 1
ATOM 2578 C C . MET A 1 323 ? -4.624 10.253 6.351 1.00 88.56 323 MET A C 1
ATOM 2580 O O . MET A 1 323 ? -3.653 9.606 5.983 1.00 88.56 323 MET A O 1
ATOM 2584 N N . VAL A 1 324 ? -5.335 11.006 5.505 1.00 91.44 324 VAL A N 1
ATOM 2585 C CA . VAL A 1 324 ? -4.999 11.113 4.075 1.00 91.44 324 VAL A CA 1
ATOM 2586 C C . VAL A 1 324 ? -3.619 11.720 3.837 1.00 91.44 324 VAL A C 1
ATOM 2588 O O . VAL A 1 324 ? -2.820 11.065 3.170 1.00 91.44 324 VAL A O 1
ATOM 2591 N N . PRO A 1 325 ? -3.292 12.917 4.365 1.00 92.06 325 PRO A N 1
ATOM 2592 C CA . PRO A 1 325 ? -1.963 13.467 4.152 1.00 92.06 325 PRO A CA 1
ATOM 2593 C C . PRO A 1 325 ? -0.867 12.602 4.781 1.00 92.06 325 PRO A C 1
ATOM 2595 O O . PRO A 1 325 ? 0.182 12.463 4.169 1.00 92.06 325 PRO A O 1
ATOM 2598 N N . LEU A 1 326 ? -1.104 11.950 5.929 1.00 93.31 326 LEU A N 1
ATOM 2599 C CA . LEU A 1 326 ? -0.129 11.005 6.493 1.00 93.31 326 LEU A CA 1
ATOM 2600 C C . LEU A 1 326 ? 0.148 9.826 5.554 1.00 93.31 326 LEU A C 1
ATOM 2602 O O . LEU A 1 326 ? 1.308 9.524 5.292 1.00 93.31 326 LEU A O 1
ATOM 2606 N N . VAL A 1 327 ? -0.900 9.173 5.042 1.00 95.88 327 VAL A N 1
ATOM 2607 C CA . VAL A 1 327 ? -0.774 8.035 4.117 1.00 95.88 327 VAL A CA 1
ATOM 2608 C C . VAL A 1 327 ? -0.063 8.451 2.827 1.00 95.88 327 VAL A C 1
ATOM 2610 O O . VAL A 1 327 ? 0.834 7.745 2.378 1.00 95.88 327 VAL A O 1
ATOM 2613 N N . GLY A 1 328 ? -0.409 9.613 2.264 1.00 93.81 328 GLY A N 1
ATOM 2614 C CA . GLY A 1 328 ? 0.242 10.143 1.063 1.00 93.81 328 GLY A CA 1
ATOM 2615 C C . GLY A 1 328 ? 1.719 10.485 1.274 1.00 93.81 328 GLY A C 1
ATOM 2616 O O . GLY A 1 328 ? 2.563 10.060 0.492 1.00 93.81 328 GLY A O 1
ATOM 2617 N N . ILE A 1 329 ? 2.051 11.177 2.369 1.00 93.56 329 ILE A N 1
ATOM 2618 C CA . ILE A 1 329 ? 3.443 11.485 2.738 1.00 93.56 329 ILE A CA 1
ATOM 2619 C C . ILE A 1 329 ? 4.244 10.196 2.925 1.00 93.56 329 ILE A C 1
ATOM 2621 O O . ILE A 1 329 ? 5.357 10.084 2.421 1.00 93.56 329 ILE A O 1
ATOM 2625 N N . PHE A 1 330 ? 3.677 9.208 3.619 1.00 95.06 330 PHE A N 1
ATOM 2626 C CA . PHE A 1 330 ? 4.338 7.924 3.818 1.00 95.06 330 PHE A CA 1
ATOM 2627 C C . PHE A 1 330 ? 4.591 7.200 2.494 1.00 95.06 330 PHE A C 1
ATOM 2629 O O . PHE A 1 330 ? 5.690 6.692 2.296 1.00 95.06 330 PHE A O 1
ATOM 2636 N N . TYR A 1 331 ? 3.614 7.191 1.581 1.00 93.81 331 TYR A N 1
ATOM 2637 C CA . TYR A 1 331 ? 3.780 6.614 0.247 1.00 93.81 331 TYR A CA 1
ATOM 2638 C C . TYR A 1 331 ? 4.950 7.266 -0.502 1.00 93.81 331 TYR A C 1
ATOM 2640 O O . TYR A 1 331 ? 5.812 6.556 -1.016 1.00 93.81 331 TYR A O 1
ATOM 2648 N N . VAL A 1 332 ? 5.025 8.604 -0.508 1.00 91.81 332 VAL A N 1
ATOM 2649 C CA . VAL A 1 332 ? 6.120 9.349 -1.155 1.00 91.81 332 VAL A CA 1
ATOM 2650 C C . VAL A 1 332 ? 7.468 9.013 -0.527 1.00 91.81 332 VAL A C 1
ATOM 2652 O O . VAL A 1 332 ? 8.415 8.741 -1.254 1.00 91.81 332 VAL A O 1
ATOM 2655 N N . ILE A 1 333 ? 7.563 9.007 0.806 1.00 91.81 333 ILE A N 1
ATOM 2656 C CA . ILE A 1 333 ? 8.822 8.741 1.516 1.00 91.81 333 ILE A CA 1
ATOM 2657 C C . ILE A 1 333 ? 9.304 7.312 1.265 1.00 91.81 333 ILE A C 1
ATOM 2659 O O . ILE A 1 333 ? 10.480 7.116 0.977 1.00 91.81 333 ILE A O 1
ATOM 2663 N N . VAL A 1 334 ? 8.417 6.317 1.364 1.00 90.44 334 VAL A N 1
ATOM 2664 C CA . VAL A 1 334 ? 8.794 4.921 1.104 1.00 90.44 334 VAL A CA 1
ATOM 2665 C C . VAL A 1 334 ? 9.227 4.756 -0.346 1.00 90.44 334 VAL A C 1
ATOM 2667 O O . VAL A 1 334 ? 10.306 4.224 -0.578 1.00 90.44 334 VAL A O 1
ATOM 2670 N N . THR A 1 335 ? 8.456 5.287 -1.301 1.00 85.31 335 THR A N 1
ATOM 2671 C CA . THR A 1 335 ? 8.814 5.234 -2.726 1.00 85.31 335 THR A CA 1
ATOM 2672 C C . THR A 1 335 ? 10.174 5.888 -2.957 1.00 85.31 335 THR A C 1
ATOM 2674 O O . THR A 1 335 ? 11.063 5.249 -3.503 1.00 85.31 335 THR A O 1
ATOM 2677 N N . LEU A 1 336 ? 10.396 7.098 -2.437 1.00 87.12 336 LEU A N 1
ATOM 2678 C CA . LEU A 1 336 ? 11.675 7.804 -2.521 1.00 87.12 336 LEU A CA 1
ATOM 2679 C C . LEU A 1 336 ? 12.847 6.957 -2.016 1.00 87.12 336 LEU A C 1
ATOM 2681 O O . LEU A 1 336 ? 13.837 6.796 -2.725 1.00 87.12 336 LEU A O 1
ATOM 2685 N N . ILE A 1 337 ? 12.730 6.414 -0.800 1.00 85.56 337 ILE A N 1
ATOM 2686 C CA . ILE A 1 337 ? 13.790 5.610 -0.185 1.00 85.56 337 ILE A CA 1
ATOM 2687 C C . ILE A 1 337 ? 14.065 4.374 -1.039 1.00 85.56 337 ILE A C 1
ATOM 2689 O O . ILE A 1 337 ? 15.220 4.132 -1.369 1.00 85.56 337 ILE A O 1
ATOM 2693 N N . THR A 1 338 ? 13.019 3.638 -1.432 1.00 82.88 338 THR A N 1
ATOM 2694 C CA . THR A 1 338 ? 13.161 2.400 -2.215 1.00 82.88 338 THR A CA 1
ATOM 2695 C C . THR A 1 338 ? 13.711 2.642 -3.617 1.00 82.88 338 THR A C 1
ATOM 2697 O O . THR A 1 338 ? 14.496 1.841 -4.100 1.00 82.88 338 THR A O 1
ATOM 2700 N N . GLN A 1 339 ? 13.362 3.747 -4.278 1.00 79.00 339 GLN A N 1
ATOM 2701 C CA . GLN A 1 339 ? 13.845 4.037 -5.629 1.00 79.00 339 GLN A CA 1
ATOM 2702 C C . GLN A 1 339 ? 15.290 4.561 -5.613 1.00 79.00 339 GLN A C 1
ATOM 2704 O O . GLN A 1 339 ? 16.099 4.145 -6.439 1.00 79.00 339 GLN A O 1
ATOM 2709 N N . ILE A 1 340 ? 15.657 5.409 -4.641 1.00 80.75 340 ILE A N 1
ATOM 2710 C CA . ILE A 1 340 ? 17.038 5.911 -4.505 1.00 80.75 340 ILE A CA 1
ATOM 2711 C C . ILE A 1 340 ? 17.997 4.818 -4.044 1.00 80.75 340 ILE A C 1
ATOM 2713 O O . ILE A 1 340 ? 19.105 4.735 -4.569 1.00 80.75 340 ILE A O 1
ATOM 2717 N N . SER A 1 341 ? 17.606 3.983 -3.072 1.00 76.06 341 SER A N 1
ATOM 2718 C CA . SER A 1 341 ? 18.470 2.886 -2.607 1.00 76.06 341 SER A CA 1
ATOM 2719 C C . SER A 1 341 ? 18.811 1.911 -3.727 1.00 76.06 341 SER A C 1
ATOM 2721 O O . SER A 1 341 ? 19.832 1.230 -3.667 1.00 76.06 341 SER A O 1
ATOM 2723 N N . SER A 1 342 ? 17.944 1.851 -4.735 1.00 73.75 342 SER A N 1
ATOM 2724 C CA . SER A 1 342 ? 18.055 0.914 -5.834 1.00 73.75 342 SER A CA 1
ATOM 2725 C C . SER A 1 342 ? 18.755 1.500 -7.056 1.00 73.75 342 SER A C 1
ATOM 2727 O O . SER A 1 342 ? 19.467 0.771 -7.733 1.00 73.75 342 SER A O 1
ATOM 2729 N N . ASN A 1 343 ? 18.613 2.801 -7.328 1.00 78.06 343 ASN A N 1
ATOM 2730 C CA . ASN A 1 343 ? 19.254 3.464 -8.462 1.00 78.06 343 ASN A CA 1
ATOM 2731 C C . ASN A 1 343 ? 19.950 4.767 -8.024 1.00 78.06 343 ASN A C 1
ATOM 2733 O O . ASN A 1 343 ? 19.314 5.799 -7.793 1.00 78.06 343 ASN A O 1
ATOM 2737 N N . SER A 1 344 ? 21.2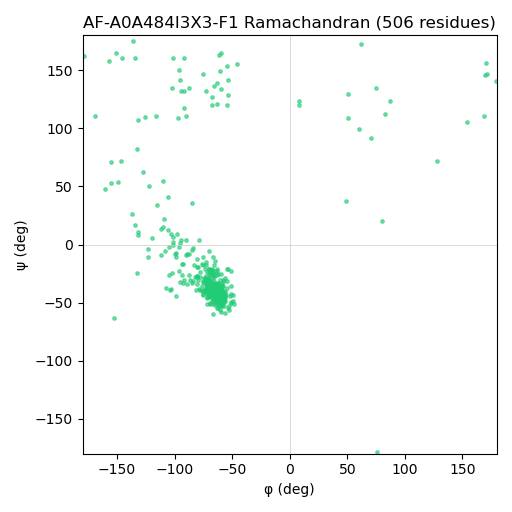85 4.730 -7.985 1.00 82.06 344 SER A N 1
ATOM 2738 C CA . SER A 1 344 ? 22.124 5.870 -7.598 1.00 82.06 344 SER A CA 1
ATOM 2739 C C . SER A 1 344 ? 22.009 7.069 -8.545 1.00 82.06 344 SER A C 1
ATOM 2741 O O . SER A 1 344 ? 22.168 8.202 -8.091 1.00 82.06 344 SER A O 1
ATOM 2743 N N . PHE A 1 345 ? 21.654 6.869 -9.820 1.00 83.00 345 PHE A N 1
ATOM 2744 C CA . PHE A 1 345 ? 21.439 7.959 -10.781 1.00 83.00 345 PHE A CA 1
ATOM 2745 C C . PHE A 1 345 ? 20.228 8.835 -10.424 1.00 83.00 345 PHE A C 1
ATOM 2747 O O . PHE A 1 345 ? 20.125 9.967 -10.888 1.00 83.00 345 PHE A O 1
ATOM 2754 N N . LEU A 1 346 ? 19.321 8.351 -9.570 1.00 83.25 346 LEU A N 1
ATOM 2755 C CA . LEU A 1 346 ? 18.174 9.125 -9.089 1.00 83.25 346 LEU A CA 1
ATOM 2756 C C . LEU A 1 346 ? 18.491 9.963 -7.844 1.00 83.25 346 LEU A C 1
ATOM 2758 O O . LEU A 1 346 ? 17.658 10.778 -7.441 1.00 83.25 346 LEU A O 1
ATOM 2762 N N . ALA A 1 347 ? 19.669 9.797 -7.231 1.00 84.38 347 ALA A N 1
ATOM 2763 C CA . ALA A 1 347 ? 20.014 10.459 -5.973 1.00 84.38 347 ALA A CA 1
ATOM 2764 C C . ALA A 1 347 ? 19.995 11.995 -6.090 1.00 84.38 347 ALA A C 1
ATOM 2766 O O . ALA A 1 347 ? 19.425 12.679 -5.232 1.00 84.38 347 ALA A O 1
ATOM 2767 N N . GLU A 1 348 ? 20.532 12.534 -7.189 1.00 85.19 348 GLU A N 1
ATOM 2768 C CA . GLU A 1 348 ? 20.535 13.976 -7.486 1.00 85.19 348 GLU A CA 1
ATOM 2769 C C . GLU A 1 348 ? 19.117 14.539 -7.690 1.00 85.19 348 GLU A C 1
ATOM 2771 O O . GLU A 1 348 ? 18.862 15.719 -7.455 1.00 85.19 348 GLU A O 1
ATOM 2776 N N . TYR A 1 349 ? 18.158 13.676 -8.035 1.00 81.75 349 TYR A N 1
ATOM 2777 C CA . TYR A 1 349 ? 16.758 14.027 -8.278 1.00 81.75 349 TYR A CA 1
ATOM 2778 C C . TYR A 1 349 ? 15.845 13.763 -7.077 1.00 81.75 349 TYR A C 1
ATOM 2780 O O . TYR A 1 349 ? 14.626 13.916 -7.176 1.00 81.75 349 TYR A O 1
ATOM 2788 N N . SER A 1 350 ? 16.409 13.430 -5.915 1.00 82.56 350 SER A N 1
ATOM 2789 C CA . SER A 1 350 ? 15.666 13.262 -4.658 1.00 82.56 350 SER A CA 1
ATOM 2790 C C . SER A 1 350 ? 14.752 14.454 -4.337 1.00 82.56 350 SER A C 1
ATOM 2792 O O . SER A 1 350 ? 13.624 14.270 -3.877 1.00 82.56 350 SER A O 1
ATOM 2794 N N . GLY A 1 351 ? 15.184 15.677 -4.668 1.00 82.00 351 GLY A N 1
ATOM 2795 C CA . GLY A 1 351 ? 14.377 16.890 -4.532 1.00 82.00 351 GLY A CA 1
ATOM 2796 C C . GLY A 1 351 ? 13.074 16.860 -5.341 1.00 82.00 351 GLY A C 1
ATOM 2797 O O . GLY A 1 351 ? 12.047 17.318 -4.843 1.00 82.00 351 GLY A O 1
ATOM 2798 N N . TYR A 1 352 ? 13.076 16.263 -6.538 1.00 79.12 352 TYR A N 1
ATOM 2799 C CA . TYR A 1 352 ? 11.881 16.146 -7.382 1.00 79.12 352 TYR A CA 1
ATOM 2800 C C . TYR A 1 352 ? 10.803 15.283 -6.716 1.00 79.12 352 TYR A C 1
ATOM 2802 O O . TYR A 1 352 ? 9.632 15.654 -6.692 1.00 79.12 352 TYR A O 1
ATOM 2810 N N . TYR A 1 353 ? 11.196 14.182 -6.073 1.00 80.56 353 TYR A N 1
ATOM 2811 C CA . TYR A 1 353 ? 10.262 13.366 -5.297 1.00 80.56 353 TYR A CA 1
ATOM 2812 C C . TYR A 1 353 ? 9.677 14.117 -4.103 1.00 80.56 353 TYR A C 1
ATOM 2814 O O . TYR A 1 353 ? 8.502 13.945 -3.788 1.00 80.56 353 TYR A O 1
ATOM 2822 N N . LEU A 1 354 ? 10.467 14.965 -3.438 1.00 86.00 354 LEU A N 1
ATOM 2823 C CA . LEU A 1 354 ? 9.982 15.751 -2.303 1.00 86.00 354 LEU A CA 1
ATOM 2824 C C . LEU A 1 354 ? 8.932 16.791 -2.721 1.00 86.00 354 LEU A C 1
ATOM 2826 O O . LEU A 1 354 ? 8.072 17.131 -1.906 1.00 86.00 354 LEU A O 1
ATOM 2830 N N . LEU A 1 355 ? 8.914 17.236 -3.984 1.00 86.38 355 LEU A N 1
ATOM 2831 C CA . LEU A 1 355 ? 7.836 18.091 -4.504 1.00 86.38 355 LEU A CA 1
ATOM 2832 C C . LEU A 1 355 ? 6.469 17.396 -4.430 1.00 86.38 355 LEU A C 1
ATOM 2834 O O . LEU A 1 355 ? 5.460 18.055 -4.172 1.00 86.38 355 LEU A O 1
ATOM 2838 N N . ASN A 1 356 ? 6.429 16.064 -4.534 1.00 88.06 356 ASN A N 1
ATOM 2839 C CA . ASN A 1 356 ? 5.197 15.288 -4.377 1.00 88.06 356 ASN A CA 1
ATOM 2840 C C . ASN A 1 356 ? 4.618 15.334 -2.951 1.00 88.06 356 ASN A C 1
ATOM 2842 O O . ASN A 1 356 ? 3.476 14.924 -2.738 1.00 88.06 356 ASN A O 1
ATOM 2846 N N . LEU A 1 357 ? 5.356 15.861 -1.965 1.00 90.12 357 LEU A N 1
ATOM 2847 C CA . LEU A 1 357 ? 4.837 16.100 -0.615 1.00 90.12 357 LEU A CA 1
ATOM 2848 C C . LEU A 1 357 ? 3.974 17.362 -0.532 1.00 90.12 357 LEU A C 1
ATOM 2850 O O . LEU A 1 357 ? 3.076 17.418 0.312 1.00 90.12 357 LEU A O 1
ATOM 2854 N N . ILE A 1 358 ? 4.212 18.360 -1.394 1.00 88.00 358 ILE A N 1
ATOM 2855 C CA . ILE A 1 358 ? 3.548 19.674 -1.345 1.00 88.00 358 ILE A CA 1
ATOM 2856 C C . ILE A 1 358 ? 2.018 19.541 -1.261 1.00 88.00 358 ILE A C 1
ATOM 2858 O O . ILE A 1 358 ? 1.431 20.118 -0.342 1.00 88.00 358 ILE A O 1
ATOM 2862 N N . PRO A 1 359 ? 1.339 18.756 -2.118 1.00 86.19 359 PRO A N 1
ATOM 2863 C CA . PRO A 1 359 ? -0.117 18.653 -2.078 1.00 86.19 359 PRO A CA 1
ATOM 2864 C C . PRO A 1 359 ? -0.637 18.061 -0.765 1.00 86.19 359 PRO A C 1
ATOM 2866 O O . PRO A 1 359 ? -1.659 18.508 -0.243 1.00 86.19 359 PRO A O 1
ATOM 2869 N N . PHE A 1 360 ? 0.076 17.088 -0.191 1.00 90.19 360 PHE A N 1
ATOM 2870 C CA . PHE A 1 360 ? -0.300 16.479 1.084 1.00 90.19 360 PHE A CA 1
ATOM 2871 C C . PHE A 1 360 ? -0.041 17.419 2.265 1.00 90.19 360 PHE A C 1
ATOM 2873 O O . PHE A 1 360 ? -0.867 17.492 3.176 1.00 90.19 360 PHE A O 1
ATOM 2880 N N . VAL A 1 361 ? 1.044 18.197 2.241 1.00 88.19 361 VAL A N 1
ATOM 2881 C CA . VAL A 1 361 ? 1.326 19.223 3.258 1.00 88.19 361 VAL A CA 1
ATOM 2882 C C . VAL A 1 361 ? 0.294 20.353 3.198 1.00 88.19 361 VAL A C 1
ATOM 2884 O O . VAL A 1 361 ? -0.236 20.760 4.235 1.00 88.19 361 VAL A O 1
ATOM 2887 N N . LEU A 1 362 ? -0.061 20.823 1.999 1.00 85.62 362 LEU A N 1
ATOM 2888 C CA . LEU A 1 362 ? -1.114 21.825 1.810 1.00 85.62 362 LEU A CA 1
ATOM 2889 C C . LEU A 1 362 ? -2.466 21.305 2.307 1.00 85.62 362 LEU A C 1
ATOM 2891 O O . LEU A 1 362 ? -3.156 21.991 3.068 1.00 85.62 362 LEU A O 1
ATOM 2895 N N . LEU A 1 363 ? -2.822 20.069 1.948 1.00 84.88 363 LEU A N 1
ATOM 2896 C CA . LEU A 1 363 ? -4.040 19.426 2.431 1.00 84.88 363 LEU A CA 1
ATOM 2897 C C . LEU A 1 363 ? -4.041 19.310 3.961 1.00 84.88 363 LEU A C 1
ATOM 2899 O O . LEU A 1 363 ? -5.043 19.637 4.600 1.00 84.88 363 LEU A O 1
ATOM 2903 N N . TYR A 1 364 ? -2.918 18.913 4.563 1.00 85.56 364 TYR A N 1
ATOM 2904 C CA . TYR A 1 364 ? -2.757 18.884 6.014 1.00 85.56 364 TYR A CA 1
ATOM 2905 C C . TYR A 1 364 ? -2.994 20.264 6.636 1.00 85.56 364 TYR A C 1
ATOM 2907 O O . TYR A 1 364 ? -3.791 20.376 7.568 1.00 85.56 364 TYR A O 1
ATOM 2915 N N . ALA A 1 365 ? -2.388 21.324 6.095 1.00 82.12 365 ALA A N 1
ATOM 2916 C CA . ALA A 1 365 ? -2.547 22.687 6.598 1.00 82.12 365 ALA A CA 1
ATOM 2917 C C . ALA A 1 365 ? -4.009 23.172 6.535 1.00 82.12 365 ALA A C 1
ATOM 2919 O O . ALA A 1 365 ? -4.508 23.791 7.480 1.00 82.12 365 ALA A O 1
ATOM 2920 N N . VAL A 1 366 ? -4.728 22.862 5.451 1.00 80.25 366 VAL A N 1
ATOM 2921 C CA . VAL A 1 366 ? -6.159 23.187 5.299 1.00 80.25 366 VAL A CA 1
ATOM 2922 C C . VAL A 1 366 ? -7.010 22.410 6.309 1.00 80.25 366 VAL A C 1
ATOM 2924 O O . VAL A 1 366 ? -7.884 22.972 6.977 1.00 80.25 366 VAL A O 1
ATOM 2927 N N . MET A 1 367 ? -6.751 21.112 6.466 1.00 77.56 367 MET A N 1
ATOM 2928 C CA . MET A 1 367 ? -7.530 20.247 7.352 1.00 77.56 367 MET A CA 1
ATOM 2929 C C . MET A 1 367 ? -7.265 20.517 8.834 1.00 77.56 367 MET A C 1
ATOM 2931 O O . MET A 1 367 ? -8.208 20.493 9.631 1.00 77.56 367 MET A O 1
ATOM 2935 N N . ALA A 1 368 ? -6.021 20.827 9.200 1.00 70.38 368 ALA A N 1
ATOM 2936 C CA . ALA A 1 368 ? -5.637 21.214 10.552 1.00 70.38 368 ALA A CA 1
ATOM 2937 C C . ALA A 1 368 ? -6.386 22.481 10.995 1.00 70.38 368 ALA A C 1
ATOM 2939 O O . ALA A 1 368 ? -6.961 22.506 12.085 1.00 70.38 368 ALA A O 1
ATOM 2940 N N . ARG A 1 369 ? -6.502 23.484 10.110 1.00 66.50 369 ARG A N 1
ATOM 2941 C CA . ARG A 1 369 ? -7.298 24.701 10.357 1.00 66.50 369 ARG A CA 1
ATOM 2942 C C . ARG A 1 369 ? -8.797 24.413 10.494 1.00 66.50 369 ARG A C 1
ATOM 2944 O O . ARG A 1 369 ? -9.463 24.993 11.345 1.00 66.50 369 ARG A O 1
ATOM 2951 N N . SER A 1 370 ? -9.340 23.486 9.701 1.00 59.72 370 SER A N 1
ATOM 2952 C CA . SER A 1 370 ? -10.763 23.108 9.758 1.00 59.72 370 SER A CA 1
ATOM 2953 C C . SER A 1 370 ? -11.142 22.324 11.028 1.00 59.72 370 SER A C 1
ATOM 2955 O O . SER A 1 370 ? -12.278 22.419 11.511 1.00 59.72 370 SER A O 1
ATOM 2957 N N . SER A 1 371 ? -10.208 21.554 11.596 1.00 48.72 371 SER A N 1
ATOM 2958 C CA . SER A 1 371 ? -10.466 20.684 12.750 1.00 48.72 371 SER A CA 1
ATOM 2959 C C . SER A 1 371 ? -10.821 21.449 14.033 1.00 48.72 371 SER A C 1
ATOM 2961 O O . SER A 1 371 ? -11.605 20.933 14.833 1.00 48.72 371 SER A O 1
ATOM 2963 N N . SER A 1 372 ? -10.350 22.691 14.216 1.00 40.59 372 SER A N 1
ATOM 2964 C CA . SER A 1 372 ? -10.686 23.494 15.408 1.00 40.59 372 SER A CA 1
ATOM 2965 C C . SER A 1 372 ? -12.171 23.897 15.466 1.00 40.59 372 SER A C 1
ATOM 2967 O O . SER A 1 372 ? -12.736 24.052 16.546 1.00 40.59 372 SER A O 1
ATOM 2969 N N . SER A 1 373 ? -12.851 23.975 14.315 1.00 36.22 373 SER A N 1
ATOM 2970 C CA . SER A 1 373 ? -14.258 24.400 14.210 1.00 36.22 373 SER A CA 1
ATOM 2971 C C . SER A 1 373 ? -15.259 23.230 14.171 1.00 36.22 373 SER A C 1
ATOM 2973 O O . SER A 1 373 ? -16.439 23.386 14.500 1.00 36.22 373 SER A O 1
ATOM 2975 N N . SER A 1 374 ? -14.812 22.032 13.771 1.00 38.94 374 SER A N 1
ATOM 2976 C CA . SER A 1 374 ? -15.689 20.880 13.492 1.00 38.94 374 SER A CA 1
ATOM 2977 C C . SER A 1 374 ? -16.103 20.094 14.746 1.00 38.94 374 SER A C 1
ATOM 2979 O O . SER A 1 374 ? -17.202 19.536 14.770 1.00 38.94 374 SER A O 1
ATOM 2981 N N . SER A 1 375 ? -15.276 20.094 15.801 1.00 38.25 375 SER A N 1
ATOM 2982 C CA . SER A 1 375 ? -15.577 19.411 17.074 1.00 38.25 375 SER A CA 1
ATOM 2983 C C . SER A 1 375 ? -16.824 19.995 17.767 1.00 38.25 375 SER A C 1
ATOM 2985 O O . SER A 1 375 ? -17.641 19.269 18.327 1.00 38.25 375 SER A O 1
ATOM 2987 N N . ARG A 1 376 ? -17.060 21.307 17.609 1.00 36.97 376 ARG A N 1
ATOM 2988 C CA . ARG A 1 376 ? -18.240 22.013 18.143 1.00 36.97 376 ARG A CA 1
ATOM 2989 C C . ARG A 1 376 ? -19.536 21.698 17.378 1.00 36.97 376 ARG A C 1
ATOM 2991 O O . ARG A 1 376 ? -20.607 21.649 17.972 1.00 36.97 376 ARG A O 1
ATOM 2998 N N . ARG A 1 377 ? -19.455 21.454 16.062 1.00 35.44 377 ARG A N 1
ATOM 2999 C CA . ARG A 1 377 ? -20.627 21.267 15.178 1.00 35.44 377 ARG A CA 1
ATOM 3000 C C . ARG A 1 377 ? -21.150 19.830 15.108 1.00 35.44 377 ARG A C 1
ATOM 3002 O O . ARG A 1 377 ? -22.356 19.649 14.946 1.00 35.44 377 ARG A O 1
ATOM 3009 N N . HIS A 1 378 ? -20.293 18.817 15.257 1.00 40.50 378 HIS A N 1
ATOM 3010 C CA . HIS A 1 378 ? -20.753 17.419 15.299 1.00 40.50 378 HIS A CA 1
ATOM 3011 C C . HIS A 1 378 ? -21.592 17.122 16.545 1.00 40.50 378 HIS A C 1
ATOM 3013 O O . HIS A 1 378 ? -22.601 16.427 16.441 1.00 40.50 378 HIS A O 1
ATOM 3019 N N . HIS A 1 379 ? -21.237 17.718 17.686 1.00 42.25 379 HIS A N 1
ATOM 3020 C CA . HIS A 1 379 ? -22.000 17.587 18.925 1.00 42.25 379 HIS A CA 1
ATOM 3021 C C . HIS A 1 379 ? -23.416 18.185 18.801 1.00 42.25 379 HIS A C 1
ATOM 3023 O O . HIS A 1 379 ? -24.397 17.573 19.213 1.00 42.25 379 HIS A O 1
ATOM 3029 N N . LEU A 1 380 ? -23.541 19.336 18.129 1.00 39.50 380 LEU A N 1
ATOM 3030 C CA . LEU A 1 380 ? -24.823 20.016 17.905 1.00 39.50 380 LEU A CA 1
ATOM 3031 C C . LEU A 1 380 ? -25.726 19.290 16.891 1.00 39.50 380 LEU A C 1
ATOM 3033 O O . LEU A 1 380 ? -26.927 19.169 17.114 1.00 39.50 380 LEU A O 1
ATOM 3037 N N . ARG A 1 381 ? -25.169 18.747 15.796 1.00 35.47 381 ARG A N 1
ATOM 3038 C CA . ARG A 1 381 ? -25.967 18.023 14.784 1.00 35.47 381 ARG A CA 1
ATOM 3039 C C . ARG A 1 381 ? -26.496 16.676 15.273 1.00 35.47 381 ARG A C 1
ATOM 3041 O O . ARG A 1 381 ? -27.595 16.297 14.884 1.00 35.47 381 ARG A O 1
ATOM 3048 N N . PHE A 1 382 ? -25.746 15.956 16.108 1.00 42.84 382 PHE A N 1
ATOM 3049 C CA . PHE A 1 382 ? -26.221 14.688 16.677 1.00 42.84 382 PHE A CA 1
ATOM 3050 C C . PHE A 1 382 ? -27.319 14.914 17.726 1.00 42.84 382 PHE A C 1
ATOM 3052 O O . PHE A 1 382 ? -28.296 14.169 17.750 1.00 42.84 382 PHE A O 1
ATOM 3059 N N . LYS A 1 383 ? -27.209 15.993 18.517 1.00 34.69 383 LYS A N 1
ATOM 3060 C CA . LYS A 1 383 ? -28.251 16.425 19.458 1.00 34.69 383 LYS A CA 1
ATOM 3061 C C . LYS A 1 383 ? -29.568 16.745 18.740 1.00 34.69 383 LYS A C 1
ATOM 3063 O O . LYS A 1 383 ? -30.611 16.257 19.160 1.00 34.69 383 LYS A O 1
ATOM 3068 N N . ASN A 1 384 ? -29.517 17.469 17.619 1.00 34.59 384 ASN A N 1
ATOM 3069 C CA . ASN A 1 384 ? -30.723 17.791 16.846 1.00 34.59 384 ASN A CA 1
ATOM 3070 C C . ASN A 1 384 ? -31.337 16.555 16.174 1.00 34.59 384 ASN A C 1
ATOM 3072 O O . ASN A 1 384 ? -32.546 16.384 16.216 1.00 34.59 384 ASN A O 1
ATOM 3076 N N . LYS A 1 385 ? -30.523 15.615 15.673 1.00 34.44 385 LYS A N 1
ATOM 3077 C CA . LYS A 1 385 ? -31.034 14.376 15.060 1.00 34.44 385 LYS A CA 1
ATOM 3078 C C . LYS A 1 385 ? -31.748 13.440 16.053 1.00 34.44 385 LYS A C 1
ATOM 3080 O O . LYS A 1 385 ? -32.609 12.667 15.651 1.00 34.44 385 LYS A O 1
ATOM 3085 N N . LEU A 1 386 ? -31.395 13.506 17.340 1.00 42.06 386 LEU A N 1
ATOM 3086 C CA . LEU A 1 386 ? -32.081 12.791 18.426 1.00 42.06 386 LEU A CA 1
ATOM 3087 C C . LEU A 1 386 ? -33.363 13.503 18.891 1.00 42.06 386 LEU A C 1
ATOM 3089 O O . LEU A 1 386 ? -34.286 12.838 19.356 1.00 42.06 386 LEU A O 1
ATOM 3093 N N . LEU A 1 387 ? -33.430 14.830 18.749 1.00 40.06 387 LEU A N 1
ATOM 3094 C CA . LEU A 1 387 ? -34.628 15.629 19.027 1.00 40.06 387 LEU A CA 1
ATOM 3095 C C . LEU A 1 387 ? -35.668 15.485 17.900 1.00 40.06 387 LEU A C 1
ATOM 3097 O O . LEU A 1 387 ? -36.842 15.272 18.190 1.00 40.06 387 LEU A O 1
ATOM 3101 N N . ASP A 1 388 ? -35.227 15.463 16.640 1.00 37.22 388 ASP A N 1
ATOM 3102 C CA . ASP A 1 388 ? -36.098 15.303 15.464 1.00 37.22 388 ASP A CA 1
ATOM 3103 C C . ASP A 1 388 ? -36.704 13.891 15.354 1.00 37.22 388 ASP A C 1
ATOM 3105 O O . ASP A 1 388 ? -37.834 13.716 14.895 1.00 37.22 388 ASP A O 1
ATOM 3109 N N . ASN A 1 389 ? -36.002 12.858 15.837 1.00 36.09 389 ASN A N 1
ATOM 3110 C CA . ASN A 1 389 ? -36.551 11.496 15.895 1.00 36.09 389 ASN A CA 1
ATOM 3111 C C . ASN A 1 389 ? -37.673 11.343 16.940 1.00 36.09 389 ASN A C 1
ATOM 3113 O O . ASN A 1 389 ? -38.474 10.419 16.825 1.00 36.09 389 ASN A O 1
ATOM 3117 N N . LYS A 1 390 ? -37.758 12.238 17.938 1.00 41.53 390 LYS A N 1
ATOM 3118 C CA . LYS A 1 390 ? -38.863 12.260 18.912 1.00 41.53 390 LYS A CA 1
ATOM 3119 C C . LYS A 1 390 ? -40.089 13.019 18.397 1.00 41.53 390 LYS A C 1
ATOM 3121 O O . LYS A 1 390 ? -41.203 12.637 18.734 1.00 41.53 390 LYS A O 1
ATOM 3126 N N . SER A 1 391 ? -39.910 14.048 17.567 1.00 34.47 391 SER A N 1
ATOM 3127 C CA . SER A 1 391 ? -41.022 14.786 16.944 1.00 34.47 391 SER A CA 1
ATOM 3128 C C . SER A 1 391 ? -41.619 14.053 15.736 1.00 34.47 391 SER A C 1
ATOM 3130 O O . SER A 1 391 ? -42.826 14.116 15.513 1.00 34.47 391 SER A O 1
ATOM 3132 N N . SER A 1 392 ? -40.811 13.273 15.009 1.00 33.16 392 SER A N 1
ATOM 3133 C CA . SER A 1 392 ? -41.254 12.527 13.817 1.00 33.16 392 SER A CA 1
ATOM 3134 C C . SER A 1 392 ? -42.206 11.357 14.122 1.00 33.16 392 SER A C 1
ATOM 3136 O O . SER A 1 392 ? -42.977 10.963 13.250 1.00 33.16 392 SER A O 1
ATOM 3138 N N . GLN A 1 393 ? -42.215 10.829 15.354 1.00 36.09 393 GLN A N 1
ATOM 3139 C CA . GLN A 1 393 ? -43.210 9.833 15.788 1.00 36.09 393 GLN A CA 1
ATOM 3140 C C . GLN A 1 393 ? -44.589 10.446 16.091 1.00 36.09 393 GLN A C 1
ATOM 3142 O O . GLN A 1 393 ? -45.577 9.720 16.092 1.00 36.09 393 GLN A O 1
ATOM 3147 N N . PHE A 1 394 ? -44.683 11.767 16.279 1.00 34.59 394 PHE A N 1
ATOM 3148 C CA . PHE A 1 394 ? -45.952 12.460 16.542 1.00 34.59 394 PHE A CA 1
ATOM 3149 C C . PHE A 1 394 ? -46.649 12.991 15.276 1.00 34.59 394 PHE A C 1
ATOM 3151 O O . PHE A 1 394 ? -47.842 13.271 15.318 1.00 34.59 394 PHE A O 1
ATOM 3158 N N . GLN A 1 395 ? -45.954 13.099 14.136 1.00 32.88 395 GLN A N 1
ATOM 3159 C CA . GLN A 1 395 ? -46.526 13.639 12.887 1.00 32.88 395 GLN A CA 1
ATOM 3160 C C . GLN A 1 395 ? -47.000 12.580 11.875 1.00 32.88 395 GLN A C 1
ATOM 3162 O O . GLN A 1 395 ? -47.661 12.927 10.898 1.00 32.88 395 GLN A O 1
ATOM 3167 N N . GLN A 1 396 ? -46.745 11.287 12.105 1.00 32.81 396 GLN A N 1
ATOM 3168 C CA . GLN A 1 396 ? -47.173 10.214 11.191 1.00 32.81 396 GLN A CA 1
ATOM 3169 C C . GLN A 1 396 ? -48.657 9.807 11.301 1.00 32.81 396 GLN A C 1
ATOM 3171 O O . GLN A 1 396 ? -49.083 8.904 10.588 1.00 32.81 396 GLN A O 1
ATOM 3176 N N . GLN A 1 397 ? -49.468 10.482 12.123 1.00 32.59 397 GLN A N 1
ATOM 3177 C CA . GLN A 1 397 ? -50.901 10.177 12.266 1.00 32.59 397 GLN A CA 1
ATOM 3178 C C . GLN A 1 397 ? -51.865 11.111 11.511 1.00 32.59 397 GLN A C 1
ATOM 3180 O O . GLN A 1 397 ? -53.068 10.896 11.608 1.00 32.59 397 GLN A O 1
ATOM 3185 N N . GLN A 1 398 ? -51.406 12.114 10.743 1.00 35.41 398 GLN A N 1
ATOM 3186 C CA . GLN A 1 398 ? -52.335 13.138 10.217 1.00 35.41 398 GLN A CA 1
ATOM 3187 C C . GLN A 1 398 ? -52.279 13.506 8.726 1.00 35.41 398 GLN A C 1
ATOM 3189 O O . GLN A 1 398 ? -52.962 14.446 8.333 1.00 35.41 398 GLN A O 1
ATOM 3194 N N . GLN A 1 399 ? -51.577 12.785 7.848 1.00 31.38 399 GLN A N 1
ATOM 3195 C CA . GLN A 1 399 ? -51.634 13.109 6.409 1.00 31.38 399 GLN A CA 1
ATOM 3196 C C . GLN A 1 399 ? -51.866 11.884 5.522 1.00 31.38 399 GLN A C 1
ATOM 3198 O O . GLN A 1 399 ? -50.954 11.333 4.915 1.00 31.38 399 GLN A O 1
ATOM 3203 N N . GLN A 1 400 ? -53.138 11.498 5.412 1.00 31.03 400 GLN A N 1
ATOM 3204 C CA . GLN A 1 400 ? -53.687 10.821 4.239 1.00 31.03 400 GLN A CA 1
ATOM 3205 C C . GLN A 1 400 ? -54.745 11.742 3.632 1.00 31.03 400 GLN A C 1
ATOM 3207 O O . GLN A 1 400 ? -55.779 11.935 4.259 1.00 31.03 400 GLN A O 1
ATOM 3212 N N . GLN A 1 401 ? -54.456 12.306 2.451 1.00 28.97 401 GLN A N 1
ATOM 3213 C CA . GLN A 1 401 ? -55.380 12.646 1.348 1.00 28.97 401 GLN A CA 1
ATOM 3214 C C . GLN A 1 401 ? -54.809 13.801 0.505 1.00 28.97 401 GLN A C 1
ATOM 3216 O O . GLN A 1 401 ? -54.843 14.945 0.942 1.00 28.97 401 GLN A O 1
ATOM 3221 N N . GLN A 1 402 ? -54.301 13.498 -0.701 1.00 25.91 402 GLN A N 1
ATOM 3222 C CA . GLN A 1 402 ? -54.628 14.156 -1.989 1.00 25.91 402 GLN A CA 1
ATOM 3223 C C . GLN A 1 402 ? -53.687 13.701 -3.138 1.00 25.91 402 GLN A C 1
ATOM 3225 O O . GLN A 1 402 ? -52.608 13.171 -2.863 1.00 25.91 402 GLN A O 1
ATOM 3230 N N . PRO A 1 403 ? -54.116 13.802 -4.420 1.00 30.33 403 PRO A N 1
ATOM 3231 C CA . PRO A 1 403 ? -53.698 12.893 -5.489 1.00 30.33 403 PRO A CA 1
ATOM 3232 C C . PRO A 1 403 ? -52.466 13.347 -6.293 1.00 30.33 403 PRO A C 1
ATOM 3234 O O . PRO A 1 403 ? -52.080 14.512 -6.317 1.00 30.33 403 PRO A O 1
ATOM 3237 N N . SER A 1 404 ? -51.848 12.370 -6.962 1.00 26.78 404 SER A N 1
ATOM 3238 C CA . SER A 1 404 ? -50.530 12.429 -7.609 1.00 26.78 404 SER A CA 1
ATOM 3239 C C . SER A 1 404 ? -50.605 12.771 -9.109 1.00 26.78 404 SER A C 1
ATOM 3241 O O . SER A 1 404 ? -51.463 12.206 -9.790 1.00 26.78 404 SER A O 1
ATOM 3243 N N . PRO A 1 405 ? -49.691 13.585 -9.682 1.00 30.36 405 PRO A N 1
ATOM 3244 C CA . PRO A 1 405 ? -49.496 13.644 -11.124 1.00 30.36 405 PRO A CA 1
ATOM 3245 C C . PRO A 1 405 ? -48.357 12.717 -11.597 1.00 30.36 405 PRO A C 1
ATOM 3247 O O . PRO A 1 405 ? -47.255 12.726 -11.051 1.00 30.36 405 PRO A O 1
ATOM 3250 N N . ASN A 1 406 ? -48.696 11.952 -12.639 1.00 36.25 406 ASN A N 1
ATOM 3251 C CA . ASN A 1 406 ? -47.950 11.065 -13.549 1.00 36.25 406 ASN A CA 1
ATOM 3252 C C . ASN A 1 406 ? -46.448 10.733 -13.256 1.0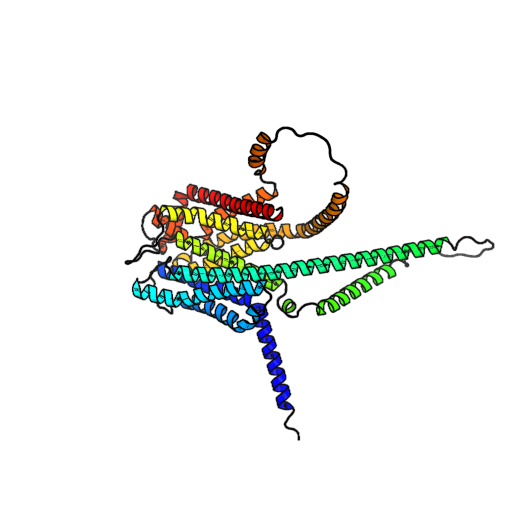0 36.25 406 ASN A C 1
ATOM 3254 O O . ASN A 1 406 ? -45.612 11.645 -13.275 1.00 36.25 406 ASN A O 1
ATOM 3258 N N . PRO A 1 407 ? -46.051 9.447 -13.065 1.00 42.84 407 PRO A N 1
ATOM 3259 C CA . PRO A 1 407 ? -44.756 9.073 -12.470 1.00 42.84 407 PRO A CA 1
ATOM 3260 C C . PRO A 1 407 ? -43.553 9.045 -13.427 1.00 42.84 407 PRO A C 1
ATOM 3262 O O . PRO A 1 407 ? -42.409 9.045 -12.960 1.00 42.84 407 PRO A O 1
ATOM 3265 N N . ASP A 1 408 ? -43.769 9.000 -14.741 1.00 43.66 408 ASP A N 1
ATOM 3266 C CA . ASP A 1 408 ? -42.760 8.386 -15.616 1.00 43.66 408 ASP A CA 1
ATOM 3267 C C . ASP A 1 408 ? -41.723 9.365 -16.192 1.00 43.66 408 ASP A C 1
ATOM 3269 O O . ASP A 1 408 ? -40.536 9.037 -16.231 1.00 43.66 408 ASP A O 1
ATOM 3273 N N . ASN A 1 409 ? -42.080 10.624 -16.474 1.00 36.38 409 ASN A N 1
ATOM 3274 C CA . ASN A 1 409 ? -41.095 11.616 -16.946 1.00 36.38 409 ASN A CA 1
ATOM 3275 C C . ASN A 1 409 ? -40.259 12.251 -15.817 1.00 36.38 409 ASN A C 1
ATOM 3277 O O . ASN A 1 409 ? -39.102 12.620 -16.030 1.00 36.38 409 ASN A O 1
ATOM 3281 N N . LYS A 1 410 ? -40.787 12.323 -14.585 1.00 37.06 410 LYS A N 1
ATOM 3282 C CA . LYS A 1 410 ? -40.019 12.805 -13.419 1.00 37.06 410 LYS A CA 1
ATOM 3283 C C . LYS A 1 410 ? -39.000 11.785 -12.926 1.00 37.06 410 LYS A C 1
ATOM 3285 O O . LYS A 1 410 ? -37.976 12.189 -12.386 1.00 37.06 410 LYS A O 1
ATOM 3290 N N . LYS A 1 411 ? -39.241 10.482 -13.102 1.00 42.09 411 LYS A N 1
ATOM 3291 C CA . LYS A 1 411 ? -38.305 9.433 -12.665 1.00 42.09 411 LYS A CA 1
ATOM 3292 C C . LYS A 1 411 ? -37.014 9.460 -13.475 1.00 42.09 411 LYS A C 1
ATOM 3294 O O . LYS A 1 411 ? -35.940 9.406 -12.888 1.00 42.09 411 LYS A O 1
ATOM 3299 N N . ILE A 1 412 ? -37.113 9.616 -14.793 1.00 36.91 412 ILE A N 1
ATOM 3300 C CA . ILE A 1 412 ? -35.943 9.611 -15.680 1.00 36.91 412 ILE A CA 1
ATOM 3301 C C . ILE A 1 412 ? -35.129 10.902 -15.499 1.00 36.91 412 ILE A C 1
ATOM 3303 O O . ILE A 1 412 ? -33.922 10.832 -15.270 1.00 36.91 412 ILE A O 1
ATOM 3307 N N . MET A 1 413 ? -35.778 12.075 -15.458 1.00 28.25 413 MET A N 1
ATOM 3308 C CA . MET A 1 413 ? -35.068 13.332 -15.180 1.00 28.25 413 MET A CA 1
ATOM 3309 C C . MET A 1 413 ? -34.517 13.418 -13.749 1.00 28.25 413 MET A C 1
ATOM 3311 O O . MET A 1 413 ? -33.407 13.910 -13.582 1.00 28.25 413 MET A O 1
ATOM 3315 N N . ASN A 1 414 ? -35.198 12.906 -12.716 1.00 34.88 414 ASN A N 1
ATOM 3316 C CA . ASN A 1 414 ? -34.654 12.924 -11.349 1.00 34.88 414 ASN A CA 1
ATOM 3317 C C . ASN A 1 414 ? -33.515 11.917 -11.141 1.00 34.88 414 ASN A C 1
ATOM 3319 O O . ASN A 1 414 ? -32.644 12.157 -10.309 1.00 34.88 414 ASN A O 1
ATOM 3323 N N . VAL A 1 415 ? -33.460 10.812 -11.889 1.00 43.59 415 VAL A N 1
ATOM 3324 C CA . VAL A 1 415 ? -32.306 9.896 -11.852 1.00 43.59 415 VAL A CA 1
ATOM 3325 C C . VAL A 1 415 ? -31.077 10.554 -12.490 1.00 43.59 415 VAL A C 1
ATOM 3327 O O . VAL A 1 415 ? -29.981 10.461 -11.936 1.00 43.59 415 VAL A O 1
ATOM 3330 N N . ILE A 1 416 ? -31.261 11.300 -13.583 1.00 33.50 416 ILE A N 1
ATOM 3331 C CA . ILE A 1 416 ? -30.169 11.995 -14.281 1.00 33.50 416 ILE A CA 1
ATOM 3332 C C . ILE A 1 416 ? -29.715 13.248 -13.501 1.00 33.50 416 ILE A C 1
ATOM 3334 O O . ILE A 1 416 ? -28.519 13.451 -13.310 1.00 33.50 416 ILE A O 1
ATOM 3338 N N . PHE A 1 417 ? -30.644 14.046 -12.958 1.00 31.75 417 PHE A N 1
ATOM 3339 C CA . PHE A 1 417 ? -30.338 15.304 -12.255 1.00 31.75 417 PHE A CA 1
ATOM 3340 C C . PHE A 1 417 ? -30.104 15.181 -10.735 1.00 31.75 417 PHE A C 1
ATOM 3342 O O . PHE A 1 417 ? -29.596 16.122 -10.126 1.00 31.75 417 PHE A O 1
ATOM 3349 N N . SER A 1 418 ? -30.354 14.025 -10.104 1.00 36.97 418 SER A N 1
ATOM 3350 C CA . SER A 1 418 ? -29.895 13.754 -8.719 1.00 36.97 418 SER A CA 1
ATOM 3351 C C . SER A 1 418 ? -28.376 13.580 -8.596 1.00 36.97 418 SER A C 1
ATOM 3353 O O . SER A 1 418 ? -27.850 13.492 -7.485 1.00 36.97 418 SER A O 1
ATOM 3355 N N . HIS A 1 419 ? -27.666 13.576 -9.727 1.00 42.00 419 HIS A N 1
ATOM 3356 C CA . HIS A 1 419 ? -26.209 13.535 -9.799 1.00 42.00 419 HIS A CA 1
ATOM 3357 C C . HIS A 1 419 ? -25.552 14.924 -9.810 1.00 42.00 419 HIS A C 1
ATOM 3359 O O . HIS A 1 419 ? -24.325 15.001 -9.881 1.00 42.00 419 HIS A O 1
ATOM 3365 N N . ILE A 1 420 ? -26.311 16.022 -9.672 1.00 32.09 420 ILE A N 1
ATOM 3366 C CA . ILE A 1 420 ? -25.695 17.328 -9.402 1.00 32.09 420 ILE A CA 1
ATOM 3367 C C . ILE A 1 420 ? -25.081 17.284 -7.991 1.00 32.09 420 ILE A C 1
ATOM 3369 O O . ILE A 1 420 ? -25.796 17.053 -7.009 1.00 32.09 420 ILE A O 1
ATOM 3373 N N . PRO A 1 421 ? -23.759 17.488 -7.843 1.00 36.47 421 PRO A N 1
ATOM 3374 C CA . PRO A 1 421 ? -23.115 17.382 -6.549 1.00 36.47 421 PRO A CA 1
ATOM 3375 C C . PRO A 1 421 ? -23.661 18.449 -5.587 1.00 36.47 421 PRO A C 1
ATOM 3377 O O . PRO A 1 421 ? -23.492 19.644 -5.808 1.00 36.47 421 PRO A O 1
ATOM 3380 N N . SER A 1 422 ? -24.233 18.026 -4.454 1.00 44.94 422 SER A N 1
ATOM 3381 C CA . SER A 1 422 ? -24.311 18.859 -3.242 1.00 44.94 422 SER A CA 1
ATOM 3382 C C . SER A 1 422 ? -22.950 19.531 -2.973 1.00 44.94 422 SER A C 1
ATOM 3384 O O . SER A 1 422 ? -21.905 18.983 -3.332 1.00 44.94 422 SER A O 1
ATOM 3386 N N . SER A 1 423 ? -22.911 20.669 -2.271 1.00 53.44 423 SER A N 1
ATOM 3387 C CA . SER A 1 423 ? -21.648 21.352 -1.927 1.00 53.44 423 SER A CA 1
ATOM 3388 C C . SER A 1 423 ? -20.628 20.458 -1.198 1.00 53.44 423 SER A C 1
ATOM 3390 O O . SER A 1 423 ? -19.430 20.738 -1.216 1.00 53.44 423 SER A O 1
ATOM 3392 N N . SER A 1 424 ? -21.067 19.356 -0.572 1.00 60.94 424 SER A N 1
ATOM 3393 C CA . SER A 1 424 ? -20.178 18.314 -0.045 1.00 60.94 424 SER A CA 1
ATOM 3394 C C . SER A 1 424 ? -19.650 17.368 -1.124 1.00 60.94 424 SER A C 1
ATOM 3396 O O . SER A 1 424 ? -18.489 16.980 -1.071 1.00 60.94 424 SER A O 1
ATOM 3398 N N . ASN A 1 425 ? -20.478 17.002 -2.102 1.00 70.69 425 ASN A N 1
ATOM 3399 C CA . ASN A 1 425 ? -20.114 16.098 -3.192 1.00 70.69 425 ASN A CA 1
ATOM 3400 C C . ASN A 1 425 ? -19.111 16.763 -4.144 1.00 70.69 425 ASN A C 1
ATOM 3402 O O . ASN A 1 425 ? -18.145 16.113 -4.534 1.00 70.69 425 ASN A O 1
ATOM 3406 N N . PHE A 1 426 ? -19.259 18.067 -4.409 1.00 78.94 426 PHE A N 1
ATOM 3407 C CA . PHE A 1 426 ? -18.305 18.823 -5.227 1.00 78.94 426 PHE A CA 1
ATOM 3408 C C . PHE A 1 426 ? -16.897 18.853 -4.608 1.00 78.94 426 PHE A C 1
ATOM 3410 O O . PHE A 1 426 ? -15.903 18.709 -5.311 1.00 78.94 426 PHE A O 1
ATOM 3417 N N . LYS A 1 427 ? -16.789 18.957 -3.275 1.00 81.81 427 LYS A N 1
ATOM 3418 C CA . LYS A 1 427 ? -15.489 18.933 -2.577 1.00 81.81 427 LYS A CA 1
ATOM 3419 C C . LYS A 1 427 ? -14.756 17.606 -2.750 1.00 81.81 427 LYS A C 1
ATOM 3421 O O . LYS A 1 427 ? -13.550 17.600 -2.968 1.00 81.81 427 LYS A O 1
ATOM 3426 N N . TYR A 1 428 ? -15.470 16.488 -2.628 1.00 84.88 428 TYR A N 1
ATOM 3427 C CA . TYR A 1 428 ? -14.870 15.164 -2.801 1.00 84.88 428 TYR A CA 1
ATOM 3428 C C . TYR A 1 428 ? -14.516 14.879 -4.259 1.00 84.88 428 TYR A C 1
ATOM 3430 O O . TYR A 1 428 ? -13.507 14.227 -4.497 1.00 84.88 428 TYR A O 1
ATOM 3438 N N . LEU A 1 429 ? -15.296 15.407 -5.205 1.00 88.56 429 LEU A N 1
ATOM 3439 C CA . LEU A 1 429 ? -14.974 15.361 -6.627 1.00 88.56 429 LEU A CA 1
ATOM 3440 C C . LEU A 1 429 ? -13.691 16.143 -6.939 1.00 88.56 429 LEU A C 1
ATOM 3442 O O . LEU A 1 429 ? -12.791 15.607 -7.570 1.00 88.56 429 LEU A O 1
ATOM 3446 N N . ALA A 1 430 ? -13.566 17.371 -6.429 1.00 87.94 430 ALA A N 1
ATOM 3447 C CA . ALA A 1 430 ? -12.354 18.167 -6.602 1.00 87.94 430 ALA A CA 1
ATOM 3448 C C . ALA A 1 430 ? -11.119 17.455 -6.021 1.00 87.94 430 ALA A C 1
ATOM 3450 O O . ALA A 1 430 ? -10.103 17.342 -6.697 1.00 87.94 430 ALA A O 1
ATOM 3451 N N . LEU A 1 431 ? -11.228 16.904 -4.803 1.00 88.56 431 LEU A N 1
ATOM 3452 C CA . LEU A 1 431 ? -10.148 16.126 -4.183 1.00 88.56 431 LEU A CA 1
ATOM 3453 C C . LEU A 1 431 ? -9.789 14.873 -4.990 1.00 88.56 431 LEU A C 1
ATOM 3455 O O . LEU A 1 431 ? -8.610 14.587 -5.165 1.00 88.56 431 LEU A O 1
ATOM 3459 N N . ALA A 1 432 ? -10.788 14.143 -5.484 1.00 90.69 432 ALA A N 1
ATOM 3460 C CA . ALA A 1 432 ? -10.602 12.979 -6.342 1.00 90.69 432 ALA A CA 1
ATOM 3461 C C . ALA A 1 432 ? -9.812 13.325 -7.612 1.00 90.69 432 ALA A C 1
ATOM 3463 O O . ALA A 1 432 ? -8.829 12.656 -7.924 1.00 90.69 432 ALA A O 1
ATOM 3464 N N . THR A 1 433 ? -10.188 14.405 -8.301 1.00 89.62 433 THR A N 1
ATOM 3465 C CA . THR A 1 433 ? -9.466 14.888 -9.484 1.00 89.62 433 THR A CA 1
ATOM 3466 C C . THR A 1 433 ? -8.043 15.323 -9.139 1.00 89.62 433 THR A C 1
ATOM 3468 O O . THR A 1 433 ? -7.112 14.975 -9.860 1.00 89.62 433 THR A O 1
ATOM 3471 N N . THR A 1 434 ? -7.839 16.023 -8.017 1.00 90.12 434 THR A N 1
ATOM 3472 C CA . THR A 1 434 ? -6.493 16.389 -7.551 1.00 90.12 434 THR A CA 1
ATOM 3473 C C . THR A 1 434 ? -5.637 15.151 -7.291 1.00 90.12 434 THR A C 1
ATOM 3475 O O . THR A 1 434 ? -4.521 15.082 -7.788 1.00 90.12 434 THR A O 1
ATOM 3478 N N . PHE A 1 435 ? -6.137 14.150 -6.562 1.00 91.69 435 PHE A N 1
ATOM 3479 C CA . PHE A 1 435 ? -5.385 12.912 -6.325 1.00 91.69 435 PHE A CA 1
ATOM 3480 C C . PHE A 1 435 ? -5.119 12.128 -7.613 1.00 91.69 435 PHE A C 1
ATOM 3482 O O . PHE A 1 435 ? -4.048 11.541 -7.741 1.00 91.69 435 PHE A O 1
ATOM 3489 N N . GLY A 1 436 ? -6.051 12.160 -8.571 1.00 90.12 436 GLY A N 1
ATOM 3490 C CA . GLY A 1 436 ? -5.849 11.608 -9.909 1.00 90.12 436 GLY A CA 1
ATOM 3491 C C . GLY A 1 436 ? -4.659 12.253 -10.620 1.00 90.12 436 GLY A C 1
ATOM 3492 O O . GLY A 1 436 ? -3.745 11.548 -11.030 1.00 90.12 436 GLY A O 1
ATOM 3493 N N . LEU A 1 437 ? -4.613 13.588 -10.673 1.00 89.56 437 LEU A N 1
ATOM 3494 C CA . LEU A 1 437 ? -3.497 14.347 -11.259 1.00 89.56 437 LEU A CA 1
ATOM 3495 C C . LEU A 1 437 ? -2.153 14.074 -10.572 1.00 89.56 437 LEU A C 1
ATOM 3497 O O . LEU A 1 437 ? -1.133 13.951 -11.241 1.00 89.56 437 LEU A O 1
ATOM 3501 N N . LEU A 1 438 ? -2.148 13.949 -9.245 1.00 87.12 438 LEU A N 1
ATOM 3502 C CA . LEU A 1 438 ? -0.926 13.670 -8.485 1.00 87.12 438 LEU A CA 1
ATOM 3503 C C . LEU A 1 438 ? -0.385 12.258 -8.703 1.00 87.12 438 LEU A C 1
ATOM 3505 O O . LEU A 1 438 ? 0.800 12.026 -8.495 1.00 87.12 438 LEU A O 1
ATOM 3509 N N . SER A 1 439 ? -1.231 11.307 -9.098 1.00 88.06 439 SER A N 1
ATOM 3510 C CA . SER A 1 439 ? -0.811 9.911 -9.230 1.00 88.06 439 SER A CA 1
ATOM 3511 C C . SER A 1 439 ? 0.325 9.721 -10.240 1.00 88.06 439 SER A C 1
ATOM 3513 O O . SER A 1 439 ? 1.210 8.911 -9.984 1.00 88.06 439 SER A O 1
ATOM 3515 N N . TYR A 1 440 ? 0.364 10.511 -11.319 1.00 84.06 440 TYR A N 1
ATOM 3516 C CA . TYR A 1 440 ? 1.414 10.420 -12.334 1.00 84.06 440 TYR A CA 1
ATOM 3517 C C . TYR A 1 440 ? 2.807 10.645 -11.736 1.00 84.06 440 TYR A C 1
ATOM 3519 O O . TYR A 1 440 ? 3.686 9.794 -11.862 1.00 84.06 440 TYR A O 1
ATOM 3527 N N . SER A 1 441 ? 2.996 11.752 -11.014 1.00 83.38 441 SER A N 1
ATOM 3528 C CA . SER A 1 441 ? 4.292 12.099 -10.425 1.00 83.38 441 SER A CA 1
ATOM 3529 C C . SER A 1 441 ? 4.666 11.204 -9.239 1.00 83.38 441 SER A C 1
ATOM 3531 O O . SER A 1 441 ? 5.848 11.041 -8.943 1.00 83.38 441 SER A O 1
ATOM 3533 N N . LEU A 1 442 ? 3.679 10.588 -8.580 1.00 85.25 442 LEU A N 1
ATOM 3534 C CA . LEU A 1 442 ? 3.883 9.601 -7.513 1.00 85.25 442 LEU A CA 1
ATOM 3535 C C . LEU A 1 442 ? 4.377 8.241 -8.018 1.00 85.25 442 LEU A C 1
ATOM 3537 O O . LEU A 1 442 ? 4.867 7.449 -7.214 1.00 85.25 442 LEU A O 1
ATOM 3541 N N . CYS A 1 443 ? 4.231 7.965 -9.313 1.00 83.00 443 CYS A N 1
ATOM 3542 C CA . CYS A 1 443 ? 4.642 6.702 -9.926 1.00 83.00 443 CYS A CA 1
ATOM 3543 C C . CYS A 1 443 ? 5.973 6.803 -10.688 1.00 83.00 443 CYS A C 1
ATOM 3545 O O . CYS A 1 443 ? 6.381 5.848 -11.347 1.00 83.00 443 CYS A O 1
ATOM 3547 N N . PHE A 1 444 ? 6.654 7.948 -10.605 1.00 82.88 444 PHE A N 1
ATOM 3548 C CA . PHE A 1 444 ? 8.030 8.097 -11.072 1.00 82.88 444 PHE A CA 1
ATOM 3549 C C . PHE A 1 444 ? 8.986 7.238 -10.217 1.00 82.88 444 PHE A C 1
ATOM 3551 O O . PHE A 1 444 ? 8.818 7.212 -8.994 1.00 82.88 444 PHE A O 1
ATOM 3558 N N . PRO A 1 445 ? 9.957 6.514 -10.814 1.00 79.06 445 PRO A N 1
ATOM 3559 C CA . PRO A 1 445 ? 10.342 6.477 -12.229 1.00 79.06 445 PRO A CA 1
ATOM 3560 C C . PRO A 1 445 ? 9.703 5.327 -13.019 1.00 79.06 445 PRO A C 1
ATOM 3562 O O . PRO A 1 445 ? 9.950 5.196 -14.214 1.00 79.06 445 PRO A O 1
ATOM 3565 N N . LEU A 1 446 ? 8.915 4.471 -12.359 1.00 80.62 446 LEU A N 1
ATOM 3566 C CA . LEU A 1 446 ? 8.356 3.259 -12.960 1.00 80.62 446 LEU A CA 1
ATOM 3567 C C . LEU A 1 446 ? 7.496 3.587 -14.183 1.00 80.62 446 LEU A C 1
ATOM 3569 O O . LEU A 1 446 ? 7.539 2.885 -15.188 1.00 80.62 446 LEU A O 1
ATOM 3573 N N . ASN A 1 447 ? 6.767 4.697 -14.119 1.00 79.75 447 ASN A N 1
ATOM 3574 C CA . ASN A 1 447 ? 5.985 5.204 -15.237 1.00 79.75 447 ASN A CA 1
ATOM 3575 C C . ASN A 1 447 ? 6.801 5.482 -16.499 1.00 79.75 447 ASN A C 1
ATOM 3577 O O . ASN A 1 447 ? 6.300 5.251 -17.594 1.00 79.75 447 ASN A O 1
ATOM 3581 N N . THR A 1 448 ? 8.040 5.945 -16.358 1.00 84.75 448 THR A N 1
ATOM 3582 C CA . THR A 1 448 ? 8.915 6.236 -17.487 1.00 84.75 448 THR A CA 1
ATOM 3583 C C . THR A 1 448 ? 9.193 4.973 -18.284 1.00 84.75 448 THR A C 1
ATOM 3585 O O . THR A 1 448 ? 9.137 5.019 -19.506 1.00 84.75 448 THR A O 1
ATOM 3588 N N . TYR A 1 449 ? 9.437 3.845 -17.610 1.00 82.19 449 TYR A N 1
ATOM 3589 C CA . TYR A 1 449 ? 9.665 2.570 -18.289 1.00 82.19 449 TYR A CA 1
ATOM 3590 C C . TYR A 1 449 ? 8.433 2.113 -19.063 1.00 82.19 449 TYR A C 1
ATOM 3592 O O . TYR A 1 449 ? 8.568 1.774 -20.232 1.00 82.19 449 TYR A O 1
ATOM 3600 N N . VAL A 1 450 ? 7.244 2.193 -18.446 1.00 82.75 450 VAL A N 1
ATOM 3601 C CA . VAL A 1 450 ? 5.979 1.871 -19.128 1.00 82.75 450 VAL A CA 1
ATOM 3602 C C . VAL A 1 450 ? 5.833 2.732 -20.376 1.00 82.75 450 VAL A C 1
ATOM 3604 O O . VAL A 1 450 ? 5.764 2.216 -21.477 1.00 82.75 450 VAL A O 1
ATOM 3607 N N . TYR A 1 451 ? 5.837 4.058 -20.249 1.00 82.62 451 TYR A N 1
ATOM 3608 C CA . TYR A 1 451 ? 5.607 4.898 -21.422 1.00 82.62 451 TYR A CA 1
ATOM 3609 C C . TYR A 1 451 ? 6.695 4.758 -22.482 1.00 82.62 451 TYR A C 1
ATOM 3611 O O . TYR A 1 451 ? 6.372 4.795 -23.661 1.00 82.62 451 TYR A O 1
ATOM 3619 N N . ASN A 1 452 ? 7.966 4.614 -22.104 1.00 85.38 452 ASN A N 1
ATOM 3620 C CA . ASN A 1 452 ? 9.026 4.559 -23.101 1.00 85.38 452 ASN A CA 1
ATOM 3621 C C . ASN A 1 452 ? 8.987 3.270 -23.914 1.00 85.38 452 ASN A C 1
ATOM 3623 O O . ASN A 1 452 ? 9.122 3.316 -25.133 1.00 85.38 452 ASN A O 1
ATOM 3627 N N . GLU A 1 453 ? 8.806 2.133 -23.251 1.00 81.12 453 GLU A N 1
ATOM 3628 C CA . GLU A 1 453 ? 8.709 0.867 -23.961 1.00 81.12 453 GLU A CA 1
ATOM 3629 C C . GLU A 1 453 ? 7.451 0.823 -24.826 1.00 81.12 453 GLU A C 1
ATOM 3631 O O . GLU A 1 453 ? 7.527 0.446 -25.990 1.00 81.12 453 GLU A O 1
ATOM 3636 N N . GLU A 1 454 ? 6.323 1.321 -24.320 1.00 80.44 454 GLU A N 1
ATOM 3637 C CA . GLU A 1 454 ? 5.068 1.266 -25.069 1.00 80.44 454 GLU A CA 1
ATOM 3638 C C . GLU A 1 454 ? 4.980 2.276 -26.219 1.00 80.44 454 GLU A C 1
ATOM 3640 O O . GLU A 1 454 ? 4.322 2.010 -27.226 1.00 80.44 454 GLU A O 1
ATOM 3645 N N . LEU A 1 455 ? 5.623 3.441 -26.093 1.00 78.25 455 LEU A N 1
ATOM 3646 C CA . LEU A 1 455 ? 5.614 4.466 -27.140 1.00 78.25 455 LEU A CA 1
ATOM 3647 C C . LEU A 1 455 ? 6.755 4.295 -28.146 1.00 78.25 455 LEU A C 1
ATOM 3649 O O . LEU A 1 455 ? 6.561 4.601 -29.323 1.00 78.25 455 LEU A O 1
ATOM 3653 N N . TYR A 1 456 ? 7.925 3.821 -27.710 1.00 80.56 456 TYR A N 1
ATOM 3654 C CA . TYR A 1 456 ? 9.136 3.799 -28.539 1.00 80.56 456 TYR A CA 1
ATOM 3655 C C . TYR A 1 456 ? 9.760 2.403 -28.710 1.00 80.56 456 TYR A C 1
ATOM 3657 O O . TYR A 1 456 ? 10.611 2.235 -29.582 1.00 80.56 456 TYR A O 1
ATOM 3665 N N . GLY A 1 457 ? 9.325 1.386 -27.958 1.00 76.06 457 GLY A N 1
ATOM 3666 C CA . GLY A 1 457 ? 9.680 -0.019 -28.199 1.00 76.06 457 GLY A CA 1
ATOM 3667 C C . GLY A 1 457 ? 11.057 -0.458 -27.696 1.00 76.06 457 GLY A C 1
ATOM 3668 O O . GLY A 1 457 ? 11.594 -1.443 -28.198 1.00 76.06 457 GLY A O 1
ATOM 3669 N N . TYR A 1 458 ? 11.669 0.266 -26.754 1.00 74.88 458 TYR A N 1
ATOM 3670 C CA . TYR A 1 458 ? 12.965 -0.113 -26.181 1.00 74.88 458 TYR A CA 1
ATOM 3671 C C . TYR A 1 458 ? 13.104 0.251 -24.700 1.00 74.88 458 TYR A C 1
ATOM 3673 O O . TYR A 1 458 ? 12.418 1.129 -24.178 1.00 74.88 458 TYR A O 1
ATOM 3681 N N . LEU A 1 459 ? 14.048 -0.411 -24.029 1.00 73.69 459 LEU A N 1
ATOM 3682 C CA . LEU A 1 459 ? 14.394 -0.165 -22.631 1.00 73.69 459 LEU A CA 1
ATOM 3683 C C . LEU A 1 459 ? 15.221 1.114 -22.456 1.00 73.69 459 LEU A C 1
ATOM 3685 O O . LEU A 1 459 ? 16.054 1.469 -23.291 1.00 73.69 459 LEU A O 1
ATOM 3689 N N . ILE A 1 460 ? 15.024 1.793 -21.325 1.00 80.81 460 ILE A N 1
ATOM 3690 C CA . ILE A 1 460 ? 15.749 3.023 -20.992 1.00 80.81 460 ILE A CA 1
ATOM 3691 C C . ILE A 1 460 ? 17.001 2.698 -20.181 1.00 80.81 460 ILE A C 1
ATOM 3693 O O . ILE A 1 460 ? 16.937 2.025 -19.151 1.00 80.81 460 ILE A O 1
ATOM 3697 N N . TYR A 1 461 ? 18.132 3.282 -20.574 1.00 81.75 461 TYR A N 1
ATOM 3698 C CA . TYR A 1 461 ? 19.302 3.348 -19.706 1.00 81.75 461 TYR A CA 1
ATOM 3699 C C . TYR A 1 461 ? 19.019 4.172 -18.445 1.00 81.75 461 TYR A C 1
ATOM 3701 O O . TYR A 1 461 ? 18.422 5.247 -18.489 1.00 81.75 461 TYR A O 1
ATOM 3709 N N . GLN A 1 462 ? 19.519 3.693 -17.309 1.00 80.38 462 GLN A N 1
ATOM 3710 C CA . GLN A 1 462 ? 19.212 4.226 -15.977 1.00 80.38 462 GLN A CA 1
ATOM 3711 C C . GLN A 1 462 ? 19.567 5.707 -15.793 1.00 80.38 462 GLN A C 1
ATOM 3713 O O . GLN A 1 462 ? 18.834 6.449 -15.144 1.00 80.38 462 GLN A O 1
ATOM 3718 N N . ASN A 1 463 ? 20.661 6.158 -16.407 1.00 83.12 463 ASN A N 1
ATOM 3719 C CA . ASN A 1 463 ? 21.097 7.554 -16.399 1.00 83.12 463 ASN A CA 1
ATOM 3720 C C . ASN A 1 463 ? 20.231 8.474 -17.285 1.00 83.12 463 ASN A C 1
ATOM 3722 O O . ASN A 1 463 ? 20.313 9.692 -17.158 1.00 83.12 463 ASN A O 1
ATOM 3726 N N . LEU A 1 464 ? 19.409 7.914 -18.180 1.00 87.62 464 LEU A N 1
ATOM 3727 C CA . LEU A 1 464 ? 18.516 8.660 -19.071 1.00 87.62 464 LEU A CA 1
ATOM 3728 C C . LEU A 1 464 ? 17.070 8.717 -18.567 1.00 87.62 464 LEU A C 1
ATOM 3730 O O . LEU A 1 464 ? 16.297 9.515 -19.089 1.00 87.62 464 LEU A O 1
ATOM 3734 N N . VAL A 1 465 ? 16.710 7.940 -17.538 1.00 86.38 465 VAL A N 1
ATOM 3735 C CA . VAL A 1 465 ? 15.338 7.828 -17.003 1.00 86.38 465 VAL A CA 1
ATOM 3736 C C . VAL A 1 465 ? 14.700 9.192 -16.746 1.00 86.38 465 VAL A C 1
ATOM 3738 O O . VAL A 1 465 ? 13.546 9.414 -17.095 1.00 86.38 465 VAL A O 1
ATOM 3741 N N . VAL A 1 466 ? 15.441 10.137 -16.170 1.00 85.94 466 VAL A N 1
ATOM 3742 C CA . VAL A 1 466 ? 14.896 11.470 -15.876 1.00 85.94 466 VAL A CA 1
ATOM 3743 C C . VAL A 1 466 ? 14.698 12.294 -17.146 1.00 85.94 466 VAL A C 1
ATOM 3745 O O . VAL A 1 466 ? 13.676 12.962 -17.283 1.00 85.94 466 VAL A O 1
ATOM 3748 N N . LYS A 1 467 ? 15.653 12.239 -18.081 1.00 87.00 467 LYS A N 1
ATOM 3749 C CA . LYS A 1 467 ? 15.566 12.967 -19.351 1.00 87.00 467 LYS A CA 1
ATOM 3750 C C . LYS A 1 467 ? 14.378 12.466 -20.173 1.00 87.00 467 LYS A C 1
ATOM 3752 O O . LYS A 1 467 ? 13.555 13.267 -20.600 1.00 87.00 467 LYS A O 1
ATOM 3757 N N . VAL A 1 468 ? 14.252 11.146 -20.299 1.00 88.00 468 VAL A N 1
ATOM 3758 C CA . VAL A 1 468 ? 13.139 10.493 -20.997 1.00 88.00 468 VAL A CA 1
ATOM 3759 C C . VAL A 1 468 ? 11.810 10.804 -20.311 1.00 88.00 468 VAL A C 1
ATOM 3761 O O . VAL A 1 468 ? 10.835 11.119 -20.979 1.00 88.00 468 VAL A O 1
ATOM 3764 N N . TYR A 1 469 ? 11.761 10.814 -18.977 1.00 87.50 469 TYR A N 1
ATOM 3765 C CA . TYR A 1 469 ? 10.555 11.207 -18.246 1.00 87.50 469 TYR A CA 1
ATOM 3766 C C . TYR A 1 469 ? 10.107 12.639 -18.562 1.00 87.50 469 TYR A C 1
ATOM 3768 O O . TYR A 1 469 ? 8.916 12.887 -18.747 1.00 87.50 469 TYR A O 1
ATOM 3776 N N . GLN A 1 470 ? 11.049 13.582 -18.622 1.00 87.69 470 GLN A N 1
ATOM 3777 C CA . GLN A 1 470 ? 10.757 14.973 -18.969 1.00 87.69 470 GLN A CA 1
ATOM 3778 C C . GLN A 1 470 ? 10.262 15.107 -20.410 1.00 87.69 470 GLN A C 1
ATOM 3780 O O . GLN A 1 470 ? 9.312 15.847 -20.650 1.00 87.69 470 GLN A O 1
ATOM 3785 N N . GLU A 1 471 ? 10.876 14.380 -21.340 1.00 88.44 471 GLU A N 1
ATOM 3786 C CA . GLU A 1 471 ? 10.513 14.358 -22.759 1.00 88.44 471 GLU A CA 1
ATOM 3787 C C . GLU A 1 471 ? 9.116 13.760 -22.967 1.00 88.44 471 GLU A C 1
ATOM 3789 O O . GLU A 1 471 ? 8.235 14.440 -23.490 1.00 88.44 471 GLU A O 1
ATOM 3794 N N . ILE A 1 472 ? 8.853 12.570 -22.414 1.00 86.12 472 ILE A N 1
ATOM 3795 C CA . ILE A 1 472 ? 7.530 11.926 -22.439 1.00 86.12 472 ILE A CA 1
ATOM 3796 C C . ILE A 1 472 ? 6.473 12.840 -21.833 1.00 86.12 472 ILE A C 1
ATOM 3798 O O . ILE A 1 472 ? 5.394 12.998 -22.407 1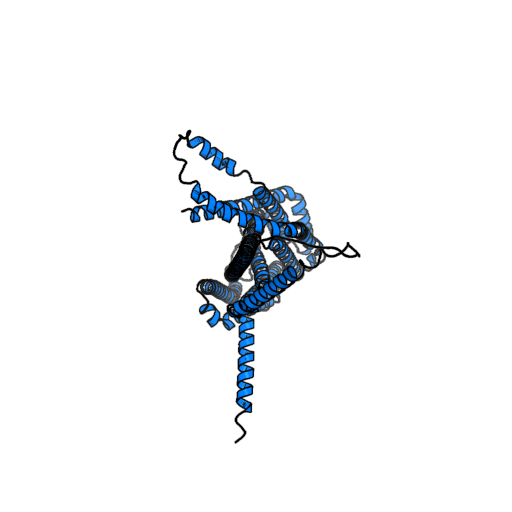.00 86.12 472 ILE A O 1
ATOM 3802 N N . PHE A 1 473 ? 6.765 13.446 -20.676 1.00 84.56 473 PHE A N 1
ATOM 3803 C CA . PHE A 1 473 ? 5.829 14.362 -20.043 1.00 84.56 473 PHE A CA 1
ATOM 3804 C C . PHE A 1 473 ? 5.557 15.570 -20.934 1.00 84.56 473 PHE A C 1
ATOM 3806 O O . PHE A 1 473 ? 4.400 15.929 -21.089 1.00 84.56 473 PHE A O 1
ATOM 3813 N N . PHE A 1 474 ? 6.580 16.183 -21.530 1.00 87.56 474 PHE A N 1
ATOM 3814 C CA . PHE A 1 474 ? 6.419 17.356 -22.386 1.00 87.56 474 PHE A CA 1
ATOM 3815 C C . PHE A 1 474 ? 5.619 17.045 -23.658 1.00 87.56 474 PHE A C 1
ATOM 3817 O O . PHE A 1 474 ? 4.695 17.787 -23.991 1.00 87.56 474 PHE A O 1
ATOM 3824 N N . GLU A 1 475 ? 5.915 15.931 -24.326 1.00 87.81 475 GLU A N 1
ATOM 3825 C CA . GLU A 1 475 ? 5.246 15.525 -25.566 1.00 87.81 475 GLU A CA 1
ATOM 3826 C C . GLU A 1 475 ? 3.803 15.062 -25.332 1.00 87.81 475 GLU A C 1
ATOM 3828 O O . GLU A 1 475 ? 2.906 15.376 -26.114 1.00 87.81 475 GLU A O 1
ATOM 3833 N N . ASN A 1 476 ? 3.552 14.357 -24.224 1.00 85.44 476 ASN A N 1
ATOM 3834 C CA . ASN A 1 476 ? 2.282 13.672 -23.974 1.00 85.44 476 ASN A CA 1
ATOM 3835 C C . ASN A 1 476 ? 1.466 14.282 -22.822 1.00 85.44 476 ASN A C 1
ATOM 3837 O O . ASN A 1 476 ? 0.491 13.668 -22.372 1.00 85.44 476 ASN A O 1
ATOM 3841 N N . TYR A 1 477 ? 1.807 15.489 -22.343 1.00 86.50 477 TYR A N 1
ATOM 3842 C CA . TYR A 1 477 ? 1.183 16.076 -21.145 1.00 86.50 477 TYR A CA 1
ATOM 3843 C C . TYR A 1 477 ? -0.345 16.141 -21.245 1.00 86.50 477 TYR A C 1
ATOM 3845 O O . TYR A 1 477 ? -1.033 15.921 -20.250 1.00 86.50 477 TYR A O 1
ATOM 3853 N N . VAL A 1 478 ? -0.888 16.425 -22.437 1.00 88.38 478 VAL A N 1
ATOM 3854 C CA . VAL A 1 478 ? -2.338 16.534 -22.665 1.00 88.38 478 VAL A CA 1
ATOM 3855 C C . VAL A 1 478 ? -3.023 15.196 -22.411 1.00 88.38 478 VAL A C 1
ATOM 3857 O O . VAL A 1 478 ? -4.031 15.149 -21.706 1.00 88.38 478 VAL A O 1
ATOM 3860 N N . ILE A 1 479 ? -2.463 14.108 -22.945 1.00 87.00 479 ILE A N 1
ATOM 3861 C CA . ILE A 1 479 ? -3.010 12.755 -22.801 1.00 87.00 479 ILE A CA 1
ATOM 3862 C C . ILE A 1 479 ? -2.901 12.314 -21.340 1.00 87.00 479 ILE A C 1
ATOM 3864 O O . ILE A 1 479 ? -3.897 11.907 -20.742 1.00 87.00 479 ILE A O 1
ATOM 3868 N N . ILE A 1 480 ? -1.722 12.480 -20.737 1.00 85.69 480 ILE A N 1
ATOM 3869 C CA . ILE A 1 480 ? -1.455 12.109 -19.341 1.00 85.69 480 ILE A CA 1
ATOM 3870 C C . ILE A 1 480 ? -2.388 12.868 -18.389 1.00 85.69 480 ILE A C 1
ATOM 3872 O O . ILE A 1 480 ? -2.996 12.270 -17.495 1.00 85.69 480 ILE A O 1
ATOM 3876 N N . ALA A 1 481 ? -2.552 14.179 -18.586 1.00 89.38 481 ALA A N 1
ATOM 3877 C CA . ALA A 1 481 ? -3.452 14.999 -17.785 1.00 89.38 481 ALA A CA 1
ATOM 3878 C C . ALA A 1 481 ? -4.918 14.591 -17.987 1.00 89.38 481 ALA A C 1
ATOM 3880 O O . ALA A 1 481 ? -5.648 14.446 -17.004 1.00 89.38 481 ALA A O 1
ATOM 3881 N N . ALA A 1 482 ? -5.349 14.355 -19.230 1.00 91.12 482 ALA A N 1
ATOM 3882 C CA . ALA A 1 482 ? -6.711 13.923 -19.535 1.00 91.12 482 ALA A CA 1
ATOM 3883 C C . ALA A 1 482 ? -7.043 12.571 -18.885 1.00 91.12 482 ALA A C 1
ATOM 3885 O O . ALA A 1 482 ? -8.075 12.454 -18.221 1.00 91.12 482 ALA A O 1
ATOM 3886 N N . MET A 1 483 ? -6.154 11.578 -18.996 1.00 90.75 483 MET A N 1
ATOM 3887 C CA . MET A 1 483 ? -6.321 10.271 -18.351 1.00 90.75 483 MET A CA 1
ATOM 3888 C C . MET A 1 483 ? -6.313 10.390 -16.824 1.00 90.75 483 MET A C 1
ATOM 3890 O O . MET A 1 483 ? -7.145 9.781 -16.154 1.00 90.75 483 MET A O 1
ATOM 3894 N N . SER A 1 484 ? -5.460 11.249 -16.265 1.00 91.94 484 SER A N 1
ATOM 3895 C CA . SER A 1 484 ? -5.410 11.493 -14.820 1.00 91.94 484 SER A CA 1
ATOM 3896 C C . SER A 1 484 ? -6.696 12.127 -14.279 1.00 91.94 484 SER A C 1
ATOM 3898 O O . SER A 1 484 ? -7.203 11.719 -13.230 1.00 91.94 484 SER A O 1
ATOM 3900 N N . VAL A 1 485 ? -7.268 13.095 -15.002 1.00 93.00 485 VAL A N 1
ATOM 3901 C CA . VAL A 1 485 ? -8.565 13.705 -14.661 1.00 93.00 485 VAL A CA 1
ATOM 3902 C C . VAL A 1 485 ? -9.696 12.691 -14.813 1.00 93.00 485 VAL A C 1
ATOM 3904 O O . VAL A 1 485 ? -10.519 12.557 -13.905 1.00 93.00 485 VAL A O 1
ATOM 3907 N N . ALA A 1 486 ? -9.724 11.951 -15.925 1.00 93.94 486 ALA A N 1
ATOM 3908 C CA . ALA A 1 486 ? -10.732 10.932 -16.194 1.00 93.94 486 ALA A CA 1
ATOM 3909 C C . ALA A 1 486 ? -10.705 9.823 -15.135 1.00 93.94 486 ALA A C 1
ATOM 3911 O O . ALA A 1 486 ? -11.738 9.491 -14.557 1.00 93.94 486 ALA A O 1
ATOM 3912 N N . GLY A 1 487 ? -9.526 9.296 -14.809 1.00 93.75 487 GLY A N 1
ATOM 3913 C CA . GLY A 1 487 ? -9.363 8.291 -13.769 1.00 93.75 487 GLY A CA 1
ATOM 3914 C C . GLY A 1 487 ? -9.679 8.838 -12.374 1.00 93.75 487 GLY A C 1
ATOM 3915 O O . GLY A 1 487 ? -10.331 8.157 -11.582 1.00 93.75 487 GLY A O 1
ATOM 3916 N N . GLY A 1 488 ? -9.346 10.104 -12.095 1.00 93.88 488 GLY A N 1
ATOM 3917 C CA . GLY A 1 488 ? -9.782 10.800 -10.885 1.00 93.88 488 GLY A CA 1
ATOM 3918 C C . GLY A 1 488 ? -11.308 10.820 -10.740 1.00 93.88 488 GLY A C 1
ATOM 3919 O O . GLY A 1 488 ? -11.841 10.430 -9.695 1.00 93.88 488 GLY A O 1
ATOM 3920 N N . PHE A 1 489 ? -12.014 11.196 -11.811 1.00 93.19 489 PHE A N 1
ATOM 3921 C CA . PHE A 1 489 ? -13.476 11.195 -11.886 1.00 93.19 489 PHE A CA 1
ATOM 3922 C C . PHE A 1 489 ? -14.071 9.785 -11.739 1.00 93.19 489 PHE A C 1
ATOM 3924 O O . PHE A 1 489 ? -14.980 9.573 -10.933 1.00 93.19 489 PHE A O 1
ATOM 3931 N N . LEU A 1 490 ? -13.536 8.799 -12.462 1.00 94.06 490 LEU A N 1
ATOM 3932 C CA . LEU A 1 490 ? -13.971 7.401 -12.383 1.00 94.06 490 LEU A CA 1
ATOM 3933 C C . LEU A 1 490 ? -13.796 6.835 -10.969 1.00 94.06 490 LEU A C 1
ATOM 3935 O O . LEU A 1 490 ? -14.715 6.212 -10.434 1.00 94.06 490 LEU A O 1
ATOM 3939 N N . GLY A 1 491 ? -12.664 7.119 -10.320 1.00 92.31 491 GLY A N 1
ATOM 3940 C CA . GLY A 1 491 ? -12.416 6.743 -8.929 1.00 92.31 491 GLY A CA 1
ATOM 3941 C C . GLY A 1 491 ? -13.473 7.303 -7.972 1.00 92.31 491 GLY A C 1
ATOM 3942 O O . GLY A 1 491 ? -13.989 6.578 -7.117 1.00 92.31 491 GLY A O 1
ATOM 3943 N N . TYR A 1 492 ? -13.879 8.563 -8.157 1.00 90.94 492 TYR A N 1
ATOM 3944 C CA . TYR A 1 492 ? -14.979 9.163 -7.397 1.00 90.94 492 TYR A CA 1
ATOM 3945 C C . TYR A 1 492 ? -16.322 8.460 -7.649 1.00 90.94 492 TYR A C 1
ATOM 3947 O O . TYR A 1 492 ? -17.048 8.144 -6.698 1.00 90.94 492 TYR A O 1
ATOM 3955 N N . MET A 1 493 ? -16.643 8.172 -8.913 1.00 88.62 493 MET A N 1
ATOM 3956 C CA . MET A 1 493 ? -17.892 7.510 -9.299 1.00 88.62 493 MET A CA 1
ATOM 3957 C C . MET A 1 493 ? -18.023 6.110 -8.690 1.00 88.62 493 MET A C 1
ATOM 3959 O O . MET A 1 493 ? -19.073 5.786 -8.128 1.00 88.62 493 MET A O 1
ATOM 3963 N N . ILE A 1 494 ? -16.949 5.313 -8.706 1.00 87.81 494 ILE A N 1
ATOM 3964 C CA . ILE A 1 494 ? -16.910 3.975 -8.090 1.00 87.81 494 ILE A CA 1
ATOM 3965 C C . ILE A 1 494 ? -17.303 4.045 -6.607 1.00 87.81 494 ILE A C 1
ATOM 3967 O O . ILE A 1 494 ? -18.102 3.235 -6.118 1.00 87.81 494 ILE A O 1
ATOM 3971 N N . LEU A 1 495 ? -16.798 5.042 -5.874 1.00 84.00 495 LEU A N 1
ATOM 3972 C CA . LEU A 1 495 ? -17.150 5.237 -4.466 1.00 84.00 495 LEU A CA 1
ATOM 3973 C C . LEU A 1 495 ? -18.615 5.629 -4.275 1.00 84.00 495 LEU A C 1
ATOM 3975 O O . LEU A 1 495 ? -19.268 5.131 -3.352 1.00 84.00 495 LEU A O 1
ATOM 3979 N N . HIS A 1 496 ? -19.130 6.518 -5.125 1.00 78.50 496 HIS A N 1
ATOM 3980 C CA . HIS A 1 496 ? -20.507 6.991 -5.033 1.00 78.50 496 HIS A CA 1
ATOM 3981 C C . HIS A 1 496 ? -21.507 5.851 -5.271 1.00 78.50 496 HIS A C 1
ATOM 3983 O O . HIS A 1 496 ? -22.432 5.658 -4.476 1.00 78.50 496 HIS A O 1
ATOM 3989 N N . ILE A 1 497 ? -21.265 5.035 -6.301 1.00 76.25 497 ILE A N 1
ATOM 3990 C CA . ILE A 1 497 ? -22.077 3.858 -6.634 1.00 76.25 497 ILE A CA 1
ATOM 3991 C C . ILE A 1 497 ? -22.055 2.851 -5.476 1.00 76.25 497 ILE A C 1
ATOM 3993 O O . ILE A 1 497 ? -23.107 2.437 -4.985 1.00 76.25 497 ILE A O 1
ATOM 3997 N N . THR A 1 498 ? -20.866 2.534 -4.952 1.00 72.69 498 THR A N 1
ATOM 3998 C CA . THR A 1 498 ? -20.709 1.593 -3.828 1.00 72.69 498 THR A CA 1
ATOM 3999 C C . THR A 1 498 ? -21.456 2.060 -2.574 1.00 72.69 498 THR A C 1
ATOM 4001 O O . THR A 1 498 ? -22.061 1.258 -1.858 1.00 72.69 498 THR A O 1
ATOM 4004 N N . LYS A 1 499 ? -21.447 3.368 -2.296 1.00 69.75 499 LYS A N 1
ATOM 4005 C CA . LYS A 1 499 ? -22.180 3.952 -1.167 1.00 69.75 499 LYS A CA 1
ATOM 4006 C C . LYS A 1 499 ? -23.694 3.863 -1.365 1.00 69.75 499 LYS A C 1
ATOM 4008 O O . LYS A 1 499 ? -24.391 3.507 -0.417 1.00 69.75 499 LYS A O 1
ATOM 4013 N N . SER A 1 500 ? -24.184 4.159 -2.569 1.00 59.06 500 SER A N 1
ATOM 4014 C CA . SER A 1 500 ? -25.611 4.088 -2.909 1.00 59.06 500 SER A CA 1
ATOM 4015 C C . SER A 1 500 ? -26.164 2.668 -2.726 1.00 59.06 500 SER A C 1
ATOM 4017 O O . SER A 1 500 ? -27.156 2.474 -2.022 1.00 59.06 500 SER A O 1
ATOM 4019 N N . MET A 1 501 ? -25.443 1.657 -3.229 1.00 51.31 501 MET A N 1
ATOM 4020 C CA . MET A 1 501 ? -25.830 0.244 -3.086 1.00 51.31 501 MET A CA 1
ATOM 4021 C C . MET A 1 501 ? -25.900 -0.204 -1.619 1.00 51.31 501 MET A C 1
ATOM 4023 O O . MET A 1 501 ? -26.799 -0.942 -1.221 1.00 51.31 501 MET A O 1
ATOM 4027 N N . ARG A 1 502 ? -24.979 0.276 -0.772 1.00 55.38 502 ARG A N 1
ATOM 4028 C CA . ARG A 1 502 ? -24.965 -0.069 0.658 1.00 55.38 502 ARG A CA 1
ATOM 4029 C C . ARG A 1 502 ? -26.164 0.496 1.422 1.00 55.38 502 ARG A C 1
ATOM 4031 O O . ARG A 1 502 ? -26.609 -0.125 2.380 1.00 55.38 502 ARG A O 1
ATOM 4038 N N . ILE A 1 503 ? -26.659 1.666 1.021 1.00 56.03 503 ILE A N 1
ATOM 4039 C CA . ILE A 1 503 ? -27.831 2.294 1.643 1.00 56.03 503 ILE A CA 1
ATOM 4040 C C . ILE A 1 503 ? -29.095 1.510 1.275 1.00 56.03 503 ILE A C 1
ATOM 4042 O O . ILE A 1 503 ? -29.878 1.195 2.164 1.00 56.03 503 ILE A O 1
ATOM 4046 N N . GLN A 1 504 ? -29.244 1.110 0.008 1.00 39.91 504 GLN A N 1
ATOM 4047 C CA . GLN A 1 504 ? -30.400 0.332 -0.457 1.00 39.91 504 GLN A CA 1
ATOM 4048 C C . GLN A 1 504 ? -30.526 -1.038 0.231 1.00 39.91 504 GLN A C 1
ATOM 4050 O O . GLN A 1 504 ? -31.636 -1.455 0.556 1.00 39.91 504 GLN A O 1
ATOM 4055 N N . ASN A 1 505 ? -29.402 -1.700 0.524 1.00 40.25 505 ASN A N 1
ATOM 4056 C CA . ASN A 1 505 ? -29.376 -2.986 1.236 1.00 40.25 505 ASN A CA 1
ATOM 4057 C C . ASN A 1 505 ? -29.643 -2.884 2.749 1.00 40.25 505 ASN A C 1
ATOM 4059 O O . ASN A 1 505 ? -29.787 -3.911 3.399 1.00 40.25 505 ASN A O 1
ATOM 4063 N N . HIS A 1 506 ? -29.660 -1.680 3.328 1.00 40.94 506 HIS A N 1
ATOM 4064 C CA . HIS A 1 506 ? -30.069 -1.461 4.724 1.00 40.94 506 HIS A CA 1
ATOM 4065 C C . HIS A 1 506 ? -31.514 -0.965 4.854 1.00 40.94 506 HIS A C 1
ATOM 4067 O O . HIS A 1 506 ? -32.023 -0.870 5.967 1.00 40.94 506 HIS A O 1
ATOM 4073 N N . THR A 1 507 ? -32.159 -0.632 3.736 1.00 42.09 507 THR A N 1
ATOM 4074 C CA . THR A 1 507 ? -33.567 -0.210 3.670 1.00 42.09 507 THR A CA 1
ATOM 4075 C C . THR A 1 507 ? -34.504 -1.293 3.124 1.00 42.09 507 THR A C 1
ATOM 4077 O O . THR A 1 507 ? -35.704 -1.056 3.031 1.00 42.09 507 THR A O 1
ATOM 4080 N N . ARG A 1 508 ? -33.958 -2.451 2.744 1.00 35.91 508 ARG A N 1
ATOM 4081 C CA . ARG A 1 508 ? -34.675 -3.709 2.509 1.00 35.91 508 ARG A CA 1
ATOM 4082 C C . ARG A 1 508 ? -34.375 -4.638 3.672 1.00 35.91 508 ARG A C 1
ATOM 4084 O O . ARG A 1 508 ? -35.290 -5.401 4.035 1.00 35.91 508 ARG A O 1
#

Solvent-accessible surface area (backbone atoms only — not comparable to full-atom values): 27638 Å² total; per-residue (Å²): 143,90,84,73,68,74,63,57,58,54,53,52,55,51,52,54,51,54,49,53,52,53,51,49,50,61,62,43,30,64,48,51,32,48,50,13,47,47,42,18,51,47,11,51,54,25,36,41,41,36,41,74,66,69,51,91,80,55,94,78,32,73,31,48,48,37,24,49,54,10,49,49,43,31,51,52,53,50,59,77,36,43,68,58,44,67,70,39,59,70,73,52,23,56,28,45,52,39,27,50,54,9,50,54,32,41,65,48,15,58,64,44,36,56,56,43,36,76,73,56,44,80,72,35,59,46,45,73,31,50,51,34,30,53,51,8,53,49,29,33,41,51,19,47,43,52,46,40,52,50,54,53,48,54,52,50,54,53,55,47,53,53,52,51,52,54,50,51,52,52,50,53,51,51,50,51,53,50,50,53,52,52,52,54,60,55,60,64,71,76,72,81,81,80,79,89,82,85,89,79,89,85,85,90,84,87,93,86,89,88,87,85,81,91,69,60,69,73,57,52,52,57,52,50,50,54,50,49,50,51,49,51,48,52,56,59,52,55,72,72,48,61,71,77,60,70,77,47,47,75,64,46,50,49,53,38,43,46,50,32,55,32,48,46,51,52,53,56,49,51,56,44,44,48,47,22,41,76,43,15,63,46,96,77,49,72,55,43,52,57,57,70,54,12,50,47,38,47,45,30,43,45,6,21,48,44,6,31,51,46,51,46,47,48,70,76,33,68,93,47,63,63,49,49,31,52,32,51,43,50,51,49,52,52,50,49,52,35,51,36,78,55,34,72,73,45,52,87,48,49,65,63,58,54,56,71,37,51,67,30,51,53,50,39,57,56,50,60,63,50,52,77,61,47,68,67,50,55,59,53,53,54,53,49,57,60,53,49,61,62,53,56,72,71,59,76,84,76,82,86,88,85,88,85,82,78,70,68,70,57,51,58,50,48,63,64,58,67,68,62,60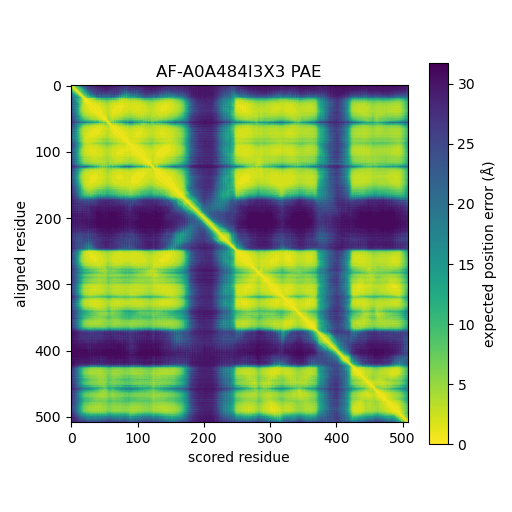,52,84,67,48,46,54,53,46,53,49,10,28,50,34,2,55,49,31,62,74,70,38,61,69,63,51,38,55,31,52,40,31,63,74,72,70,48,86,76,57,74,83,42,46,67,59,52,37,53,49,53,44,66,77,38,41,69,59,56,49,48,33,9,40,49,13,1,49,50,14,40,49,56,52,52,52,54,51,52,56,56,53,56,68,73,75,108

Foldseek 3Di:
DPDPDVVVVVVVVVVVVVVVVLLLLVLCLLVQLLVLLLQLLLLVLLVLLCLVVVPDDDCPDPSNVSNVSSLCSNVCSCVSCVVVQCPDDPQSVVLNVLLVQLNVLLVVLSVVQVVCCVVFNDFRAADPSNVSNLSSSLSNLVSSLSVLVVLLVVVVVVVVVVVVVLVVVVVVVVVVVVVVVVVVVVVVVPPPDDDDDDDDDDDDDDDDDDDPDPPDVVVVVVVVVSVVVVVVCCVVVVVVDDVSDVSQDPVNSVSSNLSSLLSNLSSQVSVLLNQQFQRGDGPVDGPHHDLVRNCLSQLQVLLLSQLLSLLVCCVVCVVPQLSSLSSQVSLLVSSLVSVCVNAVLCVVVSVLSVVLSVVSVVSNVVVVVVNVPVVVVVVVVVVVVVVVVVVVVVPPPDDDDDDDPDDDPCVVVCVVVVPPDDPVLVVSLVSLLVSLLSSCSSCPQSVLSSCCCSVPNDGDDSNCSVVSVVVCCVVCVVVSSVSSNVSSNVSSVVNVVVVVVVVVVVVD

Organism: NCBI:txid1798806

Secondary structure (DSSP, 8-state):
--SSSHHHHHHHHHHHHHHHHHHHHHHHHHHHHHHHHHHHHHHHHHHHHHHHTTPPP-TT-HHHHHHHHHHHHHHHHHHHTHHHHHHS-HHHHHHHHHHHHHHHHHHHHHHHHHHHHHHH----S-SHHHHHHHHHHHHHHHHHHHHHHHHHHHHHHHHHHHHHHHHHHHHHHHHHHHHHHHHHHHHTTSS-------------------SSSSSSHHHHHHHHHHHHHHHHHHHHHHTTS-HHHHTTHHHHHHHHHHHHHHHHHHHHHHHHHHTT-S--B-SS-B-PPPHHHHHHIIIIIHHHHHHHHHHHHHHH-TT-TTHHHHHHHHHHHHHHHHHHHH-GGGGGGHHHHHHTTHHHHHHHHHHHHHHHHHHHHHHHHHHHHHHHHHHTTTSTTS----PPP-SHHHHHHHHHHTTS--HHHHHHHHHHHHHHHHHHHHTTTHHHHHHHHHHHSSPPPGGGHHHHHHHHHHHHHHHHHHHHHHHHHHHHHHHHHHHHHHHHTT--